Protein AF-A0ABC9W473-F1 (afdb_monomer_lite)

InterPro domains:
  IPR005135 Endonuclease/exonuclease/phosphatase [PF03372] (240-407)
  IPR036691 Endonuclease/exonuclease/phosphatase superfamily [G3DSA:3.60.10.10] (228-421)
  IPR036691 Endonuclease/exonuclease/phosphatase superfamily [SSF56219] (224-409)

Secondary structure (DSSP, 8-state):
----GGG-EEE--STT------EETTEEPEEESEEEETTEEEETT--SHHHHHHHHHHHHHHHHHHHHH-----HHHHHHHIIIIIHHHHHTTHHHH---SHHHHHHHHHHHHHHHHSSTT-TT--HHHHHHHHT---HHHHHHHHHHHHHHHHHHHTTSSTTTTTS-B---TTSSS-S-PBPPPP-SSHHHHTSHHHHHHHHHHHHTTSS---SS---GGGEEEEEE--SS-GGGGHHHHHHHHHHH--SEEEEE-----SS-----PPTTEEEEEEEPTT-TT-EEEEEEETTS-EEEE---TTEEEEEEEETTEEEEEEEEE--TT--HHHHHHHHHHHHHHHHHSEEEEEEE---TTEETTTTEESSHHHHHHHHHHHHTTPEE---S--BTTB--EEEEESSTTS-SEEE-------

Sequence (422 aa):
MRFNKGKCRILHLGRGNPGYTYRLGDETLETSHAERDLGVLVDSKLNMSQQCAQAARKASGILGCIKHGIASRSREVIVPLHTALVQPHLEYCVQFWAPQYKKDIKPLESVQRRTTKMVKGLEGKTYEERLKSLGLFSLEKRRLRGDLIAAYSFLMRGSEGAGADLLPLVTSDRTRGNGMKLRRGRFRLDIRKRSSSLLWVSTYLYMTGNEKPLRGSTDTSRKIRTENLGAGSVGNKQEELEAIGQQENYAIVAIMKTWWDDLHNWSAAMDGYKLFRRARHGRRGSGVALYVRECFDCLELDNSDERVRIRGKANKADIMVGVCYRPPNREEEADEIFYKQLGEVSQSLALVLVGDFNLPDVCWKYNTAERKQSRRFLECVEDNFLTQLVSELTREGALLDLLFVNREGLVGDVDGWRVSWA

Foldseek 3Di:
DDDDQQLDEDQAADPPGPPDWDDDVPRTHHHDQWHDDPNQIAGNDRARLVLLVVLLVQLVVQLVCCVVVPPDQALVPLVVSCVPPRVCSLPPPCLFNVDFDPSSLVSSQVSVQVSLCSHPPCPPPDSVVSCVVSVHDGVVVVSLVVLQVVLVCCQVVVVPDPSCVVWPADPDPPDDFDSGQTDDDDDPDVSVCPGSSNQSNQSVCVLRVNDDHDGPPQRLLQEEEEEEAPPDACVVCLVVVLVCCNPVVHQKYKYFFNQDDPPDPDPSDRPQWDKDKADAPDDGRAMIIMTGGPVWDWDWDDDDRFKTWIWTDDPNFIEIEMEGEADQPDDLVVVVVVLVVLQVDLVPGWYKYKYQNNQQQQDPVVRDGDDPSSVVVSVSCVVSCWDWDDDDAQPPRGDRITITTNDPPSHRDYDDRDPDDD

Structure (mmCIF, N/CA/C/O backbone):
data_AF-A0ABC9W473-F1
#
_entry.id   AF-A0ABC9W473-F1
#
loop_
_atom_site.group_PDB
_atom_site.id
_atom_site.type_symbol
_atom_site.label_atom_id
_atom_site.label_alt_id
_atom_site.label_comp_id
_atom_site.label_asym_id
_atom_site.label_entity_id
_atom_site.label_seq_id
_atom_site.pdbx_PDB_ins_code
_atom_site.Cartn_x
_atom_site.Cartn_y
_atom_site.Cartn_z
_atom_site.occupancy
_atom_site.B_iso_or_equiv
_atom_site.auth_seq_id
_atom_site.auth_comp_id
_atom_site.auth_asym_id
_atom_site.auth_atom_id
_atom_site.pdbx_PDB_model_num
ATOM 1 N N . MET A 1 1 ? 12.373 -24.314 -32.967 1.00 66.50 1 MET A N 1
ATOM 2 C CA . MET A 1 1 ? 11.674 -23.067 -33.369 1.00 66.50 1 MET A CA 1
ATOM 3 C C . MET A 1 1 ? 12.663 -22.159 -34.089 1.00 66.50 1 MET A C 1
ATOM 5 O O . MET A 1 1 ? 13.803 -22.099 -33.649 1.00 66.50 1 MET A O 1
ATOM 9 N N . ARG A 1 2 ? 12.269 -21.479 -35.177 1.00 83.44 2 ARG A N 1
ATOM 10 C CA . ARG A 1 2 ? 13.112 -20.445 -35.810 1.00 83.44 2 ARG A CA 1
ATOM 11 C C . ARG A 1 2 ? 13.041 -19.154 -34.992 1.00 83.44 2 ARG A C 1
ATOM 13 O O . ARG A 1 2 ? 11.962 -18.769 -34.548 1.00 83.44 2 ARG A O 1
ATOM 20 N N . PHE A 1 3 ? 14.184 -18.511 -34.789 1.00 83.69 3 PHE A N 1
ATOM 21 C CA . PHE A 1 3 ? 14.274 -17.243 -34.072 1.00 83.69 3 PHE A CA 1
ATOM 22 C C . PHE A 1 3 ? 13.617 -16.118 -34.887 1.00 83.69 3 PHE A C 1
ATOM 24 O O . PHE A 1 3 ? 13.898 -15.974 -36.076 1.00 83.69 3 PHE A O 1
ATOM 31 N N . ASN A 1 4 ? 12.736 -15.329 -34.265 1.00 85.94 4 ASN A N 1
ATOM 32 C CA . ASN A 1 4 ? 12.024 -14.245 -34.943 1.00 85.94 4 ASN A CA 1
ATOM 33 C C . ASN A 1 4 ? 12.773 -12.919 -34.764 1.00 85.94 4 ASN A C 1
ATOM 35 O O . ASN A 1 4 ? 12.544 -12.193 -33.797 1.00 85.94 4 ASN A O 1
ATOM 39 N N . LYS A 1 5 ? 13.652 -12.619 -35.721 1.00 86.75 5 LYS A N 1
ATOM 40 C CA . LYS A 1 5 ? 14.468 -11.400 -35.746 1.00 86.75 5 LYS A CA 1
ATOM 41 C C . LYS A 1 5 ? 13.624 -10.120 -35.811 1.00 86.75 5 LYS A C 1
ATOM 43 O O . LYS A 1 5 ? 13.917 -9.166 -35.099 1.00 86.75 5 LYS A O 1
ATOM 48 N N . GLY A 1 6 ? 12.499 -10.146 -36.529 1.00 83.75 6 GLY A N 1
ATOM 49 C CA . GLY A 1 6 ? 11.570 -9.018 -36.648 1.00 83.75 6 GLY A CA 1
ATOM 50 C C . GLY A 1 6 ? 10.870 -8.604 -35.347 1.00 83.75 6 GLY A C 1
ATOM 51 O O . GLY A 1 6 ? 10.260 -7.538 -35.310 1.00 83.75 6 GLY A O 1
ATOM 52 N N . LYS A 1 7 ? 10.960 -9.398 -34.269 1.00 86.44 7 LYS A N 1
ATOM 53 C CA . LYS A 1 7 ? 10.488 -9.026 -32.919 1.00 86.44 7 LYS A CA 1
ATOM 54 C C . LYS A 1 7 ? 11.578 -8.422 -32.032 1.00 86.44 7 LYS A C 1
ATOM 56 O O . LYS A 1 7 ? 11.277 -7.991 -30.924 1.00 86.44 7 LYS A O 1
ATOM 61 N N . CYS A 1 8 ? 12.828 -8.397 -32.485 1.00 89.38 8 CYS A N 1
ATOM 62 C CA . CYS A 1 8 ? 13.923 -7.787 -31.747 1.00 89.38 8 CYS A CA 1
ATOM 63 C C . CYS A 1 8 ? 13.929 -6.274 -31.971 1.00 89.38 8 CYS A C 1
ATOM 65 O O . CYS A 1 8 ? 13.709 -5.787 -33.082 1.00 89.38 8 CYS A O 1
ATOM 67 N N . ARG A 1 9 ? 14.168 -5.528 -30.896 1.00 91.62 9 ARG A N 1
ATOM 68 C CA . ARG A 1 9 ? 14.194 -4.065 -30.884 1.00 91.62 9 ARG A CA 1
ATOM 69 C C . ARG A 1 9 ? 15.371 -3.585 -30.048 1.00 91.62 9 ARG A C 1
ATOM 71 O O . ARG A 1 9 ? 15.792 -4.273 -29.118 1.00 91.62 9 ARG A O 1
ATOM 78 N N . ILE A 1 10 ? 15.906 -2.415 -30.381 1.00 92.56 10 ILE A N 1
ATOM 79 C CA . ILE A 1 10 ? 16.976 -1.765 -29.622 1.00 92.56 10 ILE A CA 1
ATOM 80 C C . ILE A 1 10 ? 16.339 -0.792 -28.632 1.00 92.56 10 ILE A C 1
ATOM 82 O O . ILE A 1 10 ? 15.680 0.165 -29.036 1.00 92.56 10 ILE A O 1
ATOM 86 N N . LEU A 1 11 ? 16.568 -1.005 -27.336 1.00 92.25 11 LEU A N 1
ATOM 87 C CA . LEU A 1 11 ? 16.183 -0.068 -26.282 1.00 92.25 11 LEU A CA 1
ATOM 88 C C . LEU A 1 11 ? 17.432 0.661 -25.772 1.00 92.25 11 LEU A C 1
ATOM 90 O O . LEU A 1 11 ? 18.230 0.100 -25.020 1.00 92.25 11 LEU A O 1
ATOM 94 N N . HIS A 1 12 ? 17.615 1.920 -26.171 1.00 91.25 12 HIS A N 1
ATOM 95 C CA . HIS A 1 12 ? 18.726 2.734 -25.670 1.00 91.25 12 HIS A CA 1
ATOM 96 C C . HIS A 1 12 ? 18.441 3.237 -24.255 1.00 91.25 12 HIS A C 1
ATOM 98 O O . HIS A 1 12 ? 17.420 3.876 -24.000 1.00 91.25 12 HIS A O 1
ATOM 104 N N . LEU A 1 13 ? 19.377 2.978 -23.341 1.00 87.75 13 LEU A N 1
ATOM 105 C CA . LEU A 1 13 ? 19.288 3.357 -21.933 1.00 87.75 13 LEU A CA 1
ATOM 106 C C . LEU A 1 13 ? 20.392 4.356 -21.569 1.00 87.75 13 LEU A C 1
ATOM 108 O O . LEU A 1 13 ? 21.550 4.170 -21.945 1.00 87.75 13 LEU A O 1
ATOM 112 N N . GLY A 1 14 ? 20.044 5.372 -20.773 1.00 82.25 14 GLY A N 1
ATOM 113 C CA . GLY A 1 14 ? 20.988 6.345 -20.208 1.00 82.25 14 GLY A CA 1
ATOM 114 C C . GLY A 1 14 ? 21.209 7.607 -21.054 1.00 82.25 14 GLY A C 1
ATOM 115 O O . GLY A 1 14 ? 21.048 7.606 -22.268 1.00 82.25 14 GLY A O 1
ATOM 116 N N . ARG A 1 15 ? 21.588 8.712 -20.393 1.00 79.75 15 ARG A N 1
ATOM 117 C CA . ARG A 1 15 ? 21.718 10.047 -21.020 1.00 79.75 15 ARG A CA 1
ATOM 118 C C . ARG A 1 15 ? 22.899 10.190 -21.988 1.00 79.75 15 ARG A C 1
ATOM 120 O O . ARG A 1 15 ? 22.863 11.074 -22.827 1.00 79.75 15 ARG A O 1
ATOM 127 N N . GLY A 1 16 ? 23.929 9.357 -21.848 1.00 84.06 16 GLY A N 1
ATOM 128 C CA . GLY A 1 16 ? 25.120 9.356 -22.708 1.00 84.06 16 GLY A CA 1
ATOM 129 C C . GLY A 1 16 ? 25.133 8.209 -23.715 1.00 84.06 16 GLY A C 1
ATOM 130 O O . GLY A 1 16 ? 26.206 7.799 -24.141 1.00 84.06 16 GLY A O 1
ATOM 131 N N . ASN A 1 17 ? 23.972 7.619 -24.016 1.00 87.75 17 ASN A N 1
ATOM 132 C CA . ASN A 1 17 ? 23.902 6.525 -24.973 1.00 87.75 17 ASN A CA 1
ATOM 133 C C . ASN A 1 17 ? 24.132 7.073 -26.394 1.00 87.75 17 ASN A C 1
ATOM 135 O O . ASN A 1 17 ? 23.352 7.923 -26.823 1.00 87.75 17 ASN A O 1
ATOM 139 N N . PRO A 1 18 ? 25.151 6.598 -27.129 1.00 90.81 18 PRO A N 1
ATOM 140 C CA . PRO A 1 18 ? 25.470 7.093 -28.469 1.00 90.81 18 PRO A CA 1
ATOM 141 C C . PRO A 1 18 ? 24.453 6.675 -29.544 1.00 90.81 18 PRO A C 1
ATOM 143 O O . PRO A 1 18 ? 24.571 7.118 -30.680 1.00 90.81 18 PRO A O 1
ATOM 146 N N . GLY A 1 19 ? 23.459 5.837 -29.217 1.00 92.12 19 GLY A N 1
ATOM 147 C CA . GLY A 1 19 ? 22.390 5.489 -30.156 1.00 92.12 19 GLY A CA 1
ATOM 148 C C . GLY A 1 19 ? 22.834 4.545 -31.276 1.00 92.12 19 GLY A C 1
ATOM 149 O O . GLY A 1 19 ? 22.344 4.656 -32.395 1.00 92.12 19 GLY A O 1
ATOM 150 N N . TYR A 1 20 ? 23.786 3.644 -31.004 1.00 92.69 20 TYR A N 1
ATOM 151 C CA . TYR A 1 20 ? 24.327 2.749 -32.031 1.00 92.69 20 TYR A CA 1
ATOM 152 C C . TYR A 1 20 ? 23.256 1.878 -32.689 1.00 92.69 20 TYR A C 1
ATOM 154 O O . TYR A 1 20 ? 22.373 1.327 -32.036 1.00 92.69 20 TYR A O 1
ATOM 162 N N . THR A 1 21 ? 23.391 1.697 -33.996 1.00 94.00 21 THR A N 1
ATOM 163 C CA . THR A 1 21 ? 22.577 0.753 -34.753 1.00 94.00 21 THR A CA 1
ATOM 164 C C . THR A 1 21 ? 23.150 -0.653 -34.616 1.00 94.00 21 THR A C 1
ATOM 166 O O . THR A 1 21 ? 24.354 -0.859 -34.767 1.00 94.00 21 THR A O 1
ATOM 169 N N . TYR A 1 22 ? 22.281 -1.628 -34.361 1.00 91.94 22 TYR A N 1
ATOM 170 C CA . TYR A 1 22 ? 22.654 -3.035 -34.234 1.00 91.94 22 TYR A CA 1
ATOM 171 C C . TYR A 1 22 ? 22.044 -3.855 -35.368 1.00 91.94 22 TYR A C 1
ATOM 173 O O . TYR A 1 22 ? 20.959 -3.551 -35.869 1.00 91.94 22 TYR A O 1
ATOM 181 N N . ARG A 1 23 ? 22.746 -4.919 -35.760 1.00 93.00 23 ARG A N 1
ATOM 182 C CA . ARG A 1 23 ? 22.297 -5.887 -36.763 1.00 93.00 23 ARG A CA 1
ATOM 183 C C . ARG A 1 23 ? 22.264 -7.287 -36.174 1.00 93.00 23 ARG A C 1
ATOM 185 O O . ARG A 1 23 ? 23.113 -7.631 -35.354 1.00 93.00 23 ARG A O 1
ATOM 192 N N . LEU A 1 24 ? 21.298 -8.090 -36.609 1.00 89.31 24 LEU A N 1
ATOM 193 C CA . LEU A 1 24 ? 21.162 -9.491 -36.233 1.00 89.31 24 LEU A CA 1
ATOM 194 C C . LEU A 1 24 ? 21.230 -10.388 -37.481 1.00 89.31 24 LEU A C 1
ATOM 196 O O . LEU A 1 24 ? 20.221 -10.761 -38.089 1.00 89.31 24 LEU A O 1
ATOM 200 N N . GLY A 1 25 ? 22.456 -10.734 -37.874 1.00 87.94 25 GLY A N 1
ATOM 201 C CA . GLY A 1 25 ? 22.742 -11.240 -39.218 1.00 87.94 25 GLY A CA 1
ATOM 202 C C . GLY A 1 25 ? 22.504 -10.127 -40.238 1.00 87.94 25 GLY A C 1
ATOM 203 O O . GLY A 1 25 ? 23.007 -9.021 -40.059 1.00 87.94 25 GLY A O 1
ATOM 204 N N . ASP A 1 26 ? 21.681 -10.400 -41.246 1.00 88.81 26 ASP A N 1
ATOM 205 C CA . ASP A 1 26 ? 21.446 -9.464 -42.356 1.00 88.81 26 ASP A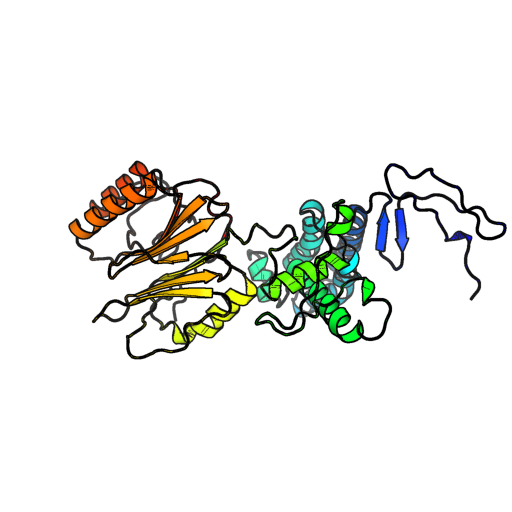 CA 1
ATOM 206 C C . ASP A 1 26 ? 20.372 -8.398 -42.054 1.00 88.81 26 ASP A C 1
ATOM 208 O O . ASP A 1 26 ? 20.186 -7.459 -42.825 1.00 88.81 26 ASP A O 1
ATOM 212 N N . GLU A 1 27 ? 19.669 -8.513 -40.921 1.00 89.56 27 GLU A N 1
ATOM 213 C CA . GLU A 1 27 ? 18.595 -7.594 -40.526 1.00 89.56 27 GLU A CA 1
ATOM 214 C C . GLU A 1 27 ? 19.103 -6.502 -39.579 1.00 89.56 27 GLU A C 1
ATOM 216 O O . GLU A 1 27 ? 19.698 -6.785 -38.536 1.00 89.56 27 GLU A O 1
ATOM 221 N N . THR A 1 28 ? 18.822 -5.242 -39.910 1.00 93.50 28 THR A N 1
ATOM 222 C CA . THR A 1 28 ? 19.029 -4.107 -39.002 1.00 93.50 28 THR A CA 1
ATOM 223 C C . THR A 1 28 ? 17.878 -4.023 -38.005 1.00 93.50 28 THR A C 1
ATOM 225 O O . THR A 1 28 ? 16.715 -4.038 -38.398 1.00 93.50 28 THR A O 1
ATOM 228 N N . LEU A 1 29 ? 18.197 -3.926 -36.714 1.00 93.62 29 LEU A N 1
ATOM 229 C CA . LEU A 1 29 ? 17.190 -3.837 -35.661 1.00 93.62 29 LEU A CA 1
ATOM 230 C C . LEU A 1 29 ? 16.632 -2.415 -35.555 1.00 93.62 29 LEU A C 1
ATOM 232 O O . LEU A 1 29 ? 17.380 -1.439 -35.582 1.00 93.62 29 LEU A O 1
ATOM 236 N N . GLU A 1 30 ? 15.316 -2.307 -35.381 1.00 93.19 30 GLU A N 1
ATOM 237 C CA . GLU A 1 30 ? 14.644 -1.030 -35.140 1.00 93.19 30 GLU A CA 1
ATOM 238 C C . GLU A 1 30 ? 14.817 -0.575 -33.688 1.00 93.19 30 GLU A C 1
ATOM 240 O O . GLU A 1 30 ? 14.743 -1.371 -32.745 1.00 93.19 30 GLU A O 1
ATOM 245 N N . THR A 1 31 ? 14.987 0.730 -33.503 1.00 93.25 31 THR A N 1
ATOM 246 C CA . THR A 1 31 ? 15.010 1.356 -32.183 1.00 93.25 31 THR A CA 1
ATOM 247 C C . THR A 1 31 ? 13.597 1.551 -31.645 1.00 93.25 31 THR A C 1
ATOM 249 O O . THR A 1 31 ? 12.686 1.939 -32.372 1.00 93.25 31 THR A O 1
ATOM 252 N N . SER A 1 32 ? 13.423 1.334 -30.343 1.00 92.81 32 SER A N 1
ATOM 253 C CA . SER A 1 32 ? 12.171 1.564 -29.629 1.00 92.81 32 SER A CA 1
ATOM 254 C C . SER A 1 32 ? 12.403 2.299 -28.312 1.00 92.81 32 SER A C 1
ATOM 256 O O . SER A 1 32 ? 13.495 2.286 -27.739 1.00 92.81 32 SER A O 1
ATOM 258 N N . HIS A 1 33 ? 11.358 2.963 -27.822 1.00 90.44 33 HIS A N 1
ATOM 259 C CA . HIS A 1 33 ? 11.366 3.663 -26.538 1.00 90.44 33 HIS A CA 1
ATOM 260 C C . HIS A 1 33 ? 10.708 2.874 -25.408 1.00 90.44 33 HIS A C 1
ATOM 262 O O . HIS A 1 33 ? 10.891 3.244 -24.248 1.00 90.44 33 HIS A O 1
ATOM 268 N N . ALA A 1 34 ? 9.949 1.825 -25.721 1.00 92.25 34 ALA A N 1
ATOM 269 C CA . ALA A 1 34 ? 9.376 0.933 -24.729 1.00 92.25 34 ALA A CA 1
ATOM 270 C C . ALA A 1 34 ? 9.115 -0.436 -25.347 1.00 92.25 34 ALA A C 1
ATOM 272 O O . ALA A 1 34 ? 8.478 -0.529 -26.391 1.00 92.25 34 ALA A O 1
ATOM 273 N N . GLU A 1 35 ? 9.563 -1.489 -24.675 1.00 92.06 35 GLU A N 1
ATOM 274 C CA . GLU A 1 35 ? 9.434 -2.857 -25.166 1.00 92.06 35 GLU A CA 1
ATOM 275 C C . GLU A 1 35 ? 8.786 -3.762 -24.136 1.00 92.06 35 GLU A C 1
ATOM 277 O O . GLU A 1 35 ? 8.964 -3.595 -22.928 1.00 92.06 35 GLU A O 1
ATOM 282 N N . ARG A 1 36 ? 7.990 -4.715 -24.624 1.00 90.69 36 ARG A N 1
ATOM 283 C CA . ARG A 1 36 ? 7.363 -5.713 -23.764 1.00 90.69 36 ARG A CA 1
ATOM 284 C C . ARG A 1 36 ? 8.221 -6.961 -23.741 1.00 90.69 36 ARG A C 1
ATOM 286 O O . ARG A 1 36 ? 8.303 -7.660 -24.745 1.00 90.69 36 ARG A O 1
ATOM 293 N N . ASP A 1 37 ? 8.720 -7.296 -22.564 1.00 87.19 37 ASP A N 1
ATOM 294 C CA . ASP A 1 37 ? 9.426 -8.544 -22.323 1.00 87.19 37 ASP A CA 1
ATOM 295 C C . ASP A 1 37 ? 8.688 -9.382 -21.280 1.00 87.19 37 ASP A C 1
ATOM 297 O O . ASP A 1 37 ? 8.264 -8.870 -20.244 1.00 87.19 37 ASP A O 1
ATOM 301 N N . LEU A 1 38 ? 8.445 -10.655 -21.604 1.00 87.62 38 LEU A N 1
ATOM 302 C CA . LEU A 1 38 ? 7.673 -11.603 -20.788 1.00 87.62 38 LEU A CA 1
ATOM 303 C C . LEU A 1 38 ? 6.394 -11.004 -20.168 1.00 87.62 38 LEU A C 1
ATOM 305 O O . LEU A 1 38 ? 6.044 -11.289 -19.033 1.00 87.62 38 LEU A O 1
ATOM 309 N N . GLY A 1 39 ? 5.680 -10.144 -20.902 1.00 87.69 39 GLY A N 1
ATOM 310 C CA . GLY A 1 39 ? 4.435 -9.528 -20.423 1.00 87.69 39 GLY A CA 1
ATOM 311 C C . GLY A 1 39 ? 4.592 -8.231 -19.616 1.00 87.69 39 GLY A C 1
ATOM 312 O O . GLY A 1 39 ? 3.576 -7.630 -19.261 1.00 87.69 39 GLY A O 1
ATOM 313 N N . VAL A 1 40 ? 5.817 -7.762 -19.379 1.00 90.44 40 VAL A N 1
ATOM 314 C CA . VAL A 1 40 ? 6.117 -6.508 -18.678 1.00 90.44 40 VAL A CA 1
ATOM 315 C C . VAL A 1 40 ? 6.657 -5.469 -19.655 1.00 90.44 40 VAL A C 1
ATOM 317 O O . VAL A 1 40 ? 7.571 -5.742 -20.423 1.00 90.44 40 VAL A O 1
ATOM 320 N N . LEU A 1 41 ? 6.083 -4.268 -19.636 1.00 91.81 41 LEU A N 1
ATOM 321 C CA . LEU A 1 41 ? 6.551 -3.138 -20.431 1.00 91.81 41 LEU A CA 1
ATOM 322 C C . LEU A 1 41 ? 7.714 -2.428 -19.726 1.00 91.81 41 LEU A C 1
ATOM 324 O O . LEU A 1 41 ? 7.577 -2.002 -18.578 1.00 91.81 41 LEU A O 1
ATOM 328 N N . VAL A 1 42 ? 8.830 -2.266 -20.432 1.00 89.25 42 VAL A N 1
ATOM 329 C CA . VAL A 1 42 ? 10.030 -1.567 -19.963 1.00 89.25 42 VAL A CA 1
ATOM 330 C C . VAL A 1 42 ? 10.296 -0.386 -20.884 1.00 89.25 42 VAL A C 1
ATOM 332 O O . VAL A 1 42 ? 10.521 -0.572 -22.078 1.00 89.25 42 VAL A O 1
ATOM 335 N N . ASP A 1 43 ? 10.261 0.831 -20.337 1.00 89.75 43 ASP A N 1
ATOM 336 C CA . ASP A 1 43 ? 10.568 2.049 -21.088 1.00 89.75 43 ASP A CA 1
ATOM 337 C C . ASP A 1 43 ? 12.058 2.427 -21.011 1.00 89.75 43 ASP A C 1
ATOM 339 O O . ASP A 1 43 ? 12.801 1.994 -20.126 1.00 89.75 43 ASP A O 1
ATOM 343 N N . SER A 1 44 ? 12.509 3.267 -21.941 1.00 88.06 44 SER A N 1
ATOM 344 C CA . SER A 1 44 ? 13.898 3.739 -22.036 1.00 88.06 44 SER A CA 1
ATOM 345 C C . SER A 1 44 ? 14.354 4.576 -20.833 1.00 88.06 44 SER A C 1
ATOM 347 O O . SER A 1 44 ? 15.551 4.790 -20.624 1.00 88.06 44 SER A O 1
ATOM 349 N N . LYS A 1 45 ? 13.406 5.051 -20.014 1.00 84.75 45 LYS A N 1
ATOM 350 C CA . LYS A 1 45 ? 13.654 5.779 -18.762 1.00 84.75 45 LYS A CA 1
ATOM 351 C C . LYS A 1 45 ? 13.722 4.841 -17.556 1.00 84.75 45 LYS A C 1
ATOM 353 O O . LYS A 1 45 ? 14.044 5.309 -16.462 1.00 84.75 45 LYS A O 1
ATOM 358 N N . LEU A 1 46 ? 13.441 3.551 -17.750 1.00 82.50 46 LEU A N 1
ATOM 359 C CA . LEU A 1 46 ? 13.290 2.535 -16.712 1.00 82.50 46 LEU A CA 1
ATOM 360 C C . LEU A 1 46 ? 12.256 2.941 -15.650 1.00 82.50 46 LEU A C 1
ATOM 362 O O . LEU A 1 46 ? 12.403 2.638 -14.465 1.00 82.50 46 LEU A O 1
ATOM 366 N N . ASN A 1 47 ? 11.210 3.652 -16.076 1.00 82.81 47 ASN A N 1
ATOM 367 C CA . ASN A 1 47 ? 10.070 3.989 -15.242 1.00 82.81 47 ASN A CA 1
ATOM 368 C C . ASN A 1 47 ? 8.950 2.959 -15.442 1.00 82.81 47 ASN A C 1
ATOM 370 O O . ASN A 1 47 ? 8.588 2.593 -16.554 1.00 82.81 47 ASN A O 1
ATOM 374 N N . MET A 1 48 ? 8.339 2.534 -14.341 1.00 87.31 48 MET A N 1
ATOM 375 C CA . MET A 1 48 ? 7.286 1.522 -14.352 1.00 87.31 48 MET A CA 1
ATOM 376 C C . MET A 1 48 ? 5.879 2.122 -14.478 1.00 87.31 48 MET A C 1
ATOM 378 O O . MET A 1 48 ? 4.907 1.374 -14.575 1.00 87.31 48 MET A O 1
ATOM 382 N N . SER A 1 49 ? 5.729 3.455 -14.527 1.00 89.88 49 SER A N 1
ATOM 383 C CA . SER A 1 49 ? 4.411 4.106 -14.627 1.00 89.88 49 SER A CA 1
ATOM 384 C C . SER A 1 49 ? 3.595 3.639 -15.842 1.00 89.88 49 SER A C 1
ATOM 386 O O . SER A 1 49 ? 2.387 3.434 -15.716 1.00 89.88 49 SER A O 1
ATOM 388 N N . GLN A 1 50 ? 4.224 3.430 -17.010 1.00 92.38 50 GLN A N 1
ATOM 389 C CA . GLN A 1 50 ? 3.506 2.947 -18.200 1.00 92.38 50 GLN A CA 1
ATOM 390 C C . GLN A 1 50 ? 2.953 1.529 -17.990 1.00 92.38 50 GLN A C 1
ATOM 392 O O . GLN A 1 50 ? 1.776 1.283 -18.268 1.00 92.38 50 GLN A O 1
ATOM 397 N N . GLN A 1 51 ? 3.762 0.629 -17.420 1.00 93.31 51 GLN A N 1
ATOM 398 C CA . GLN A 1 51 ? 3.338 -0.721 -17.045 1.00 93.31 51 GLN A CA 1
ATOM 399 C C . GLN A 1 51 ? 2.184 -0.687 -16.032 1.00 93.31 51 GLN A C 1
ATOM 401 O O . GLN A 1 51 ? 1.181 -1.374 -16.222 1.00 93.31 51 GLN A O 1
ATOM 406 N N . CYS A 1 52 ? 2.278 0.152 -14.994 1.00 93.19 52 CYS A N 1
ATOM 407 C CA . CYS A 1 52 ? 1.228 0.308 -13.980 1.00 93.19 52 CYS A CA 1
ATOM 408 C C . CYS A 1 52 ? -0.099 0.745 -14.611 1.00 93.19 52 CYS A C 1
ATOM 410 O O . CYS A 1 52 ? -1.151 0.160 -14.348 1.00 93.19 52 CYS A O 1
ATOM 412 N N . ALA A 1 53 ? -0.046 1.760 -15.478 1.00 93.81 53 ALA A N 1
ATOM 413 C CA . ALA A 1 53 ? -1.215 2.276 -16.174 1.00 93.81 53 ALA A CA 1
ATOM 414 C C . ALA A 1 53 ? -1.831 1.221 -17.104 1.00 93.81 53 ALA A C 1
ATOM 416 O O . ALA A 1 53 ? -3.055 1.107 -17.191 1.00 93.81 53 ALA A O 1
ATOM 417 N N . GLN A 1 54 ? -1.005 0.434 -17.795 1.00 94.44 54 GLN A N 1
ATOM 418 C CA . GLN A 1 54 ? -1.479 -0.640 -18.661 1.00 94.44 54 GLN A CA 1
ATOM 419 C C . GLN A 1 54 ? -2.142 -1.774 -17.862 1.00 94.44 54 GLN A C 1
ATOM 421 O O . GLN A 1 54 ? -3.242 -2.203 -18.221 1.00 94.44 54 GLN A O 1
ATOM 426 N N . ALA A 1 55 ? -1.518 -2.219 -16.769 1.00 95.19 55 ALA A N 1
ATOM 427 C CA . ALA A 1 55 ? -2.056 -3.234 -15.866 1.00 95.19 55 ALA A CA 1
ATOM 428 C C . ALA A 1 55 ? -3.408 -2.801 -15.276 1.00 95.19 55 ALA A C 1
ATOM 430 O O . ALA A 1 55 ? -4.405 -3.515 -15.410 1.00 95.19 55 ALA A O 1
ATOM 431 N N . ALA A 1 56 ? -3.475 -1.584 -14.720 1.00 95.56 56 ALA A N 1
ATOM 432 C CA . ALA A 1 56 ? -4.704 -1.020 -14.167 1.00 95.56 56 ALA A CA 1
ATOM 433 C C . ALA A 1 56 ? -5.817 -0.918 -15.219 1.00 95.56 56 ALA A C 1
ATOM 435 O O . ALA A 1 56 ? -6.970 -1.237 -14.930 1.00 95.56 56 ALA A O 1
ATOM 436 N N . ARG A 1 57 ? -5.489 -0.507 -16.451 1.00 96.44 57 ARG A N 1
ATOM 437 C CA . ARG A 1 57 ? -6.453 -0.388 -17.556 1.00 96.44 57 ARG A CA 1
ATOM 438 C C . ARG A 1 57 ? -7.017 -1.744 -17.966 1.00 96.44 57 ARG A C 1
ATOM 440 O O . ARG A 1 57 ? -8.232 -1.877 -18.078 1.00 96.44 57 ARG A O 1
ATOM 447 N N . LYS A 1 58 ? -6.158 -2.753 -18.137 1.00 95.88 58 LYS A N 1
ATOM 448 C CA . LYS A 1 58 ? -6.584 -4.111 -18.504 1.00 95.88 58 LYS A CA 1
ATOM 449 C C . LYS A 1 58 ? -7.469 -4.728 -17.419 1.00 95.88 58 LYS A C 1
ATOM 451 O O . LYS A 1 58 ? -8.562 -5.200 -17.718 1.00 95.88 58 LYS A O 1
ATOM 456 N N . ALA A 1 59 ? -7.042 -4.629 -16.161 1.00 97.25 59 ALA A N 1
ATOM 457 C CA . ALA A 1 59 ? -7.813 -5.090 -15.011 1.00 97.25 59 ALA A CA 1
ATOM 458 C C . ALA A 1 59 ? -9.158 -4.345 -14.877 1.00 97.25 59 ALA A C 1
ATOM 460 O O . ALA A 1 59 ? -10.186 -4.958 -14.602 1.00 97.25 59 ALA A O 1
ATOM 461 N N . SER A 1 60 ? -9.176 -3.033 -15.140 1.00 95.88 60 SER A N 1
ATOM 462 C CA . SER A 1 60 ? -10.405 -2.226 -15.143 1.00 95.88 60 SER A CA 1
ATOM 463 C C . SER A 1 60 ? -11.383 -2.640 -16.238 1.00 95.88 60 SER A C 1
ATOM 465 O O . SER A 1 60 ? -12.582 -2.658 -15.982 1.00 95.88 60 SER A O 1
ATOM 467 N N . GLY A 1 61 ? -10.893 -2.968 -17.437 1.00 96.38 61 GLY A N 1
ATOM 468 C CA . GLY A 1 61 ? -11.732 -3.456 -18.532 1.00 96.38 61 GLY A CA 1
ATOM 469 C C . GLY A 1 61 ? -12.433 -4.763 -18.164 1.00 96.38 61 GLY A C 1
ATOM 470 O O . GLY A 1 61 ? -13.648 -4.866 -18.289 1.00 96.38 61 GLY A O 1
ATOM 471 N N . ILE A 1 62 ? -11.687 -5.716 -17.597 1.00 96.56 62 ILE A N 1
ATOM 472 C CA . ILE A 1 62 ? -12.233 -6.997 -17.121 1.00 96.56 62 ILE A CA 1
ATOM 473 C C . ILE A 1 62 ? -13.236 -6.782 -15.987 1.00 96.56 62 ILE A C 1
ATOM 475 O O . ILE A 1 62 ? -14.314 -7.372 -15.997 1.00 96.56 62 ILE A O 1
ATOM 479 N N . LEU A 1 63 ? -12.925 -5.897 -15.035 1.00 96.12 63 LEU A N 1
ATOM 480 C CA . LEU A 1 63 ? -13.865 -5.524 -13.980 1.00 96.12 63 LEU A CA 1
ATOM 481 C C . LEU A 1 63 ? -15.145 -4.898 -14.557 1.00 96.12 63 LEU A C 1
ATOM 483 O O . LEU A 1 63 ? -16.232 -5.167 -14.053 1.00 96.12 63 LEU A O 1
ATOM 487 N N . GLY A 1 64 ? -15.032 -4.106 -15.627 1.00 95.69 64 GLY A N 1
ATOM 488 C CA . GLY A 1 64 ? -16.167 -3.601 -16.398 1.00 95.69 64 GLY A CA 1
ATOM 489 C C . GLY A 1 64 ? -17.019 -4.734 -16.972 1.00 95.69 64 GLY A C 1
ATOM 490 O O . GLY A 1 64 ? -18.230 -4.744 -16.765 1.00 95.69 64 GLY A O 1
ATOM 491 N N . CYS A 1 65 ? -16.397 -5.737 -17.595 1.00 96.00 65 CYS A N 1
ATOM 492 C CA . CYS A 1 65 ? -17.101 -6.922 -18.090 1.00 96.00 65 CYS A CA 1
ATOM 493 C C . CYS A 1 65 ? -17.808 -7.690 -16.962 1.00 96.00 65 CYS A C 1
ATOM 495 O O . CYS A 1 65 ? -18.969 -8.045 -17.116 1.00 96.00 65 CYS A O 1
ATOM 497 N N . ILE A 1 66 ? -17.171 -7.886 -15.802 1.00 94.56 66 ILE A N 1
ATOM 498 C CA . ILE A 1 66 ? -17.807 -8.517 -14.626 1.00 94.56 66 ILE A CA 1
ATOM 499 C C . ILE A 1 66 ? -18.988 -7.670 -14.133 1.00 94.56 66 ILE A C 1
ATOM 501 O O . ILE A 1 66 ? -20.054 -8.186 -13.785 1.00 94.56 66 ILE A O 1
ATOM 505 N N . LYS A 1 67 ? -18.818 -6.345 -14.112 1.00 92.81 67 LYS A N 1
ATOM 506 C CA . LYS A 1 67 ? -19.864 -5.410 -13.705 1.00 92.81 67 LYS A CA 1
ATOM 507 C C . LYS A 1 67 ? -21.065 -5.456 -14.644 1.00 92.81 67 LYS A C 1
ATOM 509 O O . LYS A 1 67 ? -22.181 -5.385 -14.156 1.00 92.81 67 LYS A O 1
ATOM 514 N N . HIS A 1 68 ? -20.886 -5.587 -15.949 1.00 94.31 68 HIS A N 1
ATOM 515 C CA . HIS A 1 68 ? -22.016 -5.567 -16.882 1.00 94.31 68 HIS A CA 1
ATOM 516 C C . HIS A 1 68 ? -22.564 -6.958 -17.222 1.00 94.31 68 HIS A C 1
ATOM 518 O O . HIS A 1 68 ? -23.754 -7.081 -17.480 1.00 94.31 68 HIS A O 1
ATOM 524 N N . GLY A 1 69 ? -21.732 -7.998 -17.181 1.00 95.00 69 GLY A N 1
ATOM 525 C CA . GLY A 1 69 ? -22.100 -9.354 -17.596 1.00 95.00 69 GLY A CA 1
ATOM 526 C C . GLY A 1 69 ? -22.606 -10.266 -16.478 1.00 95.00 69 GLY A C 1
ATOM 527 O O . GLY A 1 69 ? -23.284 -11.244 -16.765 1.00 95.00 69 GLY A O 1
ATOM 528 N N . ILE A 1 70 ? -22.301 -9.974 -15.208 1.00 94.88 70 ILE A N 1
ATOM 529 C CA . ILE A 1 70 ? -22.700 -10.826 -14.076 1.00 94.88 70 ILE A CA 1
ATOM 530 C C . ILE A 1 70 ? -23.769 -10.124 -13.246 1.00 94.88 70 ILE A C 1
ATOM 532 O O . ILE A 1 70 ? -23.507 -9.076 -12.655 1.00 94.88 70 ILE A O 1
ATOM 536 N N . ALA A 1 71 ? -24.963 -10.718 -13.174 1.00 95.06 71 ALA A N 1
ATOM 537 C CA . ALA A 1 71 ? -26.088 -10.166 -12.419 1.00 95.06 71 ALA A CA 1
ATOM 538 C C . ALA A 1 71 ? -25.892 -10.289 -10.897 1.00 95.06 71 ALA A C 1
ATOM 540 O O . ALA A 1 71 ? -26.175 -9.347 -10.154 1.00 95.06 71 ALA A O 1
ATOM 541 N N . SER A 1 72 ? -25.373 -11.429 -10.425 1.00 96.38 72 SER A N 1
ATOM 542 C CA . SER A 1 72 ? -25.152 -11.659 -8.994 1.00 96.38 72 SER A CA 1
ATOM 543 C C . SER A 1 72 ? -24.030 -10.780 -8.434 1.00 96.38 72 SER A C 1
ATOM 545 O O . SER A 1 72 ? -22.958 -10.639 -9.027 1.00 96.38 72 SER A O 1
ATOM 547 N N . ARG A 1 73 ? -24.279 -10.214 -7.249 1.00 95.69 73 ARG A N 1
ATOM 548 C CA . ARG A 1 73 ? -23.341 -9.384 -6.474 1.00 95.69 73 ARG A CA 1
ATOM 549 C C . ARG A 1 73 ? -22.959 -10.001 -5.133 1.00 95.69 73 ARG A C 1
ATOM 551 O O . ARG A 1 73 ? -22.479 -9.290 -4.254 1.00 95.69 73 ARG A O 1
ATOM 558 N N . SER A 1 74 ? -23.190 -11.297 -4.947 1.00 96.31 74 SER A N 1
ATOM 559 C CA . SER A 1 74 ? -22.790 -11.982 -3.717 1.00 96.31 74 SER A CA 1
ATOM 560 C C . SER A 1 74 ? -21.265 -12.090 -3.604 1.00 96.31 74 SER A C 1
ATOM 562 O O . SER A 1 74 ? -20.541 -12.053 -4.609 1.00 96.31 74 SER A O 1
ATOM 564 N N . ARG A 1 75 ? -20.757 -12.232 -2.373 1.00 95.44 75 ARG A N 1
ATOM 565 C CA . ARG A 1 75 ? -19.313 -12.388 -2.133 1.00 95.44 75 ARG A CA 1
ATOM 566 C C . ARG A 1 75 ? -18.775 -13.665 -2.788 1.00 95.44 75 ARG A C 1
ATOM 568 O O . ARG A 1 75 ? -17.675 -13.646 -3.328 1.00 95.44 75 ARG A O 1
ATOM 575 N N . GLU A 1 76 ? -19.584 -14.723 -2.812 1.00 95.31 76 GLU A N 1
ATOM 576 C CA . GLU A 1 76 ? -19.268 -16.043 -3.366 1.00 95.31 76 GLU A CA 1
ATOM 577 C C . GLU A 1 76 ? -19.063 -16.004 -4.883 1.00 95.31 76 GLU A C 1
ATOM 579 O O . GLU A 1 76 ? -18.405 -16.878 -5.431 1.00 95.31 76 GLU A O 1
ATOM 584 N N . VAL A 1 77 ? -19.593 -14.985 -5.566 1.00 96.62 77 VAL A N 1
ATOM 585 C CA . VAL A 1 77 ? -19.431 -14.809 -7.015 1.00 96.62 77 VAL A CA 1
ATOM 586 C C . VAL A 1 77 ? -18.345 -13.782 -7.324 1.00 96.62 77 VAL A C 1
ATOM 588 O O . VAL A 1 77 ? -17.437 -14.044 -8.113 1.00 96.62 77 VAL A O 1
ATOM 591 N N . ILE A 1 78 ? -18.401 -12.604 -6.697 1.00 96.50 78 ILE A N 1
ATOM 592 C CA . ILE A 1 78 ? -17.506 -11.494 -7.050 1.00 96.50 78 ILE A CA 1
ATOM 593 C C . ILE A 1 78 ? -16.058 -11.763 -6.623 1.00 96.50 78 ILE A C 1
ATOM 595 O O . ILE A 1 78 ? -15.141 -11.426 -7.374 1.00 96.50 78 ILE A O 1
ATOM 599 N N . VAL A 1 79 ? -15.831 -12.367 -5.449 1.00 94.62 79 VAL A N 1
ATOM 600 C CA . VAL A 1 79 ? -14.468 -12.609 -4.949 1.00 94.62 79 VAL A CA 1
ATOM 601 C C . VAL A 1 79 ? -13.716 -13.615 -5.831 1.00 94.62 79 VAL A C 1
ATOM 603 O O . VAL A 1 79 ? -12.625 -13.261 -6.289 1.00 94.62 79 VAL A O 1
ATOM 606 N N . PRO A 1 80 ? -14.269 -14.798 -6.176 1.00 96.81 80 PRO A N 1
ATOM 607 C CA . PRO A 1 80 ? -13.588 -15.718 -7.086 1.00 96.81 80 PRO A CA 1
ATOM 608 C C . PRO A 1 80 ? -13.319 -15.118 -8.468 1.00 96.81 80 PRO A C 1
ATOM 610 O O . PRO A 1 80 ? -12.213 -15.263 -8.987 1.00 96.81 80 PRO A O 1
ATOM 613 N N . LEU A 1 81 ? -14.275 -14.377 -9.045 1.00 96.62 81 LEU A N 1
ATOM 614 C CA . LEU A 1 81 ? -14.083 -13.712 -10.341 1.00 96.62 81 LEU A CA 1
ATOM 615 C C . LEU A 1 81 ? -12.964 -12.670 -10.298 1.00 96.62 81 LEU A C 1
ATOM 617 O O . LEU A 1 81 ? -12.147 -12.591 -11.216 1.00 96.62 81 LEU A O 1
ATOM 621 N N . HIS A 1 82 ? -12.897 -11.882 -9.225 1.00 95.00 82 HIS A N 1
ATOM 622 C CA . HIS A 1 82 ? -11.809 -10.934 -9.032 1.00 95.00 82 HIS A CA 1
ATOM 623 C C . HIS A 1 82 ? -10.458 -11.645 -8.967 1.00 95.00 82 HIS A C 1
ATOM 625 O O . HIS A 1 82 ? -9.540 -11.279 -9.701 1.00 95.00 82 HIS A O 1
ATOM 631 N N . THR A 1 83 ? -10.341 -12.667 -8.120 1.00 92.69 83 THR A N 1
ATOM 632 C CA . THR A 1 83 ? -9.081 -13.386 -7.915 1.00 92.69 83 THR A CA 1
ATOM 633 C C . THR A 1 83 ? -8.632 -14.151 -9.158 1.00 92.69 83 THR A C 1
ATOM 635 O O . THR A 1 83 ? -7.438 -14.173 -9.440 1.00 92.69 83 THR A O 1
ATOM 638 N N . ALA A 1 84 ? -9.555 -14.717 -9.938 1.00 96.38 84 ALA A N 1
ATOM 639 C CA . ALA A 1 84 ? -9.220 -15.481 -11.138 1.00 96.38 84 ALA A CA 1
ATOM 640 C C . ALA A 1 84 ? -8.946 -14.607 -12.374 1.00 96.38 84 ALA A C 1
ATOM 642 O O . ALA A 1 84 ? -8.078 -14.948 -13.173 1.00 96.38 84 ALA A O 1
ATOM 643 N N . LEU A 1 85 ? -9.669 -13.493 -12.555 1.00 96.62 85 LEU A N 1
ATOM 644 C CA . LEU A 1 85 ? -9.648 -12.735 -13.817 1.00 96.62 85 LEU A CA 1
ATOM 645 C C . LEU A 1 85 ? -9.000 -11.355 -13.701 1.00 96.62 85 LEU A C 1
ATOM 647 O O . LEU A 1 85 ? -8.322 -10.907 -14.621 1.00 96.62 85 LEU A O 1
ATOM 651 N N . VAL A 1 86 ? -9.209 -10.650 -12.589 1.00 96.81 86 VAL A N 1
ATOM 652 C CA . VAL A 1 86 ? -8.729 -9.268 -12.420 1.00 96.81 86 VAL A CA 1
ATOM 653 C C . VAL A 1 86 ? -7.336 -9.261 -11.803 1.00 96.81 86 VAL A C 1
ATOM 655 O O . VAL A 1 86 ? -6.423 -8.595 -12.293 1.00 96.81 86 VAL A O 1
ATOM 658 N N . GLN A 1 87 ? -7.168 -10.028 -10.732 1.00 94.12 87 GLN A N 1
ATOM 659 C CA . GLN A 1 87 ? -5.982 -10.016 -9.891 1.00 94.12 87 GLN A CA 1
ATOM 660 C C . GLN A 1 87 ? -4.693 -10.462 -10.608 1.00 94.12 87 GLN A C 1
ATOM 662 O O . GLN A 1 87 ? -3.667 -9.815 -10.379 1.00 94.12 87 GLN A O 1
ATOM 667 N N . PRO A 1 88 ? -4.693 -11.449 -11.534 1.00 94.38 88 PRO A N 1
ATOM 668 C CA . PRO A 1 88 ? -3.483 -11.802 -12.275 1.00 94.38 88 PRO A CA 1
ATOM 669 C C . PRO A 1 88 ? -2.900 -10.613 -13.040 1.00 94.38 88 PRO A C 1
ATOM 671 O O . PRO A 1 88 ? -1.689 -10.450 -13.095 1.00 94.38 88 PRO A O 1
ATOM 674 N N . HIS A 1 89 ? -3.735 -9.715 -13.568 1.00 94.06 89 HIS A N 1
ATOM 675 C CA . HIS A 1 89 ? -3.248 -8.525 -14.269 1.00 94.06 89 HIS A CA 1
ATOM 676 C C . HIS A 1 89 ? -2.643 -7.465 -13.349 1.00 94.06 89 HIS A C 1
ATOM 678 O O . HIS A 1 89 ? -1.847 -6.655 -13.815 1.00 94.06 89 HIS A O 1
ATOM 684 N N . LEU A 1 90 ? -3.014 -7.460 -12.069 1.00 92.75 90 LEU A N 1
ATOM 685 C CA . LEU A 1 90 ? -2.495 -6.524 -11.072 1.00 92.75 90 LEU A CA 1
ATOM 686 C C . LEU A 1 90 ? -1.226 -7.042 -10.384 1.00 92.75 90 LEU A C 1
ATOM 688 O O . LEU A 1 90 ? -0.428 -6.237 -9.909 1.00 92.75 90 LEU A O 1
ATOM 692 N N . GLU A 1 91 ? -1.046 -8.364 -10.318 1.00 89.38 91 GLU A N 1
ATOM 693 C CA . GLU A 1 91 ? 0.028 -9.009 -9.549 1.00 89.38 91 GLU A CA 1
ATOM 694 C C . GLU A 1 91 ? 1.094 -9.692 -10.412 1.00 89.38 91 GLU A C 1
ATOM 696 O O . GLU A 1 91 ? 2.186 -9.967 -9.912 1.00 89.38 91 GLU A O 1
ATOM 701 N N . TYR A 1 92 ? 0.829 -9.944 -11.697 1.00 89.69 92 TYR A N 1
ATOM 702 C CA . TYR A 1 92 ? 1.796 -10.605 -12.570 1.00 89.69 92 TYR A CA 1
ATOM 703 C C . TYR A 1 92 ? 3.123 -9.837 -12.626 1.00 89.69 92 TYR A C 1
ATOM 705 O O . TYR A 1 92 ? 3.165 -8.644 -12.950 1.00 89.69 92 TYR A O 1
ATOM 713 N N . CYS A 1 93 ? 4.202 -10.544 -12.276 1.00 86.62 93 CYS A N 1
ATOM 714 C CA . CYS A 1 93 ? 5.564 -10.021 -12.186 1.00 86.62 93 CYS A CA 1
ATOM 715 C C . CYS A 1 93 ? 5.675 -8.715 -11.380 1.00 86.62 93 CYS A C 1
ATOM 717 O O . CYS A 1 93 ? 6.562 -7.905 -11.643 1.00 86.62 93 CYS A O 1
ATOM 719 N N . VAL A 1 94 ? 4.794 -8.481 -10.397 1.00 81.94 94 VAL A N 1
ATOM 720 C CA . VAL A 1 94 ? 4.780 -7.228 -9.621 1.00 81.94 94 VAL A CA 1
ATOM 721 C C . VAL A 1 94 ? 6.065 -7.000 -8.839 1.00 81.94 94 VAL A C 1
ATOM 723 O O . VAL A 1 94 ? 6.438 -5.855 -8.600 1.00 81.94 94 VAL A O 1
ATOM 726 N N . GLN A 1 95 ? 6.793 -8.069 -8.522 1.00 79.81 95 GLN A N 1
ATOM 727 C CA . GLN A 1 95 ? 8.134 -7.991 -7.957 1.00 79.81 95 GLN A CA 1
ATOM 728 C C . GLN A 1 95 ? 9.115 -7.259 -8.878 1.00 79.81 95 GLN A C 1
ATOM 730 O O . GLN A 1 95 ? 10.028 -6.619 -8.374 1.00 79.81 95 GLN A O 1
ATOM 735 N N . PHE A 1 96 ? 8.939 -7.346 -10.203 1.00 81.44 96 PHE A N 1
ATOM 736 C CA . PHE A 1 96 ? 9.833 -6.760 -11.202 1.00 81.44 96 PHE A CA 1
ATOM 737 C C . PHE A 1 96 ? 9.551 -5.273 -11.449 1.00 81.44 96 PHE A C 1
ATOM 739 O O . PHE A 1 96 ? 10.475 -4.463 -11.441 1.00 81.44 96 PHE A O 1
ATOM 746 N N . TRP A 1 97 ? 8.284 -4.900 -11.651 1.00 85.25 97 TRP A N 1
ATOM 747 C CA . TRP A 1 97 ? 7.904 -3.508 -11.932 1.00 85.25 97 TRP A CA 1
ATOM 748 C C . TRP A 1 97 ? 7.536 -2.699 -10.676 1.00 85.25 97 TRP A C 1
ATOM 750 O O . TRP A 1 97 ? 7.401 -1.481 -10.753 1.00 85.25 97 TRP A O 1
ATOM 760 N N . ALA A 1 98 ? 7.390 -3.365 -9.528 1.00 79.75 98 ALA A N 1
ATOM 761 C CA . ALA A 1 98 ? 7.415 -2.840 -8.162 1.00 79.75 98 ALA A CA 1
ATOM 762 C C . ALA A 1 98 ? 7.082 -1.335 -8.019 1.00 79.75 98 ALA A C 1
ATOM 764 O O . ALA A 1 98 ? 7.976 -0.512 -7.798 1.00 79.75 98 ALA A O 1
ATOM 765 N N . PRO A 1 99 ? 5.798 -0.947 -8.143 1.00 82.06 99 PRO A N 1
ATOM 766 C CA . PRO A 1 99 ? 5.397 0.453 -8.217 1.00 82.06 99 PRO A CA 1
ATOM 767 C C . PRO A 1 99 ? 5.761 1.193 -6.929 1.00 82.06 99 PRO A C 1
ATOM 769 O O . PRO A 1 99 ? 5.395 0.766 -5.834 1.00 82.06 99 PRO A O 1
ATOM 772 N N . GLN A 1 100 ? 6.461 2.320 -7.062 1.00 73.50 100 GLN A N 1
ATOM 773 C CA . GLN A 1 100 ? 6.971 3.084 -5.914 1.00 73.50 100 GLN A CA 1
ATOM 774 C C . GLN A 1 100 ? 6.234 4.393 -5.685 1.00 73.50 100 GLN A C 1
ATOM 776 O O . GLN A 1 100 ? 6.119 4.867 -4.556 1.00 73.50 100 GLN A O 1
ATOM 781 N N . TYR A 1 101 ? 5.766 5.013 -6.765 1.00 79.31 101 TYR A N 1
ATOM 782 C CA . TYR A 1 101 ? 5.112 6.301 -6.672 1.00 79.31 101 TYR A CA 1
ATOM 783 C C . TYR A 1 101 ? 3.641 6.113 -6.317 1.00 79.31 101 TYR A C 1
ATOM 785 O O . TYR A 1 101 ? 2.934 5.319 -6.937 1.00 79.31 101 TYR A O 1
ATOM 793 N N . LYS A 1 102 ? 3.140 6.923 -5.376 1.00 81.81 102 LYS A N 1
ATOM 794 C CA . LYS A 1 102 ? 1.712 6.936 -5.012 1.00 81.81 102 LYS A CA 1
ATOM 795 C C . LYS A 1 102 ? 0.805 7.118 -6.240 1.00 81.81 102 LYS A C 1
ATOM 797 O O . LYS A 1 102 ? -0.268 6.524 -6.282 1.00 81.81 102 LYS A O 1
ATOM 802 N N . LYS A 1 103 ? 1.246 7.883 -7.250 1.00 85.44 103 LYS A N 1
ATOM 803 C CA . LYS A 1 103 ? 0.520 8.075 -8.522 1.00 85.44 103 LYS A CA 1
ATOM 804 C C . LYS A 1 103 ? 0.302 6.777 -9.312 1.00 85.44 103 LYS A C 1
ATOM 806 O O . LYS A 1 103 ? -0.689 6.683 -10.017 1.00 85.44 103 LYS A O 1
ATOM 811 N N . ASP A 1 104 ? 1.193 5.797 -9.164 1.00 88.62 104 ASP A N 1
ATOM 812 C CA . ASP A 1 104 ? 1.149 4.514 -9.871 1.00 88.62 104 ASP A CA 1
ATOM 813 C C . ASP A 1 104 ? 0.446 3.438 -9.029 1.00 88.62 104 ASP A C 1
ATOM 815 O O . ASP A 1 104 ? -0.292 2.606 -9.552 1.00 88.62 104 ASP A O 1
ATOM 819 N N . ILE A 1 105 ? 0.604 3.501 -7.701 1.00 86.19 105 ILE A N 1
ATOM 820 C CA . ILE A 1 105 ? -0.047 2.591 -6.746 1.00 86.19 105 ILE A CA 1
ATOM 821 C C . ILE A 1 105 ? -1.561 2.842 -6.670 1.00 86.19 105 ILE A C 1
ATOM 823 O O . ILE A 1 105 ? -2.347 1.893 -6.685 1.00 86.19 105 ILE A O 1
ATOM 827 N N . LYS A 1 106 ? -1.988 4.112 -6.598 1.00 89.19 106 LYS A N 1
ATOM 828 C CA . LYS A 1 106 ? -3.405 4.485 -6.435 1.00 89.19 106 LYS A CA 1
ATOM 829 C C . LYS A 1 106 ? -4.313 3.912 -7.541 1.00 89.19 106 LYS A C 1
ATOM 831 O O . LYS A 1 106 ? -5.350 3.347 -7.191 1.00 89.19 106 LYS A O 1
ATOM 836 N N . PRO A 1 107 ? -3.966 3.996 -8.843 1.00 91.00 107 PRO A N 1
ATOM 837 C CA . PRO A 1 107 ? -4.760 3.389 -9.913 1.00 91.00 107 PRO A CA 1
ATOM 838 C C . PRO A 1 107 ? -4.940 1.876 -9.778 1.00 91.00 107 PRO A C 1
ATOM 840 O O . PRO A 1 107 ? -6.021 1.372 -10.072 1.00 91.00 107 PRO A O 1
ATOM 843 N N . LEU A 1 108 ? -3.918 1.156 -9.308 1.00 92.81 108 LEU A N 1
ATOM 844 C CA . LEU A 1 108 ? -3.982 -0.294 -9.108 1.00 92.81 108 LEU A CA 1
ATOM 845 C C . LEU A 1 108 ? -4.920 -0.637 -7.947 1.00 92.81 108 LEU A C 1
ATOM 847 O O . LEU A 1 108 ? -5.859 -1.410 -8.120 1.00 92.81 108 LEU A O 1
ATOM 851 N N . GLU A 1 109 ? -4.725 0.006 -6.791 1.00 93.81 109 GLU A N 1
ATOM 852 C CA . GLU A 1 109 ? -5.570 -0.197 -5.603 1.00 93.81 109 GLU A CA 1
ATOM 853 C C . GLU A 1 109 ? -7.030 0.204 -5.870 1.00 93.81 109 GLU A C 1
ATOM 855 O O . GLU A 1 109 ? -7.962 -0.415 -5.361 1.00 93.81 109 GLU A O 1
ATOM 860 N N . SER A 1 110 ? -7.252 1.206 -6.727 1.00 93.88 110 SER A N 1
ATOM 861 C CA . SER A 1 110 ? -8.585 1.638 -7.159 1.00 93.88 110 SER A CA 1
ATOM 862 C C . SER A 1 110 ? -9.371 0.536 -7.882 1.00 93.88 110 SER A C 1
ATOM 864 O O . SER A 1 110 ? -10.600 0.491 -7.787 1.00 93.88 110 SER A O 1
ATOM 866 N N . VAL A 1 111 ? -8.703 -0.385 -8.589 1.00 95.75 111 VAL A N 1
ATOM 867 C CA . VAL A 1 111 ? -9.377 -1.550 -9.189 1.00 95.75 111 VAL A CA 1
ATOM 868 C C . VAL A 1 111 ? -9.965 -2.431 -8.089 1.00 95.75 111 VAL A C 1
ATOM 870 O O . VAL A 1 111 ? -11.168 -2.681 -8.101 1.00 95.75 111 VAL A O 1
ATOM 873 N N . GLN A 1 112 ? -9.168 -2.801 -7.084 1.00 95.00 112 GLN A N 1
ATOM 874 C CA . GLN A 1 112 ? -9.651 -3.613 -5.965 1.00 95.00 112 GLN A CA 1
ATOM 875 C C . GLN A 1 112 ? -10.717 -2.882 -5.134 1.00 95.00 112 GLN A C 1
ATOM 877 O O . GLN A 1 112 ? -11.749 -3.470 -4.811 1.00 95.00 112 GLN A O 1
ATOM 882 N N . ARG A 1 113 ? -10.544 -1.579 -4.862 1.00 95.38 113 ARG A N 1
ATOM 883 C CA . ARG A 1 113 ? -11.548 -0.739 -4.173 1.00 95.38 113 ARG A CA 1
ATOM 884 C C . ARG A 1 113 ? -12.904 -0.740 -4.878 1.00 95.38 113 ARG A C 1
ATOM 886 O O . ARG A 1 113 ? -13.934 -0.724 -4.199 1.00 95.38 113 ARG A O 1
ATOM 893 N N . ARG A 1 114 ? -12.912 -0.731 -6.217 1.00 95.81 114 ARG A N 1
ATOM 894 C CA . ARG A 1 114 ? -14.137 -0.809 -7.028 1.00 95.81 114 ARG A CA 1
ATOM 895 C C . ARG A 1 114 ? -14.756 -2.199 -6.976 1.00 95.81 114 ARG A C 1
ATOM 897 O O . ARG A 1 114 ? -15.960 -2.283 -6.768 1.00 95.81 114 ARG A O 1
ATOM 904 N N . THR A 1 115 ? -13.954 -3.258 -7.069 1.00 94.69 115 THR A N 1
ATOM 905 C CA . THR A 1 115 ? -14.427 -4.641 -6.909 1.00 94.69 115 THR A CA 1
ATOM 906 C C . THR A 1 115 ? -15.152 -4.830 -5.581 1.00 94.69 115 THR A C 1
ATOM 908 O O . THR A 1 115 ? -16.305 -5.251 -5.560 1.00 94.69 115 THR A O 1
ATOM 911 N N . THR A 1 116 ? -14.517 -4.467 -4.464 1.00 94.50 116 THR A N 1
ATOM 912 C CA . THR A 1 116 ? -15.111 -4.674 -3.136 1.00 94.50 116 THR A CA 1
ATOM 913 C C . THR A 1 116 ? -16.339 -3.798 -2.899 1.00 94.50 116 THR A C 1
ATOM 915 O O . THR A 1 116 ? -17.151 -4.113 -2.038 1.00 94.50 116 THR A O 1
ATOM 918 N N . LYS A 1 117 ? -16.508 -2.701 -3.655 1.00 94.44 117 LYS A N 1
ATOM 919 C CA . LYS A 1 117 ? -17.699 -1.831 -3.591 1.00 94.44 117 LYS A CA 1
ATOM 920 C C . LYS A 1 117 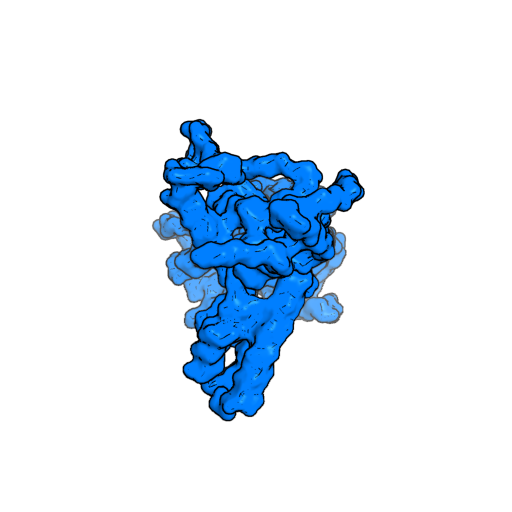? -18.913 -2.454 -4.279 1.00 94.44 117 LYS A C 1
ATOM 922 O O . LYS A 1 117 ? -20.033 -2.068 -3.985 1.00 94.44 117 LYS A O 1
ATOM 927 N N . MET A 1 118 ? -18.693 -3.370 -5.220 1.00 93.12 118 MET A N 1
ATOM 928 C CA . MET A 1 118 ? -19.767 -4.010 -5.979 1.00 93.12 118 MET A CA 1
ATOM 929 C C . MET A 1 118 ? -20.424 -5.172 -5.232 1.00 93.12 118 MET A C 1
ATOM 931 O O . MET A 1 118 ? -21.450 -5.661 -5.694 1.00 93.12 118 MET A O 1
ATOM 935 N N . VAL A 1 119 ? -19.828 -5.645 -4.135 1.00 95.62 119 VAL A N 1
ATOM 936 C CA . VAL A 1 119 ? -20.371 -6.761 -3.357 1.00 95.62 119 VAL A CA 1
ATOM 937 C C . VAL A 1 119 ? -21.540 -6.268 -2.506 1.00 95.62 119 VAL A C 1
ATOM 939 O O . VAL A 1 119 ? -21.397 -5.298 -1.763 1.00 95.62 119 VAL A O 1
ATOM 942 N N . LYS A 1 120 ? -22.681 -6.950 -2.610 1.00 95.00 120 LYS A N 1
ATOM 943 C CA . LYS A 1 120 ? -23.908 -6.642 -1.863 1.00 95.00 120 LYS A CA 1
ATOM 944 C C . LYS A 1 120 ? -23.694 -6.830 -0.356 1.00 95.00 120 LYS A C 1
ATOM 946 O O . LYS A 1 120 ? -23.048 -7.795 0.052 1.00 95.00 120 LYS A O 1
ATOM 951 N N . GLY A 1 121 ? -24.275 -5.954 0.465 1.00 92.50 121 GLY A N 1
ATOM 952 C CA . GLY A 1 121 ? -24.196 -6.025 1.934 1.00 92.50 121 GLY A CA 1
ATOM 953 C C . GLY A 1 121 ? -22.938 -5.378 2.523 1.00 92.50 121 GLY A C 1
ATOM 954 O O . GLY A 1 121 ? -22.638 -5.542 3.708 1.00 92.50 121 GLY A O 1
ATOM 955 N N . LEU A 1 122 ? -22.173 -4.673 1.688 1.00 92.88 122 LEU A N 1
ATOM 956 C CA . LEU A 1 122 ? -20.988 -3.909 2.070 1.00 92.88 122 LEU A CA 1
ATOM 957 C C . LEU A 1 122 ? -21.156 -2.403 1.812 1.00 92.88 122 LEU A C 1
ATOM 959 O O . LEU A 1 122 ? -20.170 -1.662 1.781 1.00 92.88 122 LEU A O 1
ATOM 963 N N . GLU A 1 123 ? -22.390 -1.949 1.602 1.00 91.00 123 GLU A N 1
ATOM 964 C CA . GLU A 1 123 ? -22.730 -0.541 1.443 1.00 91.00 123 GLU A CA 1
ATOM 965 C C . GLU A 1 123 ? -22.376 0.242 2.724 1.00 91.00 123 GLU A C 1
ATOM 967 O O . GLU A 1 123 ? -22.489 -0.270 3.834 1.00 91.00 123 GLU A O 1
ATOM 972 N N . GLY A 1 124 ? -21.876 1.473 2.583 1.00 87.50 124 GLY A N 1
ATOM 973 C CA . GLY A 1 124 ? -21.490 2.331 3.717 1.00 87.50 124 GLY A CA 1
ATOM 974 C C . GLY A 1 124 ? -20.175 1.969 4.424 1.00 87.50 124 GLY A C 1
ATOM 975 O O . GLY A 1 124 ? -19.590 2.836 5.064 1.00 87.50 124 GLY A O 1
ATOM 976 N N . LYS A 1 125 ? -19.655 0.746 4.258 1.00 90.25 125 LYS A N 1
ATOM 977 C CA . LYS A 1 125 ? -18.387 0.319 4.874 1.00 90.25 125 LYS A CA 1
ATOM 978 C C . LYS A 1 125 ? -17.164 0.992 4.243 1.00 90.25 125 LYS A C 1
ATOM 980 O O . LYS A 1 125 ? -17.058 1.141 3.015 1.00 90.25 125 LYS A O 1
ATOM 985 N N . THR A 1 126 ? -16.181 1.304 5.081 1.00 91.12 126 THR A N 1
ATOM 986 C CA . THR A 1 126 ? -14.843 1.758 4.669 1.00 91.12 126 THR A CA 1
ATOM 987 C C . THR A 1 126 ? -14.139 0.699 3.810 1.00 91.12 126 THR A C 1
ATOM 989 O O . THR A 1 126 ? -14.596 -0.437 3.663 1.00 91.12 126 THR A O 1
ATOM 992 N N . TYR A 1 127 ? -13.037 1.049 3.142 1.00 88.12 127 TYR A N 1
ATOM 993 C CA . TYR A 1 127 ? -12.341 0.061 2.307 1.00 88.12 127 TYR A CA 1
ATOM 994 C C . TYR A 1 127 ? -11.750 -1.076 3.144 1.00 88.12 127 TYR A C 1
ATOM 996 O O . TYR A 1 127 ? -11.826 -2.240 2.759 1.00 88.12 127 TYR A O 1
ATOM 1004 N N . GLU A 1 128 ? -11.226 -0.727 4.304 1.00 85.44 128 GLU A N 1
ATOM 1005 C CA . GLU A 1 128 ? -10.539 -1.585 5.250 1.00 85.44 128 GLU A CA 1
ATOM 1006 C C . GLU A 1 128 ? -11.521 -2.603 5.861 1.00 85.44 128 GLU A C 1
ATOM 1008 O O . GLU A 1 128 ? -11.254 -3.807 5.865 1.00 85.44 128 GLU A O 1
ATOM 1013 N N . GLU A 1 129 ? -12.723 -2.162 6.244 1.00 84.69 129 GLU A N 1
ATOM 1014 C CA . GLU A 1 129 ? -13.808 -3.046 6.699 1.00 84.69 129 GLU A CA 1
ATOM 1015 C C . GLU A 1 129 ? -14.308 -3.988 5.601 1.00 84.69 129 GLU A C 1
ATOM 1017 O O . GLU A 1 129 ? -14.635 -5.150 5.871 1.00 84.69 129 GLU A O 1
ATOM 1022 N N . ARG A 1 130 ? -14.365 -3.512 4.349 1.00 93.12 130 ARG A N 1
ATOM 1023 C CA . ARG A 1 130 ? -14.733 -4.349 3.199 1.00 93.12 130 ARG A CA 1
ATOM 1024 C C . ARG A 1 130 ? -13.700 -5.438 2.954 1.00 93.12 130 ARG A C 1
ATOM 1026 O O . ARG A 1 130 ? -14.080 -6.584 2.745 1.00 93.12 130 ARG A O 1
ATOM 1033 N N . LEU A 1 131 ? -12.411 -5.108 3.024 1.00 85.88 131 LEU A N 1
ATOM 1034 C CA . LEU A 1 131 ? -11.333 -6.092 2.929 1.00 85.88 131 LEU A CA 1
ATOM 1035 C C . LEU A 1 131 ? -11.443 -7.156 4.026 1.00 85.88 131 LEU A C 1
ATOM 1037 O O . LEU A 1 131 ? -11.419 -8.345 3.711 1.00 85.88 131 LEU A O 1
ATOM 1041 N N . LYS A 1 132 ? -11.658 -6.737 5.281 1.00 88.62 132 LYS A N 1
ATOM 1042 C CA . LYS A 1 132 ? -11.853 -7.652 6.416 1.00 88.62 132 LYS A CA 1
ATOM 1043 C C . LYS A 1 132 ? -13.068 -8.562 6.213 1.00 88.62 132 LYS A C 1
ATOM 1045 O O . LYS A 1 132 ? -12.953 -9.771 6.370 1.00 88.62 132 LYS A O 1
ATOM 1050 N N . SER A 1 133 ? -14.205 -7.998 5.797 1.00 86.44 133 SER A N 1
ATOM 1051 C CA . SER A 1 133 ? -15.450 -8.749 5.556 1.00 86.44 133 SER A CA 1
ATOM 1052 C C . SER A 1 133 ? -15.320 -9.777 4.421 1.00 86.44 133 SER A C 1
ATOM 1054 O O . SER A 1 133 ? -16.008 -10.795 4.426 1.00 86.44 133 SER A O 1
ATOM 1056 N N . LEU A 1 134 ? -14.456 -9.506 3.437 1.00 88.56 134 LEU A N 1
ATOM 1057 C CA . LEU A 1 134 ? -14.225 -10.366 2.272 1.00 88.56 134 LEU A CA 1
ATOM 1058 C C . LEU A 1 134 ? -13.038 -11.325 2.438 1.00 88.56 134 LEU A C 1
ATOM 1060 O O . LEU A 1 134 ? -12.790 -12.120 1.536 1.00 88.56 134 LEU A O 1
ATOM 1064 N N . GLY A 1 135 ? -12.282 -11.241 3.538 1.00 88.31 135 GLY A N 1
ATOM 1065 C CA . GLY A 1 135 ? -11.052 -12.021 3.717 1.00 88.31 135 GLY A CA 1
ATOM 1066 C C . GLY A 1 135 ? -9.959 -11.675 2.696 1.00 88.31 135 GLY A C 1
ATOM 1067 O O . GLY A 1 135 ? -9.170 -12.536 2.311 1.00 88.31 135 GLY A O 1
ATOM 1068 N N . LEU A 1 136 ? -9.921 -10.428 2.216 1.00 86.62 136 LEU A N 1
ATOM 1069 C CA . LEU A 1 136 ? -8.963 -9.965 1.211 1.00 86.62 136 LEU A CA 1
ATOM 1070 C C . LEU A 1 136 ? -7.866 -9.102 1.838 1.00 86.62 136 LEU A C 1
ATOM 1072 O O . LEU A 1 136 ? -8.122 -8.255 2.687 1.00 86.62 136 LEU A O 1
ATOM 1076 N N . PHE A 1 137 ? -6.638 -9.248 1.344 1.00 84.12 137 PHE A N 1
ATOM 1077 C CA . PHE A 1 137 ? -5.547 -8.312 1.625 1.00 84.12 137 PHE A CA 1
ATOM 1078 C C . PHE A 1 137 ? -5.543 -7.164 0.613 1.00 84.12 137 PHE A C 1
ATOM 1080 O O . PHE A 1 137 ? -5.875 -7.380 -0.553 1.00 84.12 137 PHE A O 1
ATOM 1087 N N . SER A 1 138 ? -5.109 -5.966 1.023 1.00 86.06 138 SER A N 1
ATOM 1088 C CA . SER A 1 138 ? -4.809 -4.874 0.083 1.00 86.06 138 SER A CA 1
ATOM 1089 C C . SER A 1 138 ? -3.730 -5.304 -0.915 1.00 86.06 138 SER A C 1
ATOM 1091 O O . SER A 1 138 ? -2.875 -6.138 -0.587 1.00 86.06 138 SER A O 1
ATOM 1093 N N . LEU A 1 139 ? -3.709 -4.720 -2.119 1.00 86.00 139 LEU A N 1
ATOM 1094 C CA . LEU A 1 139 ? -2.664 -5.074 -3.091 1.00 86.00 139 LEU A CA 1
ATOM 1095 C C . LEU A 1 139 ? -1.278 -4.696 -2.562 1.00 86.00 139 LEU A C 1
ATOM 1097 O O . LEU A 1 139 ? -0.285 -5.308 -2.937 1.00 86.00 139 LEU A O 1
ATOM 1101 N N . GLU A 1 140 ? -1.189 -3.706 -1.674 1.00 80.88 140 GLU A N 1
ATOM 1102 C CA . GLU A 1 140 ? 0.052 -3.377 -0.975 1.00 80.88 140 GLU A CA 1
ATOM 1103 C C . GLU A 1 140 ? 0.569 -4.522 -0.107 1.00 80.88 140 GLU A C 1
ATOM 1105 O O . GLU A 1 140 ? 1.711 -4.948 -0.302 1.00 80.88 140 GLU A O 1
ATOM 1110 N N . 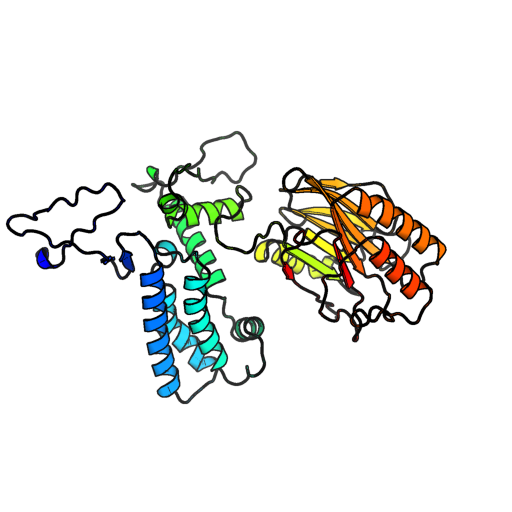LYS A 1 141 ? -0.275 -5.080 0.770 1.00 78.81 141 LYS A N 1
ATOM 1111 C CA . LYS A 1 141 ? 0.087 -6.246 1.591 1.00 78.81 141 LYS A CA 1
ATOM 1112 C C . LYS A 1 141 ? 0.446 -7.451 0.712 1.00 78.81 141 LYS A C 1
ATOM 1114 O O . LYS A 1 141 ? 1.392 -8.179 1.006 1.00 78.81 141 LYS A O 1
ATOM 1119 N N . ARG A 1 142 ? -0.247 -7.636 -0.416 1.00 84.25 142 ARG A N 1
ATOM 1120 C CA . ARG A 1 142 ? 0.054 -8.719 -1.369 1.00 84.25 142 ARG A CA 1
ATOM 1121 C C . ARG A 1 142 ? 1.386 -8.531 -2.094 1.00 84.25 142 ARG A C 1
ATOM 1123 O O . ARG A 1 142 ? 2.134 -9.496 -2.227 1.00 84.25 142 ARG A O 1
ATOM 1130 N N . ARG A 1 143 ? 1.727 -7.302 -2.499 1.00 84.06 143 ARG A N 1
ATOM 1131 C CA . ARG A 1 143 ? 3.048 -6.970 -3.062 1.00 84.06 143 ARG A CA 1
ATOM 1132 C C . ARG A 1 143 ? 4.161 -7.250 -2.060 1.00 84.06 143 ARG A C 1
ATOM 1134 O O . ARG A 1 143 ? 5.147 -7.867 -2.433 1.00 84.06 143 ARG A O 1
ATOM 1141 N N . LEU A 1 144 ? 3.972 -6.849 -0.801 1.00 75.56 144 LEU A N 1
ATOM 1142 C CA . LEU A 1 144 ? 4.925 -7.130 0.272 1.00 75.56 144 LEU A CA 1
ATOM 1143 C C . LEU A 1 144 ? 5.161 -8.639 0.415 1.00 75.56 144 LEU A C 1
ATOM 1145 O O . LEU A 1 144 ? 6.301 -9.090 0.383 1.00 75.56 144 LEU A O 1
ATOM 1149 N N . ARG A 1 145 ? 4.086 -9.434 0.474 1.00 78.38 145 ARG A N 1
ATOM 1150 C CA . ARG A 1 145 ? 4.181 -10.901 0.487 1.00 78.38 145 ARG A CA 1
ATOM 1151 C C . ARG A 1 145 ? 4.929 -11.443 -0.737 1.00 78.38 145 ARG A C 1
ATOM 1153 O O . ARG A 1 145 ? 5.753 -12.340 -0.594 1.00 78.38 145 ARG A O 1
ATOM 1160 N N . GLY A 1 146 ? 4.659 -10.909 -1.927 1.00 77.75 146 GLY A N 1
ATOM 1161 C CA . GLY A 1 146 ? 5.339 -11.301 -3.164 1.00 77.75 146 GLY A CA 1
ATOM 1162 C C . GLY A 1 146 ? 6.840 -10.999 -3.155 1.00 77.75 146 GLY A C 1
ATOM 1163 O O . GLY A 1 146 ? 7.621 -11.841 -3.598 1.00 77.75 146 GLY A O 1
ATOM 1164 N N . ASP A 1 147 ? 7.235 -9.841 -2.619 1.00 77.06 147 ASP A N 1
ATOM 1165 C CA . ASP A 1 147 ? 8.638 -9.443 -2.451 1.00 77.06 147 ASP A CA 1
ATOM 1166 C C . ASP A 1 147 ? 9.363 -10.396 -1.482 1.00 77.06 147 ASP A C 1
ATOM 1168 O O . ASP A 1 147 ? 10.493 -10.806 -1.739 1.00 77.06 147 ASP A O 1
ATOM 1172 N N . LEU A 1 148 ? 8.693 -10.817 -0.405 1.00 73.81 148 LEU A N 1
ATOM 1173 C CA . LEU A 1 148 ? 9.240 -11.759 0.577 1.00 73.81 148 LEU A CA 1
ATOM 1174 C C . LEU A 1 148 ? 9.403 -13.173 0.033 1.00 73.81 148 LEU A C 1
ATOM 1176 O O . LEU A 1 148 ? 10.425 -13.807 0.277 1.00 73.81 148 LEU A O 1
ATOM 1180 N N . ILE A 1 149 ? 8.425 -13.660 -0.731 1.00 75.88 149 ILE A N 1
ATOM 1181 C CA . ILE A 1 149 ? 8.524 -14.962 -1.399 1.00 75.88 149 ILE A CA 1
ATOM 1182 C C . ILE A 1 149 ? 9.692 -14.954 -2.390 1.00 75.88 149 ILE A C 1
ATOM 1184 O O . ILE A 1 149 ? 10.431 -15.935 -2.467 1.00 75.88 149 ILE A O 1
ATOM 1188 N N . ALA A 1 150 ? 9.887 -13.853 -3.124 1.00 75.56 150 ALA A N 1
ATOM 1189 C CA . ALA A 1 150 ? 11.017 -13.704 -4.036 1.00 75.56 150 ALA A CA 1
ATOM 1190 C C . ALA A 1 150 ? 12.355 -13.675 -3.281 1.00 75.56 150 ALA A C 1
ATOM 1192 O O . ALA A 1 150 ? 13.270 -14.404 -3.657 1.00 75.56 150 ALA A O 1
ATOM 1193 N N . ALA A 1 151 ? 12.447 -12.912 -2.186 1.00 74.38 151 ALA A N 1
ATOM 1194 C CA . ALA A 1 151 ? 13.634 -12.874 -1.333 1.00 74.38 151 ALA A CA 1
ATOM 1195 C C . ALA A 1 151 ? 13.966 -14.256 -0.747 1.00 74.38 151 ALA A C 1
ATOM 1197 O O . ALA A 1 151 ? 15.104 -14.703 -0.844 1.00 74.38 151 ALA A O 1
ATOM 1198 N N . TYR A 1 152 ? 12.972 -14.963 -0.202 1.00 73.38 152 TYR A N 1
ATOM 1199 C CA . TYR A 1 152 ? 13.143 -16.315 0.331 1.00 73.38 152 TYR A CA 1
ATOM 1200 C C . TYR A 1 152 ? 13.569 -17.306 -0.754 1.00 73.38 152 TYR A C 1
ATOM 1202 O O . TYR A 1 152 ? 14.530 -18.045 -0.570 1.00 73.38 152 TYR A O 1
ATOM 1210 N N . SER A 1 153 ? 12.903 -17.292 -1.913 1.00 75.06 153 SER A N 1
ATOM 1211 C CA . SER A 1 153 ? 13.261 -18.165 -3.038 1.00 75.06 153 SER A CA 1
ATOM 1212 C C . SER A 1 153 ? 14.698 -17.925 -3.482 1.00 75.06 153 SER A C 1
ATOM 1214 O O . SER A 1 153 ? 15.411 -18.876 -3.776 1.00 75.06 153 SER A O 1
ATOM 1216 N N . PHE A 1 154 ? 15.135 -16.667 -3.499 1.00 70.62 154 PHE A N 1
ATOM 1217 C CA . PHE A 1 154 ? 16.506 -16.309 -3.826 1.00 70.62 154 PHE A CA 1
ATOM 1218 C C . PHE A 1 154 ? 17.499 -16.775 -2.758 1.00 70.62 154 PHE A C 1
ATOM 1220 O O . PHE A 1 154 ? 18.538 -17.319 -3.099 1.00 70.62 154 PHE A O 1
ATOM 1227 N N . LEU A 1 155 ? 17.180 -16.608 -1.475 1.00 68.94 155 LEU A N 1
ATOM 1228 C CA . LEU A 1 155 ? 18.027 -17.067 -0.371 1.00 68.94 155 LEU A CA 1
ATOM 1229 C C . LEU A 1 155 ? 18.174 -18.592 -0.340 1.00 68.94 155 LEU A C 1
ATOM 1231 O O . LEU A 1 155 ? 19.262 -19.090 -0.085 1.00 68.94 155 LEU A O 1
ATOM 1235 N N . MET A 1 156 ? 17.095 -19.321 -0.626 1.00 70.25 156 MET A N 1
ATOM 1236 C CA . MET A 1 156 ? 17.080 -20.784 -0.570 1.00 70.25 156 MET A CA 1
ATOM 1237 C C . MET A 1 156 ? 17.562 -21.458 -1.859 1.00 70.25 156 MET A C 1
ATOM 1239 O O . MET A 1 156 ? 18.080 -22.564 -1.793 1.00 70.25 156 MET A O 1
ATOM 1243 N N . ARG A 1 157 ? 17.366 -20.837 -3.034 1.00 63.47 157 ARG A N 1
ATOM 1244 C CA . ARG A 1 157 ? 17.776 -21.395 -4.344 1.00 63.47 157 ARG A CA 1
ATOM 1245 C C . ARG A 1 157 ? 19.041 -20.753 -4.919 1.00 63.47 157 ARG A C 1
ATOM 1247 O O . ARG A 1 157 ? 19.614 -21.278 -5.866 1.00 63.47 157 ARG A O 1
ATOM 1254 N N . GLY A 1 158 ? 19.462 -19.603 -4.397 1.00 55.44 158 GLY A N 1
ATOM 1255 C CA . GLY A 1 158 ? 20.608 -18.829 -4.885 1.00 55.44 158 GLY A CA 1
ATOM 1256 C C . GLY A 1 158 ? 21.973 -19.376 -4.471 1.00 55.44 158 GLY A C 1
ATOM 1257 O O . GLY A 1 158 ? 22.980 -18.816 -4.893 1.00 55.44 158 GLY A O 1
ATOM 1258 N N . SER A 1 159 ? 22.025 -20.462 -3.695 1.00 49.22 159 SER A N 1
ATOM 1259 C CA . SER A 1 159 ? 23.265 -21.176 -3.370 1.00 49.22 159 SER A CA 1
ATOM 1260 C C . SER A 1 159 ? 23.804 -22.039 -4.522 1.00 49.22 159 SER A C 1
ATOM 1262 O O . SER A 1 159 ? 24.938 -22.492 -4.431 1.00 49.22 159 SER A O 1
ATOM 1264 N N . GLU A 1 160 ? 23.045 -22.245 -5.610 1.00 49.47 160 GLU A N 1
ATOM 1265 C CA . GLU A 1 160 ? 23.432 -23.150 -6.713 1.00 49.47 160 GLU A CA 1
ATOM 1266 C C . GLU A 1 160 ? 23.525 -22.480 -8.108 1.00 49.47 160 GLU A C 1
ATOM 1268 O O . GLU A 1 160 ? 23.660 -23.174 -9.114 1.00 49.47 160 GLU A O 1
ATOM 1273 N N . GLY A 1 161 ? 23.493 -21.140 -8.234 1.00 54.00 161 GLY A N 1
ATOM 1274 C CA . GLY A 1 161 ? 23.594 -20.493 -9.559 1.00 54.00 161 GLY A CA 1
ATOM 1275 C C . GLY A 1 161 ? 23.884 -18.984 -9.589 1.00 54.00 161 GLY A C 1
ATOM 1276 O O . GLY A 1 161 ? 24.125 -18.359 -8.560 1.00 54.00 161 GLY A O 1
ATOM 1277 N N . ALA A 1 162 ? 23.805 -18.390 -10.795 1.00 47.09 162 ALA A N 1
ATOM 1278 C CA . ALA A 1 162 ? 24.166 -17.004 -11.175 1.00 47.09 162 ALA A CA 1
ATOM 1279 C C . ALA A 1 162 ? 23.484 -15.852 -10.386 1.00 47.09 162 ALA A C 1
ATOM 1281 O O . ALA A 1 162 ? 23.667 -14.676 -10.700 1.00 47.09 162 ALA A O 1
ATOM 1282 N N . GLY A 1 163 ? 22.682 -16.172 -9.367 1.00 50.34 163 GLY A N 1
ATOM 1283 C CA . GLY A 1 163 ? 22.129 -15.218 -8.410 1.00 50.34 163 GLY A CA 1
ATOM 1284 C C . GLY A 1 163 ? 23.102 -14.836 -7.290 1.00 50.34 163 GLY A C 1
ATOM 1285 O O . GLY A 1 163 ? 22.991 -13.730 -6.775 1.00 50.34 163 GLY A O 1
ATOM 1286 N N . ALA A 1 164 ? 24.085 -15.670 -6.937 1.00 53.75 164 ALA A N 1
ATOM 1287 C CA . ALA A 1 164 ? 24.980 -15.403 -5.801 1.00 53.75 164 ALA A CA 1
ATOM 1288 C C . ALA A 1 164 ? 25.688 -14.027 -5.875 1.00 53.75 164 ALA A C 1
ATOM 1290 O O . ALA A 1 164 ? 25.829 -13.343 -4.859 1.00 53.75 164 ALA A O 1
ATOM 1291 N N . ASP A 1 165 ? 26.027 -13.570 -7.086 1.00 56.84 165 ASP A N 1
ATOM 1292 C CA . ASP A 1 165 ? 26.677 -12.274 -7.329 1.00 56.84 165 ASP A CA 1
ATOM 1293 C C . ASP A 1 165 ? 25.731 -11.070 -7.200 1.00 56.84 165 ASP A C 1
ATOM 1295 O O . ASP A 1 165 ? 26.168 -9.938 -6.970 1.00 56.84 165 ASP A O 1
ATOM 1299 N N . LEU A 1 166 ? 24.420 -11.282 -7.367 1.00 57.78 166 LEU A N 1
ATOM 1300 C CA . LEU A 1 166 ? 23.439 -10.199 -7.358 1.00 57.78 166 LEU A CA 1
ATOM 1301 C C . LEU A 1 166 ? 23.105 -9.747 -5.936 1.00 57.78 166 LEU A C 1
ATOM 1303 O O . LEU A 1 166 ? 22.954 -8.542 -5.732 1.00 57.78 166 LEU A O 1
ATOM 1307 N N . LEU A 1 167 ? 23.012 -10.673 -4.971 1.00 62.06 167 LEU A N 1
ATOM 1308 C CA . LEU A 1 167 ? 22.717 -10.378 -3.562 1.00 62.06 167 LEU A CA 1
ATOM 1309 C C . LEU A 1 167 ? 23.603 -11.236 -2.630 1.00 62.06 167 LEU A C 1
ATOM 1311 O O . LEU A 1 167 ? 23.153 -12.272 -2.138 1.00 62.06 167 LEU A O 1
ATOM 1315 N N . PRO A 1 168 ? 24.855 -10.823 -2.369 1.00 63.19 168 PRO A N 1
ATOM 1316 C CA . PRO A 1 168 ? 25.777 -11.621 -1.569 1.00 63.19 168 PRO A CA 1
ATOM 1317 C C . PRO A 1 168 ? 25.328 -11.710 -0.105 1.00 63.19 168 PRO A C 1
ATOM 1319 O O . PRO A 1 168 ? 24.914 -10.710 0.492 1.00 63.19 168 PRO A O 1
ATOM 1322 N N . LEU A 1 169 ? 25.439 -12.901 0.487 1.00 66.06 169 LEU A N 1
ATOM 1323 C CA . LEU A 1 169 ? 25.201 -13.114 1.914 1.00 66.06 169 LEU A CA 1
ATOM 1324 C C . LEU A 1 169 ? 26.371 -12.540 2.731 1.00 66.06 169 LEU A C 1
ATOM 1326 O O . LEU A 1 169 ? 27.527 -12.559 2.310 1.00 66.06 169 LEU A O 1
ATOM 1330 N N . VAL A 1 170 ? 26.079 -12.004 3.909 1.00 64.12 170 VAL A N 1
ATOM 1331 C CA . VAL A 1 170 ? 27.088 -11.538 4.858 1.00 64.12 170 VAL A CA 1
ATOM 1332 C C . VAL A 1 170 ? 27.638 -12.757 5.597 1.00 64.12 170 VAL A C 1
ATOM 1334 O O . VAL A 1 170 ? 26.984 -13.285 6.488 1.00 64.12 170 VAL A O 1
ATOM 1337 N N . THR A 1 171 ? 28.858 -13.170 5.265 1.00 56.94 171 THR A N 1
ATOM 1338 C CA . THR A 1 171 ? 29.574 -14.309 5.874 1.00 56.94 171 THR A CA 1
ATOM 1339 C C . THR A 1 171 ? 30.282 -13.941 7.189 1.00 56.94 171 THR A C 1
ATOM 1341 O O . THR A 1 171 ? 31.375 -14.418 7.466 1.00 56.94 171 THR A O 1
ATOM 1344 N N . SER A 1 172 ? 29.733 -13.000 7.963 1.00 57.41 172 SER A N 1
ATOM 1345 C CA . SER A 1 172 ? 30.366 -12.514 9.198 1.00 57.41 172 SER A CA 1
ATOM 1346 C C . SER A 1 172 ? 29.848 -13.278 10.411 1.00 57.41 172 SER A C 1
ATOM 1348 O O . SER A 1 172 ? 28.691 -13.106 10.795 1.00 57.41 172 SER A O 1
ATOM 1350 N N . ASP A 1 173 ? 30.737 -14.012 11.079 1.00 52.50 173 ASP A N 1
ATOM 1351 C CA . ASP A 1 173 ? 30.443 -14.781 12.300 1.00 52.50 173 ASP A CA 1
ATOM 1352 C C . ASP A 1 173 ? 30.261 -13.899 13.553 1.00 52.50 173 ASP A C 1
ATOM 1354 O O . ASP A 1 173 ? 30.053 -14.389 14.661 1.00 52.50 173 ASP A O 1
ATOM 1358 N N . ARG A 1 174 ? 30.373 -12.570 13.414 1.00 52.03 174 ARG A N 1
ATOM 1359 C CA . ARG A 1 174 ? 30.576 -11.652 14.547 1.00 52.03 174 ARG A CA 1
ATOM 1360 C C . ARG A 1 174 ? 29.352 -10.885 15.044 1.00 52.03 174 ARG A C 1
ATOM 1362 O O . ARG A 1 174 ? 29.518 -9.968 15.841 1.00 52.03 174 ARG A O 1
ATOM 1369 N N . THR A 1 175 ? 28.122 -11.232 14.663 1.00 46.50 175 THR A N 1
ATOM 1370 C CA . THR A 1 175 ? 26.942 -10.596 15.291 1.00 46.50 175 THR A CA 1
ATOM 1371 C C . THR A 1 175 ? 25.803 -11.573 15.540 1.00 46.50 175 THR A C 1
ATOM 1373 O O . THR A 1 175 ? 25.460 -12.348 14.654 1.00 46.50 175 THR A O 1
ATOM 1376 N N . ARG A 1 176 ? 25.178 -11.465 16.725 1.00 49.84 176 ARG A N 1
ATOM 1377 C CA . ARG A 1 176 ? 23.877 -12.070 17.057 1.00 49.84 176 ARG A CA 1
ATOM 1378 C C . ARG A 1 176 ? 22.889 -11.780 15.920 1.00 49.84 176 ARG A C 1
ATOM 1380 O O . ARG A 1 176 ? 22.492 -10.637 15.711 1.00 49.84 176 ARG A O 1
ATOM 1387 N N . GLY A 1 177 ? 22.568 -12.790 15.124 1.00 53.59 177 GLY A N 1
ATOM 1388 C CA . GLY A 1 177 ? 21.703 -12.672 13.957 1.00 53.59 177 GLY A CA 1
ATOM 1389 C C . GLY A 1 177 ? 21.424 -14.047 13.363 1.00 53.59 177 GLY A C 1
ATOM 1390 O O . GLY A 1 177 ? 22.193 -14.976 13.577 1.00 53.59 177 GLY A O 1
ATOM 1391 N N . ASN A 1 178 ? 20.330 -14.178 12.618 1.00 57.50 178 ASN A N 1
ATOM 1392 C CA . ASN A 1 178 ? 19.784 -15.459 12.146 1.00 57.50 178 ASN A CA 1
ATOM 1393 C C . ASN A 1 178 ? 20.615 -16.202 11.065 1.00 57.50 178 ASN A C 1
ATOM 1395 O O . ASN A 1 178 ? 20.065 -17.038 10.356 1.00 57.50 178 ASN A O 1
ATOM 1399 N N . GLY A 1 179 ? 21.898 -15.867 10.871 1.00 57.59 179 GLY A N 1
ATOM 1400 C CA . GLY A 1 179 ? 22.787 -16.481 9.869 1.00 57.59 179 GLY A CA 1
ATOM 1401 C C . GLY A 1 179 ? 22.503 -16.124 8.399 1.00 57.59 179 GLY A C 1
ATOM 1402 O O . GLY A 1 179 ? 23.332 -16.401 7.541 1.00 57.59 179 GLY A O 1
ATOM 1403 N N . MET A 1 180 ? 21.383 -15.459 8.092 1.00 60.12 180 MET A N 1
ATOM 1404 C CA . MET A 1 180 ? 20.904 -15.210 6.723 1.00 60.12 180 MET A CA 1
ATOM 1405 C C . MET A 1 180 ? 20.782 -13.706 6.436 1.00 60.12 180 MET A C 1
ATOM 1407 O O . MET A 1 180 ? 19.701 -13.196 6.131 1.00 60.12 180 MET A O 1
ATOM 1411 N N . LYS A 1 181 ? 21.887 -12.959 6.566 1.00 64.75 181 LYS A N 1
ATOM 1412 C CA . LYS A 1 181 ? 21.928 -11.506 6.306 1.00 64.75 181 LYS A CA 1
ATOM 1413 C C . LYS A 1 181 ? 22.344 -11.220 4.863 1.00 64.75 181 LYS A C 1
ATOM 1415 O O . LYS A 1 181 ? 23.392 -11.674 4.427 1.00 64.75 181 LYS A O 1
ATOM 1420 N N . LEU A 1 182 ? 21.568 -10.419 4.133 1.00 67.94 182 LEU A N 1
ATOM 1421 C CA . LEU A 1 182 ? 21.910 -9.978 2.772 1.00 67.94 182 LEU A CA 1
ATOM 1422 C C . LEU A 1 182 ? 22.745 -8.693 2.797 1.00 67.94 182 LEU A C 1
ATOM 1424 O O . LEU A 1 182 ? 22.437 -7.751 3.526 1.00 67.94 182 LEU A O 1
ATOM 1428 N N . ARG A 1 183 ? 23.787 -8.609 1.968 1.00 64.75 183 ARG A N 1
ATOM 1429 C CA . ARG A 1 183 ? 24.580 -7.388 1.807 1.00 64.75 183 ARG A CA 1
ATOM 1430 C C . ARG A 1 183 ? 23.938 -6.489 0.758 1.00 64.75 183 ARG A C 1
ATOM 1432 O O . ARG A 1 183 ? 23.868 -6.818 -0.424 1.00 64.75 183 ARG A O 1
ATOM 1439 N N . ARG A 1 184 ? 23.542 -5.289 1.174 1.00 64.50 184 ARG A N 1
ATOM 1440 C CA . ARG A 1 184 ? 23.037 -4.267 0.259 1.00 64.50 184 ARG A CA 1
ATOM 1441 C C . ARG A 1 184 ? 24.181 -3.504 -0.418 1.00 64.50 184 ARG A C 1
ATOM 1443 O O . ARG A 1 184 ? 25.037 -2.914 0.242 1.00 64.50 184 ARG A O 1
ATOM 1450 N N . GLY A 1 185 ? 24.184 -3.475 -1.751 1.00 62.22 185 GLY A N 1
ATOM 1451 C CA . GLY A 1 185 ? 25.115 -2.650 -2.529 1.00 62.22 185 GLY A CA 1
ATOM 1452 C C . GLY A 1 185 ? 24.818 -1.148 -2.399 1.00 62.22 185 GLY A C 1
ATOM 1453 O O . GLY A 1 185 ? 23.657 -0.735 -2.332 1.00 62.22 185 GLY A O 1
ATOM 1454 N N . ARG A 1 186 ? 25.860 -0.305 -2.390 1.00 62.84 186 ARG A N 1
ATOM 1455 C CA . ARG A 1 186 ? 25.709 1.158 -2.499 1.00 62.84 186 ARG A CA 1
ATOM 1456 C C . ARG A 1 186 ? 25.673 1.544 -3.974 1.00 62.84 186 ARG A C 1
ATOM 1458 O O . ARG A 1 186 ? 26.572 1.182 -4.726 1.00 62.84 186 ARG A O 1
ATOM 1465 N N . PHE A 1 187 ? 24.664 2.309 -4.385 1.00 64.56 187 PHE A N 1
ATOM 1466 C CA . PHE A 1 187 ? 24.495 2.718 -5.782 1.00 64.56 187 PHE A CA 1
ATOM 1467 C C . PHE A 1 187 ? 24.397 4.235 -5.914 1.00 64.56 187 PHE A C 1
ATOM 1469 O O . PHE A 1 187 ? 23.676 4.888 -5.158 1.00 64.56 187 PHE A O 1
ATOM 1476 N N . ARG A 1 188 ? 25.091 4.783 -6.918 1.00 60.75 188 ARG A N 1
ATOM 1477 C CA . ARG A 1 188 ? 25.094 6.219 -7.239 1.00 60.75 188 ARG A CA 1
ATOM 1478 C C . ARG A 1 188 ? 23.762 6.692 -7.827 1.00 60.75 188 ARG A C 1
ATOM 1480 O O . ARG A 1 188 ? 23.338 7.806 -7.547 1.00 60.75 188 ARG A O 1
ATOM 1487 N N . LEU A 1 189 ? 23.106 5.852 -8.629 1.00 62.09 189 LEU A N 1
ATOM 1488 C CA . LEU A 1 189 ? 21.879 6.202 -9.347 1.00 62.09 189 LEU A CA 1
ATOM 1489 C C . LEU A 1 189 ? 20.638 5.610 -8.681 1.00 62.09 189 LEU A C 1
ATOM 1491 O O . LEU A 1 189 ? 20.607 4.432 -8.314 1.00 62.09 189 LEU A O 1
ATOM 1495 N N . ASP A 1 190 ? 19.587 6.422 -8.613 1.00 60.25 190 ASP A N 1
ATOM 1496 C CA . ASP A 1 190 ? 18.294 6.039 -8.050 1.00 60.25 190 ASP A CA 1
ATOM 1497 C C . ASP A 1 190 ? 17.632 4.883 -8.805 1.00 60.25 190 ASP A C 1
ATOM 1499 O O . ASP A 1 190 ? 16.993 4.051 -8.176 1.00 60.25 190 ASP A O 1
ATOM 1503 N N . ILE A 1 191 ? 17.853 4.760 -10.116 1.00 60.88 191 ILE A N 1
ATOM 1504 C CA . ILE A 1 191 ? 17.333 3.654 -10.937 1.00 60.88 191 ILE A CA 1
ATOM 1505 C C . ILE A 1 191 ? 17.743 2.298 -10.351 1.00 60.88 191 ILE A C 1
ATOM 1507 O O . ILE A 1 191 ? 16.913 1.406 -10.204 1.00 60.88 191 ILE A O 1
ATOM 1511 N N . ARG A 1 192 ? 19.013 2.152 -9.947 1.00 62.84 192 ARG A N 1
ATOM 1512 C CA . ARG A 1 192 ? 19.487 0.894 -9.366 1.00 62.84 192 ARG A CA 1
ATOM 1513 C C . ARG A 1 192 ? 19.005 0.728 -7.934 1.00 62.84 192 ARG A C 1
ATOM 1515 O O . ARG A 1 192 ? 18.537 -0.358 -7.622 1.00 62.84 192 ARG A O 1
ATOM 1522 N N . LYS A 1 193 ? 18.994 1.794 -7.114 1.00 59.34 193 LYS A N 1
ATOM 1523 C CA . LYS A 1 193 ? 18.391 1.781 -5.758 1.00 59.34 193 LYS A CA 1
ATOM 1524 C C . LYS A 1 193 ? 16.931 1.314 -5.761 1.00 59.34 193 LYS A C 1
ATOM 1526 O O . LYS A 1 193 ? 16.476 0.746 -4.778 1.00 59.34 193 LYS A O 1
ATOM 1531 N N . ARG A 1 194 ? 16.221 1.595 -6.853 1.00 60.22 194 ARG A N 1
ATOM 1532 C CA . ARG A 1 194 ? 14.792 1.347 -7.050 1.00 60.22 194 ARG A CA 1
ATOM 1533 C C . ARG A 1 194 ? 14.506 0.085 -7.869 1.00 60.22 194 ARG A C 1
ATOM 1535 O O . ARG A 1 194 ? 13.347 -0.162 -8.185 1.00 60.22 194 ARG A O 1
ATOM 1542 N N . SER A 1 195 ? 15.534 -0.693 -8.203 1.00 63.03 195 SER A N 1
ATOM 1543 C CA . SER A 1 195 ? 15.372 -1.974 -8.890 1.00 63.03 195 SER A CA 1
ATOM 1544 C C . SER A 1 195 ? 14.651 -2.994 -8.008 1.00 63.03 195 SER A C 1
ATOM 1546 O O . SER A 1 195 ? 14.751 -2.963 -6.779 1.00 63.03 195 SER A O 1
ATOM 1548 N N . SER A 1 196 ? 13.940 -3.908 -8.658 1.00 61.59 196 SER A N 1
ATOM 1549 C CA . SER A 1 196 ? 13.205 -5.010 -8.038 1.00 61.59 196 SER A CA 1
ATOM 1550 C C . SER A 1 196 ? 14.050 -5.816 -7.055 1.00 61.59 196 SER A C 1
ATOM 1552 O O . SER A 1 196 ? 13.662 -5.973 -5.900 1.00 61.59 196 SER A O 1
ATOM 1554 N N . SER A 1 197 ? 15.250 -6.226 -7.466 1.00 57.22 197 SER A N 1
ATOM 1555 C CA . SER A 1 197 ? 16.169 -7.009 -6.635 1.00 57.22 197 SER A CA 1
ATOM 1556 C C . SER A 1 197 ? 16.552 -6.310 -5.328 1.00 57.22 197 SER A C 1
ATOM 1558 O O . SER A 1 197 ? 16.581 -6.944 -4.276 1.00 57.22 197 SER A O 1
ATOM 1560 N N . LEU A 1 198 ? 16.781 -4.994 -5.344 1.00 60.12 198 LEU A N 1
ATOM 1561 C CA . LEU A 1 198 ? 17.074 -4.243 -4.119 1.00 60.12 198 LEU A CA 1
ATOM 1562 C C . LEU A 1 198 ? 15.843 -3.957 -3.272 1.00 60.12 198 LEU A C 1
ATOM 1564 O O . LEU A 1 198 ? 15.980 -3.782 -2.062 1.00 60.12 198 LEU A O 1
ATOM 1568 N N . LEU A 1 199 ? 14.658 -3.903 -3.877 1.00 60.12 199 LEU A N 1
ATOM 1569 C CA . LEU A 1 199 ? 13.421 -3.762 -3.123 1.00 60.12 199 LEU A CA 1
ATOM 1570 C C . LEU A 1 199 ? 13.147 -5.028 -2.308 1.00 60.12 199 LEU A C 1
ATOM 1572 O O . LEU A 1 199 ? 12.821 -4.913 -1.132 1.00 60.12 199 LEU A O 1
ATOM 1576 N N . TRP A 1 200 ? 13.383 -6.215 -2.879 1.00 66.25 200 TRP A N 1
ATOM 1577 C CA . TRP A 1 200 ? 13.266 -7.491 -2.160 1.00 66.25 200 TRP A CA 1
ATOM 1578 C C . TRP A 1 200 ? 14.216 -7.544 -0.965 1.00 66.25 200 TRP A C 1
ATOM 1580 O O . TRP A 1 200 ? 13.800 -7.867 0.146 1.00 66.25 200 TRP A O 1
ATOM 1590 N N . VAL A 1 201 ? 15.477 -7.154 -1.174 1.00 57.38 201 VAL A N 1
ATOM 1591 C CA . VAL A 1 201 ? 16.490 -7.123 -0.110 1.00 57.38 201 VAL A CA 1
ATOM 1592 C C . VAL A 1 201 ? 16.191 -6.073 0.934 1.00 57.38 201 VAL A C 1
ATOM 1594 O O . VAL A 1 201 ? 16.314 -6.359 2.116 1.00 57.38 201 VAL A O 1
ATOM 1597 N N . SER A 1 202 ? 15.752 -4.881 0.537 1.00 58.31 202 SER A N 1
ATOM 1598 C CA . SER A 1 202 ? 15.363 -3.851 1.496 1.00 58.31 202 SER A CA 1
ATOM 1599 C C . SER A 1 202 ? 14.169 -4.291 2.336 1.00 58.31 202 SER A C 1
ATOM 1601 O O . SER A 1 202 ? 14.188 -4.089 3.544 1.00 58.31 202 SER A O 1
ATOM 1603 N N . THR A 1 203 ? 13.168 -4.928 1.726 1.00 55.62 203 THR A N 1
ATOM 1604 C CA . THR A 1 203 ? 12.013 -5.487 2.432 1.00 55.62 203 THR A CA 1
ATOM 1605 C C . THR A 1 203 ? 12.429 -6.602 3.393 1.00 55.62 203 THR A C 1
ATOM 1607 O O . THR A 1 203 ? 12.018 -6.590 4.549 1.00 55.62 203 THR A O 1
ATOM 1610 N N . TYR A 1 204 ? 13.286 -7.529 2.960 1.00 57.72 204 TYR A N 1
ATOM 1611 C CA . TYR A 1 204 ? 13.791 -8.616 3.801 1.00 57.72 204 TYR A CA 1
ATOM 1612 C C . TYR A 1 204 ? 14.673 -8.114 4.957 1.00 57.72 204 TYR A C 1
ATOM 1614 O O . TYR A 1 204 ? 14.474 -8.504 6.108 1.00 57.72 204 TYR A O 1
ATOM 1622 N N . LEU A 1 205 ? 15.620 -7.210 4.684 1.00 56.84 205 LEU A N 1
ATOM 1623 C CA . LEU A 1 205 ? 16.478 -6.602 5.706 1.00 56.84 205 LEU A CA 1
ATOM 1624 C C . LEU A 1 205 ? 15.665 -5.787 6.707 1.00 56.84 205 LEU A C 1
ATOM 1626 O O . LEU A 1 205 ? 15.947 -5.833 7.898 1.00 56.84 205 LEU A O 1
ATOM 1630 N N . TYR A 1 206 ? 14.634 -5.087 6.246 1.00 54.16 206 TYR A N 1
ATOM 1631 C CA . TYR A 1 206 ? 13.725 -4.365 7.122 1.00 54.16 206 TYR A CA 1
ATOM 1632 C C . TYR A 1 206 ? 12.961 -5.296 8.068 1.00 54.16 206 TYR A C 1
ATOM 1634 O O . TYR A 1 206 ? 12.945 -5.052 9.272 1.00 54.16 206 TYR A O 1
ATOM 1642 N N . MET A 1 207 ? 12.381 -6.386 7.558 1.00 49.53 207 MET A N 1
ATOM 1643 C CA . MET A 1 207 ? 11.646 -7.325 8.413 1.00 49.53 207 MET A CA 1
ATOM 1644 C C . MET A 1 207 ? 12.544 -8.108 9.369 1.00 49.53 207 MET A C 1
ATOM 1646 O O . MET A 1 207 ? 12.097 -8.515 10.431 1.00 49.53 207 MET A O 1
ATOM 1650 N N . THR A 1 208 ? 13.809 -8.315 9.008 1.00 52.78 208 THR A N 1
ATOM 1651 C CA . THR A 1 208 ? 14.798 -8.964 9.882 1.00 52.78 208 THR A CA 1
ATOM 1652 C C . THR A 1 208 ? 15.484 -7.978 10.838 1.00 52.78 208 THR A C 1
ATOM 1654 O O . THR A 1 208 ? 16.472 -8.336 11.472 1.00 52.78 208 THR A O 1
ATOM 1657 N N . GLY A 1 209 ? 14.996 -6.732 10.928 1.00 49.00 209 GLY A N 1
ATOM 1658 C CA . GLY A 1 209 ? 15.506 -5.707 11.845 1.00 49.00 209 GLY A CA 1
ATOM 1659 C C . GLY A 1 209 ? 16.857 -5.095 11.452 1.00 49.00 209 GLY A C 1
ATOM 1660 O O . GLY A 1 209 ? 17.455 -4.371 12.242 1.00 49.00 209 GLY A O 1
ATOM 1661 N N . ASN A 1 210 ? 17.350 -5.362 10.240 1.00 43.38 210 ASN A N 1
ATOM 1662 C CA . ASN A 1 210 ? 18.698 -5.005 9.793 1.00 43.38 210 ASN A CA 1
ATOM 1663 C C . ASN A 1 210 ? 18.791 -3.654 9.044 1.00 43.38 210 ASN A C 1
ATOM 1665 O O . ASN A 1 210 ? 19.880 -3.087 8.980 1.00 43.38 210 ASN A O 1
ATOM 1669 N N . GLU A 1 211 ? 17.702 -3.110 8.477 1.00 42.34 211 GLU A N 1
ATOM 1670 C CA . GLU A 1 211 ? 17.702 -1.798 7.790 1.00 42.34 211 GLU A CA 1
ATOM 1671 C C . GLU A 1 211 ? 16.378 -1.013 7.934 1.00 42.34 211 GLU A C 1
ATOM 1673 O O . GLU A 1 211 ? 15.321 -1.571 8.213 1.00 42.34 211 GLU A O 1
ATOM 1678 N N . LYS A 1 212 ? 16.423 0.307 7.682 1.00 38.59 212 LYS A N 1
ATOM 1679 C CA . LYS A 1 212 ? 15.236 1.177 7.545 1.00 38.59 212 LYS A CA 1
ATOM 1680 C C . LYS A 1 212 ? 14.595 1.031 6.143 1.00 38.59 212 LYS A C 1
ATOM 1682 O O . LYS A 1 212 ? 15.319 0.786 5.175 1.00 38.59 212 LYS A O 1
ATOM 1687 N N . PRO A 1 213 ? 13.264 1.197 5.998 1.00 37.19 213 PRO A N 1
ATOM 1688 C CA . PRO A 1 213 ? 12.547 0.873 4.761 1.00 37.19 213 PRO A CA 1
ATOM 1689 C C . PRO A 1 213 ? 12.865 1.836 3.599 1.00 37.19 213 PRO A C 1
ATOM 1691 O O . PRO A 1 213 ? 13.052 3.033 3.806 1.00 37.19 213 PRO A O 1
ATOM 1694 N N . LEU A 1 214 ? 12.889 1.320 2.358 1.00 39.19 214 LEU A N 1
ATOM 1695 C CA . LEU A 1 214 ? 13.062 2.110 1.118 1.00 39.19 214 LEU A CA 1
ATOM 1696 C C . LEU A 1 214 ? 11.787 2.349 0.305 1.00 39.19 214 LEU A C 1
ATOM 1698 O O . LEU A 1 214 ? 11.812 3.127 -0.652 1.00 39.19 214 LEU A O 1
ATOM 1702 N N . ARG A 1 215 ? 10.681 1.667 0.607 1.00 36.34 215 ARG A N 1
ATOM 1703 C CA . ARG A 1 215 ? 9.417 1.955 -0.079 1.00 36.34 215 ARG A CA 1
ATOM 1704 C C . ARG A 1 215 ? 8.869 3.278 0.432 1.00 36.34 215 ARG A C 1
ATOM 1706 O O . ARG A 1 215 ? 9.009 3.582 1.609 1.00 36.34 215 ARG A O 1
ATOM 1713 N N . GLY A 1 216 ? 8.131 3.983 -0.427 1.00 37.75 216 GLY A N 1
ATOM 1714 C CA . GLY A 1 216 ? 7.202 5.056 -0.051 1.00 37.75 216 GLY A CA 1
ATOM 1715 C C . GLY A 1 216 ? 6.039 4.595 0.843 1.00 37.75 216 GLY A C 1
ATOM 1716 O O . GLY A 1 216 ? 4.929 5.106 0.707 1.00 37.75 216 GLY A O 1
ATOM 1717 N N . SER A 1 217 ? 6.301 3.636 1.733 1.00 34.66 217 SER A N 1
ATOM 1718 C CA . SER A 1 217 ? 5.690 3.542 3.043 1.00 34.66 217 SER A CA 1
ATOM 1719 C C . SER A 1 217 ? 5.745 4.935 3.652 1.00 34.66 217 SER A C 1
ATOM 1721 O O . SER A 1 217 ? 6.796 5.577 3.659 1.00 34.66 217 SER A O 1
ATOM 1723 N N . THR A 1 218 ? 4.607 5.409 4.139 1.00 38.03 218 THR A N 1
ATOM 1724 C CA . THR A 1 218 ? 4.557 6.415 5.205 1.00 38.03 218 THR A CA 1
ATOM 1725 C C . THR A 1 218 ? 5.743 6.208 6.139 1.00 38.03 218 THR A C 1
ATOM 1727 O O . THR A 1 218 ? 6.035 5.059 6.476 1.00 38.03 218 THR A O 1
ATOM 1730 N N . ASP A 1 219 ? 6.458 7.282 6.470 1.00 40.94 219 ASP A N 1
ATOM 1731 C CA . ASP A 1 219 ? 7.590 7.265 7.391 1.00 40.94 219 ASP A CA 1
ATOM 1732 C C . ASP A 1 219 ? 7.161 6.574 8.697 1.00 40.94 219 ASP A C 1
ATOM 1734 O O . ASP A 1 219 ? 6.590 7.197 9.588 1.00 40.94 219 ASP A O 1
ATOM 1738 N N . THR A 1 220 ? 7.368 5.254 8.798 1.00 41.78 220 THR A N 1
ATOM 1739 C CA . THR A 1 220 ? 6.916 4.459 9.949 1.00 41.78 220 THR A CA 1
ATOM 1740 C C . THR A 1 220 ? 7.703 4.825 11.197 1.00 41.78 220 THR A C 1
ATOM 1742 O O . THR A 1 220 ? 7.297 4.464 12.294 1.00 41.78 220 THR A O 1
ATOM 1745 N N . SER A 1 221 ? 8.803 5.579 11.050 1.00 46.28 221 SER A N 1
ATOM 1746 C CA . SER A 1 221 ? 9.526 6.157 12.181 1.00 46.28 221 SER A CA 1
ATOM 1747 C C . SER A 1 221 ? 8.723 7.228 12.928 1.00 46.28 221 SER A C 1
ATOM 1749 O O . SER A 1 221 ? 9.126 7.608 14.021 1.00 46.28 221 SER A O 1
ATOM 1751 N N . ARG A 1 222 ? 7.573 7.665 12.385 1.00 53.34 222 ARG A N 1
ATOM 1752 C CA . ARG A 1 222 ? 6.664 8.648 12.999 1.00 53.34 222 ARG A CA 1
ATOM 1753 C C . ARG A 1 222 ? 5.256 8.114 13.275 1.00 53.34 222 ARG A C 1
ATOM 1755 O O . ARG A 1 222 ? 4.357 8.911 13.533 1.00 53.34 222 ARG A O 1
ATOM 1762 N N . LYS A 1 223 ? 5.035 6.798 13.176 1.00 59.28 223 LYS A N 1
ATOM 1763 C CA . LYS A 1 223 ? 3.738 6.187 13.497 1.00 59.28 223 LYS A CA 1
ATOM 1764 C C . LYS A 1 223 ? 3.660 5.840 14.976 1.00 59.28 223 LYS A C 1
ATOM 1766 O O . LYS A 1 223 ? 4.491 5.072 15.465 1.00 59.28 223 LYS A O 1
ATOM 1771 N N . ILE A 1 224 ? 2.650 6.369 15.657 1.00 58.81 224 ILE A N 1
ATOM 1772 C CA . ILE A 1 224 ? 2.371 6.080 17.067 1.00 58.81 224 ILE A CA 1
ATOM 1773 C C . ILE A 1 224 ? 1.010 5.401 17.155 1.00 58.81 224 ILE A C 1
ATOM 1775 O O . ILE A 1 224 ? 0.056 5.842 16.513 1.00 58.81 224 ILE A O 1
ATOM 1779 N N . ARG A 1 225 ? 0.938 4.333 17.953 1.00 65.25 225 ARG A N 1
ATOM 1780 C CA . ARG A 1 225 ? -0.314 3.673 18.320 1.00 65.25 225 ARG A CA 1
ATOM 1781 C C . ARG A 1 225 ? -0.569 3.801 19.807 1.00 65.25 225 ARG A C 1
ATOM 1783 O O . ARG A 1 225 ? 0.353 3.748 20.622 1.00 65.25 225 ARG A O 1
ATOM 1790 N N . THR A 1 226 ? -1.838 3.945 20.142 1.00 59.66 226 THR A N 1
ATOM 1791 C CA . THR A 1 226 ? -2.314 4.186 21.496 1.00 59.66 226 THR A CA 1
ATOM 1792 C C . THR A 1 226 ? -3.438 3.209 21.796 1.00 59.66 226 THR A C 1
ATOM 1794 O O . THR A 1 226 ? -4.425 3.151 21.073 1.00 59.66 226 THR A O 1
ATOM 1797 N N . GLU A 1 227 ? -3.302 2.412 22.848 1.00 61.28 227 GLU A N 1
ATOM 1798 C CA . GLU A 1 227 ? -4.309 1.423 23.225 1.00 61.28 227 GLU A CA 1
ATOM 1799 C C . GLU A 1 227 ? -4.717 1.578 24.686 1.00 61.28 227 GLU A C 1
ATOM 1801 O O . GLU A 1 227 ? -3.891 1.611 25.597 1.00 61.28 227 GLU A O 1
ATOM 1806 N N . ASN A 1 228 ? -6.027 1.641 24.917 1.00 58.34 228 ASN A N 1
ATOM 1807 C CA . ASN A 1 228 ? -6.609 1.609 26.251 1.00 58.34 228 ASN A CA 1
ATOM 1808 C C . ASN A 1 228 ? -7.262 0.238 26.436 1.00 58.34 228 ASN A C 1
ATOM 1810 O O . ASN A 1 228 ? -8.288 -0.055 25.820 1.00 58.34 228 ASN A O 1
ATOM 1814 N N . LEU A 1 229 ? -6.655 -0.633 27.245 1.00 53.31 229 LEU A N 1
ATOM 1815 C CA . LEU A 1 229 ? -7.035 -2.050 27.250 1.00 53.31 229 LEU A CA 1
ATOM 1816 C C . LEU A 1 229 ? -8.325 -2.368 28.019 1.00 53.31 229 LEU A C 1
ATOM 1818 O O . LEU A 1 229 ? -8.790 -3.507 27.944 1.00 53.31 229 LEU A O 1
ATOM 1822 N N . GLY A 1 230 ? -8.965 -1.380 28.655 1.00 50.34 230 GLY A N 1
ATOM 1823 C CA . GLY A 1 230 ? -10.227 -1.583 29.373 1.00 50.34 230 GLY A CA 1
ATOM 1824 C C . GLY A 1 230 ? -10.100 -2.599 30.515 1.00 50.34 230 GLY A C 1
ATOM 1825 O O . GLY A 1 230 ? -9.002 -2.992 30.897 1.00 50.34 230 GLY A O 1
ATOM 1826 N N . ALA A 1 231 ? -11.214 -2.995 31.130 1.00 41.19 231 ALA A N 1
ATOM 1827 C CA . ALA A 1 231 ? -11.224 -3.984 32.209 1.00 41.19 231 ALA A CA 1
ATOM 1828 C C . ALA A 1 231 ? -10.920 -5.394 31.661 1.00 41.19 231 ALA A C 1
ATOM 1830 O O . ALA A 1 231 ? -11.817 -6.182 31.391 1.00 41.19 231 ALA A O 1
ATOM 1831 N N . GLY A 1 232 ? -9.642 -5.699 31.458 1.00 49.50 232 GLY A N 1
ATOM 1832 C CA . GLY A 1 232 ? -9.164 -6.996 30.996 1.00 49.50 232 GLY A CA 1
ATOM 1833 C C . GLY A 1 232 ? -7.642 -7.005 31.024 1.00 49.50 232 GLY A C 1
ATOM 1834 O O . GLY A 1 232 ? -7.010 -6.128 30.444 1.00 49.50 232 GLY A O 1
ATOM 1835 N N . SER A 1 233 ? -7.053 -7.958 31.746 1.00 53.66 233 SER A N 1
ATOM 1836 C CA . SER A 1 233 ? -5.597 -8.084 31.880 1.00 53.66 233 SER A CA 1
ATOM 1837 C C . SER A 1 233 ? -4.907 -8.134 30.510 1.00 53.66 233 SER A C 1
ATOM 1839 O O . SER A 1 233 ? -5.390 -8.821 29.606 1.00 53.66 233 SER A O 1
ATOM 1841 N N . VAL A 1 234 ? -3.751 -7.464 30.382 1.00 54.31 234 VAL A N 1
ATOM 1842 C CA . VAL A 1 234 ? -2.860 -7.541 29.202 1.00 54.31 234 VAL A CA 1
ATOM 1843 C C . VAL A 1 234 ? -2.584 -8.994 28.796 1.00 54.31 234 VAL A C 1
ATOM 1845 O O . VAL A 1 234 ? -2.458 -9.275 27.608 1.00 54.31 234 VAL A O 1
ATOM 1848 N N . GLY A 1 235 ? -2.576 -9.931 29.754 1.00 56.22 235 GLY A N 1
ATOM 1849 C CA . GLY A 1 235 ? -2.349 -11.356 29.494 1.00 56.22 235 GLY A CA 1
ATOM 1850 C C . GLY A 1 235 ? -3.289 -11.963 28.445 1.00 56.22 235 GLY A C 1
ATOM 1851 O O . GLY A 1 235 ? -2.846 -12.763 27.631 1.00 56.22 235 GLY A O 1
ATOM 1852 N N . ASN A 1 236 ? -4.550 -11.521 28.376 1.00 58.06 236 ASN A N 1
ATOM 1853 C CA . ASN A 1 236 ? -5.522 -12.045 27.405 1.00 58.06 236 ASN A CA 1
ATOM 1854 C C . ASN A 1 236 ? -5.375 -11.436 26.001 1.00 58.06 236 ASN A C 1
ATOM 1856 O O . ASN A 1 236 ? -6.021 -11.896 25.063 1.00 58.06 236 ASN A O 1
ATOM 1860 N N . LYS A 1 237 ? -4.578 -10.371 25.862 1.00 60.94 237 LYS A N 1
ATOM 1861 C CA . LYS A 1 237 ? -4.396 -9.607 24.618 1.00 60.94 237 LYS A CA 1
ATOM 1862 C C . LYS A 1 237 ? -2.942 -9.610 24.137 1.00 60.94 237 LYS A C 1
ATOM 1864 O O . LYS A 1 237 ? -2.630 -8.940 23.160 1.00 60.94 237 LYS A O 1
ATOM 1869 N N . GLN A 1 238 ? -2.068 -10.384 24.783 1.00 63.38 238 GLN A N 1
ATOM 1870 C CA . GLN A 1 238 ? -0.647 -10.483 24.446 1.00 63.38 238 GLN A CA 1
ATOM 1871 C C . GLN A 1 238 ? -0.434 -10.922 22.988 1.00 63.38 238 GLN A C 1
ATOM 1873 O O . GLN A 1 238 ? 0.320 -10.280 22.263 1.00 63.38 238 GLN A O 1
ATOM 1878 N N . GLU A 1 239 ? -1.166 -11.937 22.520 1.00 62.56 239 GLU A N 1
ATOM 1879 C CA . GLU A 1 239 ? -1.096 -12.390 21.121 1.00 62.56 239 GLU A CA 1
ATOM 1880 C C . GLU A 1 239 ? -1.569 -11.311 20.129 1.00 62.56 239 GLU A C 1
ATOM 1882 O O . GLU A 1 239 ? -1.010 -11.172 19.040 1.00 62.56 239 GLU A O 1
ATOM 1887 N N . GLU A 1 240 ? -2.578 -10.509 20.499 1.00 65.44 240 GLU A N 1
ATOM 1888 C CA . GLU A 1 240 ? -3.047 -9.391 19.670 1.00 65.44 240 GLU A CA 1
ATOM 1889 C C . GLU A 1 240 ? -1.986 -8.283 19.615 1.00 65.44 240 GLU A C 1
ATOM 1891 O O . GLU A 1 240 ? -1.672 -7.796 18.528 1.00 65.44 240 GLU A O 1
ATOM 1896 N N . LEU A 1 241 ? -1.379 -7.937 20.756 1.00 66.19 241 LEU A N 1
ATOM 1897 C CA . LEU A 1 241 ? -0.290 -6.961 20.850 1.00 66.19 241 LEU A CA 1
ATOM 1898 C C . LEU A 1 241 ? 0.932 -7.390 20.026 1.00 66.19 241 LEU A C 1
ATOM 1900 O O . LEU A 1 241 ? 1.465 -6.589 19.257 1.00 66.19 241 LEU A O 1
ATOM 1904 N N . GLU A 1 242 ? 1.338 -8.656 20.106 1.00 67.62 242 GLU A N 1
ATOM 1905 C CA . GLU A 1 242 ? 2.429 -9.212 19.299 1.00 67.62 242 GLU A CA 1
ATOM 1906 C C . GLU A 1 242 ? 2.105 -9.187 17.802 1.00 67.62 242 GLU A C 1
ATOM 1908 O O . GLU A 1 242 ? 2.927 -8.743 16.993 1.00 67.62 242 GLU A O 1
ATOM 1913 N N . ALA A 1 243 ? 0.882 -9.570 17.420 1.00 62.44 243 ALA A N 1
ATOM 1914 C CA . ALA A 1 243 ? 0.431 -9.498 16.035 1.00 62.44 243 ALA A CA 1
ATOM 1915 C C . ALA A 1 243 ? 0.438 -8.054 15.503 1.00 62.44 243 ALA A C 1
ATOM 1917 O O . ALA A 1 243 ? 0.826 -7.818 14.357 1.00 62.44 243 ALA A O 1
ATOM 1918 N N . ILE A 1 244 ? 0.059 -7.078 16.333 1.00 62.34 244 ILE A N 1
ATOM 1919 C CA . ILE A 1 244 ? 0.106 -5.648 16.008 1.00 62.34 244 ILE A CA 1
ATOM 1920 C C . ILE A 1 244 ? 1.554 -5.183 15.817 1.00 62.34 244 ILE A C 1
ATOM 1922 O O . ILE A 1 244 ? 1.865 -4.536 14.810 1.00 62.34 244 ILE A O 1
ATOM 1926 N N . GLY A 1 245 ? 2.443 -5.541 16.749 1.00 60.25 245 GLY A N 1
ATOM 1927 C CA . GLY A 1 245 ? 3.868 -5.219 16.687 1.00 60.25 245 GLY A CA 1
ATOM 1928 C C . GLY A 1 245 ? 4.526 -5.728 15.403 1.00 60.25 245 GLY A C 1
ATOM 1929 O O . GLY A 1 245 ? 5.299 -4.992 14.783 1.00 60.25 245 GLY A O 1
ATOM 1930 N N . GLN A 1 246 ? 4.155 -6.938 14.968 1.00 62.09 246 GLN A N 1
ATOM 1931 C CA . GLN A 1 246 ? 4.665 -7.586 13.756 1.00 62.09 246 GLN A CA 1
ATOM 1932 C C . GLN A 1 246 ? 4.015 -7.083 12.454 1.00 62.09 246 GLN A C 1
ATOM 1934 O O . GLN A 1 246 ? 4.690 -7.014 11.425 1.00 62.09 246 GLN A O 1
ATOM 1939 N N . GLN A 1 247 ? 2.721 -6.736 12.452 1.00 56.06 247 GLN A N 1
ATOM 1940 C CA . GLN A 1 247 ? 1.998 -6.365 11.224 1.00 56.06 247 GLN A CA 1
ATOM 1941 C C . GLN A 1 247 ? 2.073 -4.881 10.862 1.00 56.06 247 GLN A C 1
ATOM 1943 O O . GLN A 1 247 ? 2.118 -4.550 9.675 1.00 56.06 247 GLN A O 1
ATOM 1948 N N . GLU A 1 248 ? 2.020 -3.991 11.853 1.00 57.62 248 GLU A N 1
ATOM 1949 C CA . GLU A 1 248 ? 1.750 -2.562 11.626 1.00 57.62 248 GLU A CA 1
ATOM 1950 C C . GLU A 1 248 ? 2.998 -1.679 11.837 1.00 57.62 248 GLU A C 1
ATOM 1952 O O . GLU A 1 248 ? 3.041 -0.544 11.362 1.00 57.62 248 GLU A O 1
ATOM 1957 N N . ASN A 1 249 ? 4.057 -2.221 12.460 1.00 63.78 249 ASN A N 1
ATOM 1958 C CA . ASN A 1 249 ? 5.378 -1.595 12.615 1.00 63.78 249 ASN A CA 1
ATOM 1959 C C . ASN A 1 249 ? 5.309 -0.145 13.148 1.00 63.78 249 ASN A C 1
ATOM 1961 O O . ASN A 1 249 ? 5.818 0.801 12.532 1.00 63.78 249 ASN A O 1
ATOM 1965 N N . TYR A 1 250 ? 4.679 0.029 14.306 1.00 70.19 250 TYR A N 1
ATOM 1966 C CA . TYR A 1 250 ? 4.655 1.306 15.015 1.00 70.19 250 TYR A CA 1
ATOM 1967 C C . TYR A 1 250 ? 6.030 1.640 15.597 1.00 70.19 250 TYR A C 1
ATOM 1969 O O . TYR A 1 250 ? 6.788 0.760 15.995 1.00 70.19 250 TYR A O 1
ATOM 1977 N N . ALA A 1 251 ? 6.384 2.924 15.648 1.00 71.19 251 ALA A N 1
ATOM 1978 C CA . ALA A 1 251 ? 7.586 3.350 16.360 1.00 71.19 251 ALA A CA 1
ATOM 1979 C C . ALA A 1 251 ? 7.396 3.197 17.876 1.00 71.19 251 ALA A C 1
ATOM 1981 O O . ALA A 1 251 ? 8.327 2.811 18.588 1.00 71.19 251 ALA A O 1
ATOM 1982 N N . ILE A 1 252 ? 6.178 3.495 18.336 1.00 75.38 252 ILE A N 1
ATOM 1983 C CA . ILE A 1 252 ? 5.791 3.563 19.740 1.00 75.38 252 ILE A CA 1
ATOM 1984 C C . ILE A 1 252 ? 4.382 2.986 19.893 1.00 75.38 252 ILE A C 1
ATOM 1986 O O . ILE A 1 252 ? 3.483 3.366 19.137 1.00 75.38 252 ILE A O 1
ATOM 1990 N N . VAL A 1 253 ? 4.195 2.106 20.878 1.00 77.94 253 VAL A N 1
ATOM 1991 C CA . VAL A 1 253 ? 2.879 1.634 21.326 1.00 77.94 253 VAL A CA 1
ATOM 1992 C C . VAL A 1 253 ? 2.705 2.022 22.790 1.00 77.94 253 VAL A C 1
ATOM 1994 O O . VAL A 1 253 ? 3.433 1.548 23.661 1.00 77.94 253 VAL A O 1
ATOM 1997 N N . ALA A 1 254 ? 1.762 2.920 23.057 1.00 76.19 254 ALA A N 1
ATOM 1998 C CA . ALA A 1 254 ? 1.405 3.344 24.405 1.00 76.19 254 ALA A CA 1
ATOM 1999 C C . ALA A 1 254 ? 0.187 2.556 24.889 1.00 76.19 254 ALA A C 1
ATOM 2001 O O . ALA A 1 254 ? -0.826 2.513 24.194 1.00 76.19 254 ALA A O 1
ATOM 2002 N N . ILE A 1 255 ? 0.282 1.958 26.075 1.00 75.50 255 ILE A N 1
ATOM 2003 C CA . ILE A 1 255 ? -0.791 1.184 26.695 1.00 75.50 255 ILE A CA 1
ATOM 2004 C C . ILE A 1 255 ? -1.194 1.829 28.018 1.00 75.50 255 ILE A C 1
ATOM 2006 O O . ILE A 1 255 ? -0.367 2.007 28.916 1.00 75.50 255 ILE A O 1
ATOM 2010 N N . MET A 1 256 ? -2.483 2.123 28.166 1.00 73.12 256 MET A N 1
ATOM 2011 C CA . MET A 1 256 ? -3.076 2.580 29.423 1.00 73.12 256 MET A CA 1
ATOM 2012 C C . MET A 1 256 ? -3.916 1.468 30.061 1.00 73.12 256 MET A C 1
ATOM 2014 O O . MET A 1 256 ? -4.566 0.691 29.362 1.00 73.12 256 MET A O 1
ATOM 2018 N N . LYS A 1 257 ? -3.925 1.424 31.403 1.00 69.50 257 LYS A N 1
ATOM 2019 C CA . LYS A 1 257 ? -4.646 0.437 32.231 1.00 69.50 257 LYS A CA 1
ATOM 2020 C C . LYS A 1 257 ? -4.178 -0.992 31.956 1.00 69.50 257 LYS A C 1
ATOM 2022 O O . LYS A 1 257 ? -4.935 -1.825 31.482 1.00 69.50 257 LYS A O 1
ATOM 2027 N N . THR A 1 258 ? -2.921 -1.284 32.277 1.00 65.19 258 THR A N 1
ATOM 2028 C CA . THR A 1 258 ? -2.316 -2.609 32.038 1.00 65.19 258 THR A CA 1
ATOM 2029 C C . THR A 1 258 ? -2.800 -3.712 32.987 1.00 65.19 258 THR A C 1
ATOM 2031 O O . THR A 1 258 ? -2.709 -4.888 32.647 1.00 65.19 258 THR A O 1
ATOM 2034 N N . TRP A 1 259 ? -3.312 -3.359 34.175 1.00 63.41 259 TRP A N 1
ATOM 2035 C CA . TRP A 1 259 ? -3.731 -4.312 35.223 1.00 63.41 259 TRP A CA 1
ATOM 2036 C C . TRP A 1 259 ? -2.641 -5.309 35.674 1.00 63.41 259 TRP A C 1
ATOM 2038 O O . TRP A 1 259 ? -2.970 -6.344 36.248 1.00 63.41 259 TRP A O 1
ATOM 2048 N N . TRP A 1 260 ? -1.356 -5.009 35.459 1.00 62.91 260 TRP A N 1
ATOM 2049 C CA . TRP A 1 260 ? -0.261 -5.840 35.969 1.00 62.91 260 TRP A CA 1
ATOM 2050 C C . TRP A 1 260 ? -0.149 -5.744 37.496 1.00 62.91 260 TRP A C 1
ATOM 2052 O O . TRP A 1 260 ? -0.165 -4.640 38.041 1.00 62.91 260 TRP A O 1
ATOM 2062 N N . ASP A 1 261 ? -0.005 -6.890 38.164 1.00 56.00 261 ASP A N 1
ATOM 2063 C CA . ASP A 1 261 ? 0.443 -6.983 39.555 1.00 56.00 261 ASP A CA 1
ATOM 2064 C C . ASP A 1 261 ? 1.922 -7.419 39.612 1.00 56.00 261 ASP A C 1
ATOM 2066 O O . ASP A 1 261 ? 2.494 -7.872 38.617 1.00 56.00 261 ASP A O 1
ATOM 2070 N N . ASP A 1 262 ? 2.567 -7.248 40.768 1.00 53.53 262 ASP A N 1
ATOM 2071 C CA . ASP A 1 262 ? 3.979 -7.615 40.962 1.00 53.53 262 ASP A CA 1
ATOM 2072 C C . ASP A 1 262 ? 4.208 -9.144 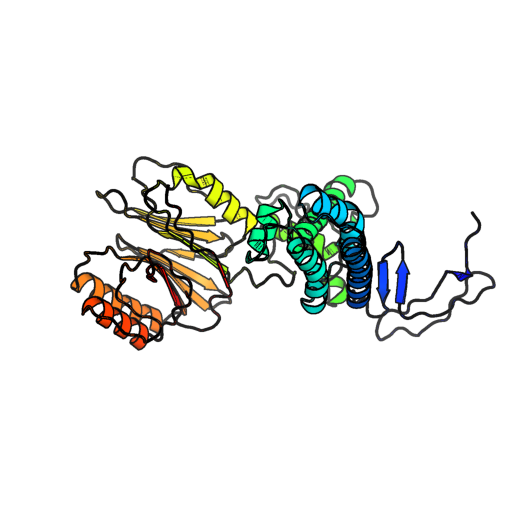40.998 1.00 53.53 262 ASP A C 1
ATOM 2074 O O . ASP A 1 262 ? 5.350 -9.599 41.040 1.00 53.53 262 ASP A O 1
ATOM 2078 N N . LEU A 1 263 ? 3.135 -9.946 40.960 1.00 48.00 263 LEU A N 1
ATOM 2079 C CA . LEU A 1 263 ? 3.163 -11.407 41.096 1.00 48.00 263 LEU A CA 1
ATOM 2080 C C . LEU A 1 263 ? 3.057 -12.144 39.746 1.00 48.00 263 LEU A C 1
ATOM 2082 O O . LEU A 1 263 ? 3.563 -13.260 39.629 1.00 48.00 263 LEU A O 1
ATOM 2086 N N . HIS A 1 264 ? 2.464 -11.537 38.712 1.00 48.03 264 HIS A N 1
ATOM 2087 C CA . HIS A 1 264 ? 2.267 -12.151 37.394 1.00 48.03 264 HIS A CA 1
ATOM 2088 C C . HIS A 1 264 ? 3.222 -11.565 36.349 1.00 48.03 264 HIS A C 1
ATOM 2090 O O . HIS A 1 264 ? 2.885 -10.683 35.559 1.00 48.03 264 HIS A O 1
ATOM 2096 N N . ASN A 1 265 ? 4.434 -12.118 36.308 1.00 44.41 265 ASN A N 1
ATOM 2097 C CA . ASN A 1 265 ? 5.467 -11.804 35.321 1.00 44.41 265 ASN A CA 1
ATOM 2098 C C . ASN A 1 265 ? 5.261 -12.603 34.012 1.00 44.41 265 ASN A C 1
ATOM 2100 O O . ASN A 1 265 ? 6.184 -13.256 33.524 1.00 44.41 265 ASN A O 1
ATOM 2104 N N . TRP A 1 266 ? 4.039 -12.630 33.463 1.00 50.06 266 TRP A N 1
ATOM 2105 C CA . TRP A 1 266 ? 3.829 -13.172 32.113 1.00 50.06 266 TRP A CA 1
ATOM 2106 C C . TRP A 1 266 ? 4.663 -12.362 31.121 1.00 50.06 266 TRP A C 1
ATOM 2108 O O . TRP A 1 266 ? 4.863 -11.165 31.328 1.00 50.06 266 TRP A O 1
ATOM 2118 N N . SER A 1 267 ? 5.195 -13.009 30.081 1.00 52.19 267 SER A N 1
ATOM 2119 C CA . SER A 1 267 ? 6.154 -12.411 29.151 1.00 52.19 267 SER A CA 1
ATOM 2120 C C . SER A 1 267 ? 5.530 -11.246 28.378 1.00 52.19 267 SER A C 1
ATOM 2122 O O . SER A 1 267 ? 5.099 -11.391 27.244 1.00 52.19 267 SER A O 1
ATOM 2124 N N . ALA A 1 268 ? 5.526 -10.060 28.980 1.00 58.94 268 ALA A N 1
ATOM 2125 C CA . ALA A 1 268 ? 5.094 -8.811 28.369 1.00 58.94 268 ALA A CA 1
ATOM 2126 C C . ALA A 1 268 ? 6.066 -8.333 27.277 1.00 58.94 268 ALA A C 1
ATOM 2128 O O . ALA A 1 268 ? 5.911 -7.229 26.764 1.00 58.94 268 ALA A O 1
ATOM 2129 N N . ALA A 1 269 ? 7.094 -9.122 26.955 1.00 63.53 269 ALA A N 1
ATOM 2130 C CA . ALA A 1 269 ? 8.078 -8.822 25.935 1.00 63.53 269 ALA A CA 1
ATOM 2131 C C . ALA A 1 269 ? 7.440 -8.969 24.551 1.00 63.53 269 ALA A C 1
ATOM 2133 O O . ALA A 1 269 ? 6.991 -10.045 24.176 1.00 63.53 269 ALA A O 1
ATOM 2134 N N . MET A 1 270 ? 7.423 -7.876 23.795 1.00 70.44 270 MET A N 1
ATOM 2135 C CA . MET A 1 270 ? 7.105 -7.900 22.373 1.00 70.44 270 MET A CA 1
ATOM 2136 C C . MET A 1 270 ? 8.416 -7.919 21.596 1.00 70.44 270 MET A C 1
ATOM 2138 O O . MET A 1 270 ? 9.270 -7.057 21.811 1.00 70.44 270 MET A O 1
ATOM 2142 N N . ASP A 1 271 ? 8.574 -8.885 20.696 1.00 71.19 271 ASP A N 1
ATOM 2143 C CA . ASP A 1 271 ? 9.821 -9.058 19.953 1.00 71.19 271 ASP A CA 1
ATOM 2144 C C . ASP A 1 271 ? 10.163 -7.796 19.132 1.00 71.19 271 ASP A C 1
ATOM 2146 O O . ASP A 1 271 ? 9.323 -7.246 18.412 1.00 71.19 271 ASP A O 1
ATOM 2150 N N . GLY A 1 272 ? 11.390 -7.290 19.288 1.00 74.06 272 GLY A N 1
ATOM 2151 C CA . GLY A 1 272 ? 11.852 -6.040 18.673 1.00 74.06 272 GLY A CA 1
ATOM 2152 C C . GLY A 1 272 ? 11.405 -4.736 19.358 1.00 74.06 272 GLY A C 1
ATOM 2153 O O . GLY A 1 272 ? 11.639 -3.656 18.795 1.00 74.06 272 GLY A O 1
ATOM 2154 N N . TYR A 1 273 ? 10.803 -4.794 20.555 1.00 79.00 273 TYR A N 1
ATOM 2155 C CA . TYR A 1 273 ? 10.440 -3.623 21.365 1.00 79.00 273 TYR A CA 1
ATOM 2156 C C . TYR A 1 273 ? 11.041 -3.668 22.780 1.00 79.00 273 TYR A C 1
ATOM 2158 O O . TYR A 1 273 ? 10.992 -4.672 23.482 1.00 79.00 273 TYR A O 1
ATOM 2166 N N . LYS A 1 274 ? 11.521 -2.510 23.240 1.00 81.00 274 LYS A N 1
ATOM 2167 C CA . LYS A 1 274 ? 11.845 -2.211 24.637 1.00 81.00 274 LYS A CA 1
ATOM 2168 C C . LYS A 1 274 ? 10.562 -1.831 25.372 1.00 81.00 274 LYS A C 1
ATOM 2170 O O . LYS A 1 274 ? 9.860 -0.915 24.942 1.00 81.00 274 LYS A O 1
ATOM 2175 N N . LEU A 1 275 ? 10.278 -2.517 26.474 1.00 79.88 275 LEU A N 1
ATOM 2176 C CA . LEU A 1 275 ? 9.134 -2.245 27.340 1.00 79.88 275 LEU A CA 1
ATOM 2177 C C . LEU A 1 275 ? 9.550 -1.364 28.521 1.00 79.88 275 LEU A C 1
ATOM 2179 O O . LEU A 1 275 ? 10.412 -1.746 29.307 1.00 79.88 275 LEU A O 1
ATOM 2183 N N . PHE A 1 276 ? 8.863 -0.239 28.681 1.00 78.50 276 PHE A N 1
ATOM 2184 C CA . PHE A 1 276 ? 8.902 0.611 29.867 1.00 78.50 276 PHE A CA 1
ATOM 2185 C C . PHE A 1 276 ? 7.531 0.549 30.541 1.00 78.50 276 PHE A C 1
ATOM 2187 O O . PHE A 1 276 ? 6.518 0.813 29.894 1.00 78.50 276 PHE A O 1
ATOM 2194 N N . ARG A 1 277 ? 7.456 0.165 31.818 1.00 76.00 277 ARG A N 1
ATOM 2195 C CA . ARG A 1 277 ? 6.168 -0.031 32.501 1.00 76.00 277 ARG A CA 1
ATOM 2196 C C . ARG A 1 277 ? 6.165 0.502 33.920 1.00 76.00 277 ARG A C 1
ATOM 2198 O O . ARG A 1 277 ? 7.164 0.423 34.623 1.00 76.00 277 ARG A O 1
ATOM 2205 N N . ARG A 1 278 ? 4.987 0.937 34.365 1.00 73.06 278 ARG A N 1
ATOM 2206 C CA . ARG A 1 278 ? 4.713 1.324 35.751 1.00 73.06 278 ARG A CA 1
ATOM 2207 C C . ARG A 1 278 ? 3.402 0.707 36.215 1.00 73.06 278 ARG A C 1
ATOM 2209 O O . ARG A 1 278 ? 2.362 0.935 35.598 1.00 73.06 278 ARG A O 1
ATOM 2216 N N . ALA A 1 279 ? 3.458 -0.045 37.309 1.00 63.41 279 ALA A N 1
ATOM 2217 C CA . ALA A 1 279 ? 2.289 -0.471 38.074 1.00 63.41 279 ALA A CA 1
ATOM 2218 C C . ALA A 1 279 ? 2.145 0.431 39.314 1.00 63.41 279 ALA A C 1
ATOM 2220 O O . ALA A 1 279 ? 3.154 0.889 39.860 1.00 63.41 279 ALA A O 1
ATOM 2221 N N . ARG A 1 280 ? 0.913 0.707 39.766 1.00 60.53 280 ARG A N 1
ATOM 2222 C CA . ARG A 1 280 ? 0.714 1.298 41.103 1.00 60.53 280 ARG A CA 1
ATOM 2223 C C . ARG A 1 280 ? 0.650 0.195 42.147 1.00 60.53 280 ARG A C 1
ATOM 2225 O O . ARG A 1 280 ? -0.086 -0.773 41.975 1.00 60.53 280 ARG A O 1
ATOM 2232 N N . HIS A 1 281 ? 1.336 0.398 43.265 1.00 53.78 281 HIS A N 1
ATOM 2233 C CA . HIS A 1 281 ? 1.193 -0.456 44.438 1.00 53.78 281 HIS A CA 1
ATOM 2234 C C . HIS A 1 281 ? -0.225 -0.352 45.033 1.00 53.78 281 HIS A C 1
ATOM 2236 O O . HIS A 1 281 ? -0.748 0.740 45.252 1.00 53.78 281 HIS A O 1
ATOM 2242 N N . GLY A 1 282 ? -0.851 -1.501 45.309 1.00 51.28 282 GLY A N 1
ATOM 2243 C CA . GLY A 1 282 ? -2.029 -1.605 46.180 1.00 51.28 282 GLY A CA 1
ATOM 2244 C C . GLY A 1 282 ? -3.411 -1.304 45.577 1.00 51.28 282 GLY A C 1
ATOM 2245 O O . GLY A 1 282 ? -4.394 -1.357 46.315 1.00 51.28 282 GLY A O 1
ATOM 2246 N N . ARG A 1 283 ? -3.550 -1.017 44.271 1.00 54.47 283 ARG A N 1
ATOM 2247 C CA . ARG A 1 283 ? -4.870 -0.849 43.616 1.00 54.47 283 ARG A CA 1
ATOM 2248 C C . ARG A 1 283 ? -4.957 -1.596 42.280 1.00 54.47 283 ARG A C 1
ATOM 2250 O O . ARG A 1 283 ? -4.150 -1.376 41.381 1.00 54.47 283 ARG A O 1
ATOM 2257 N N . ARG A 1 284 ? -5.980 -2.449 42.128 1.00 50.56 284 ARG A N 1
ATOM 2258 C CA . ARG A 1 284 ? -6.334 -3.096 40.848 1.00 50.56 284 ARG A CA 1
ATOM 2259 C C . ARG A 1 284 ? -6.744 -2.033 39.818 1.00 50.56 284 ARG A C 1
ATOM 2261 O O . ARG A 1 284 ? -7.519 -1.136 40.138 1.00 50.56 284 ARG A O 1
ATOM 2268 N N . GLY A 1 285 ? -6.248 -2.155 38.584 1.00 53.16 285 GLY A N 1
ATOM 2269 C CA . GLY A 1 285 ? -6.685 -1.335 37.444 1.00 53.16 285 GLY A CA 1
ATOM 2270 C C . GLY A 1 285 ? -5.856 -0.094 37.113 1.00 53.16 285 GLY A C 1
ATOM 2271 O O . GLY A 1 285 ? -6.282 0.712 36.288 1.00 53.16 285 GLY A O 1
ATOM 2272 N N . SER A 1 286 ? -4.666 0.063 37.696 1.00 59.50 286 SER A N 1
ATOM 2273 C CA . SER A 1 286 ? -3.787 1.204 37.417 1.00 59.50 286 SER A CA 1
ATOM 2274 C C . SER A 1 286 ? -2.383 0.781 36.995 1.00 59.50 286 SER A C 1
ATOM 2276 O O . SER A 1 286 ? -1.628 0.223 37.788 1.00 59.50 286 SER A O 1
ATOM 2278 N N . GLY A 1 287 ? -2.029 1.107 35.751 1.00 67.94 287 GLY A N 1
ATOM 2279 C CA . GLY A 1 287 ? -0.686 0.936 35.211 1.00 67.94 287 GLY A CA 1
ATOM 2280 C C . GLY A 1 287 ? -0.582 1.445 33.776 1.00 67.94 287 GLY A C 1
ATOM 2281 O O . GLY A 1 287 ? -1.583 1.485 33.055 1.00 67.94 287 GLY A O 1
ATOM 2282 N N . VAL A 1 288 ? 0.619 1.859 33.387 1.00 73.44 288 VAL A N 1
ATOM 2283 C CA . VAL A 1 288 ? 0.946 2.314 32.031 1.00 73.44 288 VAL A CA 1
ATOM 2284 C C . VAL A 1 288 ? 2.107 1.491 31.484 1.00 73.44 288 VAL A C 1
ATOM 2286 O O . VAL A 1 288 ? 3.018 1.118 32.226 1.00 73.44 288 VAL A O 1
ATOM 2289 N N . ALA A 1 289 ? 2.064 1.206 30.188 1.00 77.62 289 ALA A N 1
ATOM 2290 C CA . ALA A 1 289 ? 3.159 0.605 29.444 1.00 77.62 289 ALA A CA 1
ATOM 2291 C C . ALA A 1 289 ? 3.495 1.464 28.234 1.00 77.62 289 ALA A C 1
ATOM 2293 O O . ALA A 1 289 ? 2.626 2.073 27.612 1.00 77.62 289 ALA A O 1
ATOM 2294 N N . LEU A 1 290 ? 4.764 1.458 27.873 1.00 79.81 290 LEU A N 1
ATOM 2295 C CA . LEU A 1 290 ? 5.272 2.072 26.672 1.00 79.81 290 LEU A CA 1
ATOM 2296 C C . LEU A 1 290 ? 6.225 1.088 26.007 1.00 79.81 290 LEU A C 1
ATOM 2298 O O . LEU A 1 290 ? 7.277 0.759 26.549 1.00 79.81 290 LEU A O 1
ATOM 2302 N N . TYR A 1 291 ? 5.841 0.625 24.827 1.00 79.38 291 TYR A N 1
ATOM 2303 C CA . TYR A 1 291 ? 6.679 -0.191 23.967 1.00 79.38 291 TYR A CA 1
ATOM 2304 C C . TYR A 1 291 ? 7.335 0.704 22.930 1.00 79.38 291 TYR A C 1
ATOM 2306 O O . TYR A 1 291 ? 6.658 1.422 22.193 1.00 79.38 291 TYR A O 1
ATOM 2314 N N . VAL A 1 292 ? 8.657 0.637 22.842 1.00 77.31 292 VAL A N 1
ATOM 2315 C CA . VAL A 1 292 ? 9.444 1.414 21.884 1.00 77.31 292 VAL A CA 1
ATOM 2316 C C . VAL A 1 292 ? 10.303 0.472 21.080 1.00 77.31 292 VAL A C 1
ATOM 2318 O O . VAL A 1 292 ? 10.982 -0.367 21.661 1.00 77.31 292 VAL A O 1
ATOM 2321 N N . ARG A 1 293 ? 10.332 0.605 19.755 1.00 75.00 293 ARG A N 1
ATOM 2322 C CA . ARG A 1 293 ? 11.192 -0.270 18.949 1.00 75.00 293 ARG A CA 1
ATOM 2323 C C . ARG A 1 293 ? 12.651 -0.187 19.386 1.00 75.00 293 ARG A C 1
ATOM 2325 O O . ARG A 1 293 ? 13.191 0.902 19.577 1.00 75.00 293 ARG A O 1
ATOM 2332 N N . GLU A 1 294 ? 13.314 -1.337 19.454 1.00 77.31 294 GLU A N 1
ATOM 2333 C CA . GLU A 1 294 ? 14.703 -1.446 19.918 1.00 77.31 294 GLU A CA 1
ATOM 2334 C C . GLU A 1 294 ? 15.697 -0.610 19.107 1.00 77.31 294 GLU A C 1
ATOM 2336 O O . GLU A 1 294 ? 16.732 -0.205 19.636 1.00 77.31 294 GLU A O 1
ATOM 2341 N N . CYS A 1 295 ? 15.362 -0.304 17.849 1.00 65.25 295 CYS A N 1
ATOM 2342 C CA . CYS A 1 295 ? 16.157 0.551 16.973 1.00 65.25 295 CYS A CA 1
ATOM 2343 C C . CYS A 1 295 ? 16.256 2.015 17.437 1.00 65.25 295 CYS A C 1
ATOM 2345 O O . CYS A 1 295 ? 16.985 2.788 16.812 1.00 65.25 295 CYS A O 1
ATOM 2347 N N . PHE A 1 296 ? 15.507 2.411 18.471 1.00 69.50 296 PHE A N 1
ATOM 2348 C CA . PHE A 1 296 ? 15.614 3.718 19.105 1.00 69.50 296 PHE A CA 1
ATOM 2349 C C . PHE A 1 296 ? 16.419 3.636 20.408 1.00 69.50 296 PHE A C 1
ATOM 2351 O O . PHE A 1 296 ? 16.220 2.758 21.258 1.00 69.50 296 PHE A O 1
ATOM 2358 N N . ASP A 1 297 ? 17.328 4.596 20.564 1.00 68.31 297 ASP A N 1
ATOM 2359 C CA . ASP A 1 297 ? 18.023 4.840 21.821 1.00 68.31 297 ASP A CA 1
ATOM 2360 C C . ASP A 1 297 ? 17.095 5.637 22.731 1.00 68.31 297 ASP A C 1
ATOM 2362 O O . ASP A 1 297 ? 16.717 6.765 22.401 1.00 68.31 297 ASP A O 1
ATOM 2366 N N . CYS A 1 298 ? 16.714 5.029 23.853 1.00 72.00 298 CYS A N 1
ATOM 2367 C CA . CYS A 1 298 ? 15.785 5.592 24.823 1.00 72.00 298 CYS A CA 1
ATOM 2368 C C . CYS A 1 298 ? 16.388 5.505 26.220 1.00 72.00 298 CYS A C 1
ATOM 2370 O O . CYS A 1 298 ? 16.934 4.466 26.592 1.00 72.00 298 CYS A O 1
ATOM 2372 N N . LEU A 1 299 ? 16.263 6.589 26.978 1.00 70.38 299 LEU A N 1
ATOM 2373 C CA . LEU A 1 299 ? 16.636 6.670 28.382 1.00 70.38 299 LEU A CA 1
ATOM 2374 C C . LEU A 1 299 ? 15.380 6.961 29.201 1.00 70.38 299 LEU A C 1
ATOM 2376 O O . LEU A 1 299 ? 14.676 7.933 28.930 1.00 70.38 299 LEU A O 1
ATOM 2380 N N . GLU A 1 300 ? 15.085 6.100 30.166 1.00 71.31 300 GLU A N 1
ATOM 2381 C CA . GLU A 1 300 ? 13.981 6.303 31.101 1.00 71.31 300 GLU A CA 1
ATOM 2382 C C . GLU A 1 300 ? 14.318 7.450 32.060 1.00 71.31 300 GLU A C 1
ATOM 2384 O O . GLU A 1 300 ? 15.445 7.552 32.546 1.00 71.31 300 GLU A O 1
ATOM 2389 N N . LEU A 1 301 ? 13.356 8.344 32.286 1.00 65.56 301 LEU A N 1
ATOM 2390 C CA . LEU A 1 301 ? 13.502 9.469 33.205 1.00 65.56 301 LEU A CA 1
ATOM 2391 C C . LEU A 1 301 ? 12.663 9.238 34.468 1.00 65.56 301 LEU A C 1
ATOM 2393 O O . LEU A 1 301 ? 11.494 8.869 34.389 1.00 65.56 301 LEU A O 1
ATOM 2397 N N . ASP A 1 302 ? 13.301 9.496 35.608 1.00 60.94 302 ASP A N 1
ATOM 2398 C CA . ASP A 1 302 ? 12.849 9.309 36.994 1.00 60.94 302 ASP A CA 1
ATOM 2399 C C . ASP A 1 302 ? 11.487 9.967 37.331 1.00 60.94 302 ASP A C 1
ATOM 2401 O O . ASP A 1 302 ? 11.067 10.942 36.701 1.00 60.94 302 ASP A O 1
ATOM 2405 N N . ASN A 1 303 ? 10.845 9.614 38.449 1.00 57.84 303 ASN A N 1
ATOM 2406 C CA . ASN A 1 303 ? 9.955 8.465 38.653 1.00 57.84 303 ASN A CA 1
ATOM 2407 C C . ASN A 1 303 ? 8.717 8.976 39.417 1.00 57.84 303 ASN A C 1
ATOM 2409 O O . ASN A 1 303 ? 8.830 9.435 40.549 1.00 57.84 303 ASN A O 1
ATOM 2413 N N . SER A 1 304 ? 7.522 8.895 38.827 1.00 55.91 304 SER A N 1
ATOM 2414 C CA . SER A 1 304 ? 6.256 9.112 39.552 1.00 55.91 304 SER A CA 1
ATOM 2415 C C . SER A 1 304 ? 5.312 7.953 39.256 1.00 55.91 304 SER A C 1
ATOM 2417 O O . SER A 1 304 ? 5.311 7.440 38.138 1.00 55.91 304 SER A O 1
ATOM 2419 N N . ASP A 1 305 ? 4.516 7.534 40.242 1.00 52.84 305 ASP A N 1
ATOM 2420 C CA . ASP A 1 305 ? 3.756 6.270 40.228 1.00 52.84 305 ASP A CA 1
ATOM 2421 C C . ASP A 1 305 ? 2.726 6.118 39.093 1.00 52.84 305 ASP A C 1
ATOM 2423 O O . ASP A 1 305 ? 2.143 5.050 38.906 1.00 52.84 305 ASP A O 1
ATOM 2427 N N . GLU A 1 306 ? 2.495 7.172 38.314 1.00 58.41 306 GLU A N 1
ATOM 2428 C CA . GLU A 1 306 ? 1.403 7.253 37.348 1.00 58.41 306 GLU A CA 1
ATOM 2429 C C . GLU A 1 306 ? 1.866 7.514 35.906 1.00 58.41 306 GLU A C 1
ATOM 2431 O O . GLU A 1 306 ? 1.026 7.730 35.026 1.00 58.41 306 GLU A O 1
ATOM 2436 N N . ARG A 1 307 ? 3.184 7.552 35.654 1.00 68.06 307 ARG A N 1
ATOM 2437 C CA . ARG A 1 307 ? 3.746 7.984 34.366 1.00 68.06 307 ARG A CA 1
ATOM 2438 C C . ARG A 1 307 ? 4.982 7.198 33.977 1.00 68.06 307 ARG A C 1
ATOM 2440 O O . ARG A 1 307 ? 5.798 6.854 34.822 1.00 68.06 307 ARG A O 1
ATOM 2447 N N . VAL A 1 308 ? 5.146 7.019 32.672 1.00 57.12 308 VAL A N 1
ATOM 2448 C CA . VAL A 1 308 ? 6.398 6.570 32.058 1.00 57.12 308 VAL A CA 1
ATOM 2449 C C . VAL A 1 308 ? 6.867 7.682 31.134 1.00 57.12 308 VAL A C 1
ATOM 2451 O O . VAL A 1 308 ? 6.113 8.123 30.264 1.00 57.12 308 VAL A O 1
ATOM 2454 N N . ARG A 1 309 ? 8.096 8.161 31.340 1.00 70.06 309 ARG A N 1
ATOM 2455 C CA . ARG A 1 309 ? 8.749 9.149 30.477 1.00 70.06 309 ARG A CA 1
ATOM 2456 C C . ARG A 1 309 ? 10.032 8.555 29.934 1.00 70.06 309 ARG A C 1
ATOM 2458 O O . ARG A 1 309 ? 10.874 8.078 30.688 1.00 70.06 309 ARG A O 1
ATOM 2465 N N . ILE A 1 310 ? 10.190 8.644 28.626 1.00 67.19 310 ILE A N 1
ATOM 2466 C CA . ILE A 1 310 ? 11.417 8.266 27.945 1.00 67.19 310 ILE A CA 1
ATOM 2467 C C . ILE A 1 310 ? 11.951 9.466 27.178 1.00 67.19 310 ILE A C 1
ATOM 2469 O O . ILE A 1 310 ? 11.209 10.208 26.532 1.00 67.19 310 ILE A O 1
ATOM 2473 N N . ARG A 1 311 ? 13.265 9.640 27.213 1.00 66.31 311 ARG A N 1
ATOM 2474 C CA . ARG A 1 311 ? 13.9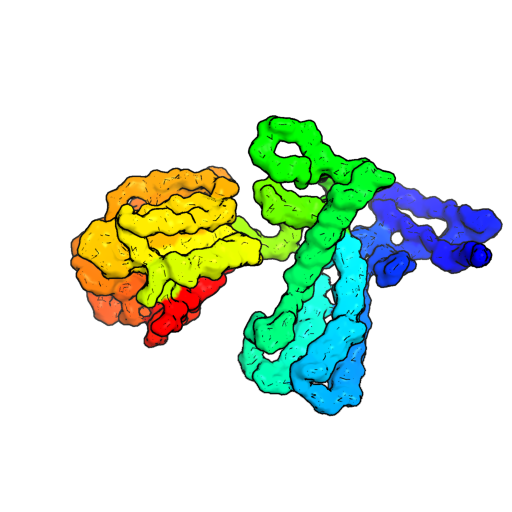80 10.526 26.303 1.00 66.31 311 ARG A CA 1
ATOM 2475 C C . ARG A 1 311 ? 14.554 9.682 25.175 1.00 66.31 311 ARG A C 1
ATOM 2477 O O . ARG A 1 311 ? 15.389 8.818 25.423 1.00 66.31 311 ARG A O 1
ATOM 2484 N N . GLY A 1 312 ? 14.090 9.913 23.953 1.00 64.31 312 GLY A N 1
ATOM 2485 C CA . GLY A 1 312 ? 14.579 9.268 22.739 1.00 64.31 312 GLY A CA 1
ATOM 2486 C C . GLY A 1 312 ? 15.359 10.230 21.845 1.00 64.31 312 GLY A C 1
ATOM 2487 O O . GLY A 1 312 ? 15.164 11.441 21.909 1.00 64.31 312 GLY A O 1
ATOM 2488 N N . LYS A 1 313 ? 16.219 9.703 20.968 1.00 59.66 313 LYS A N 1
ATOM 2489 C CA . LYS A 1 313 ? 16.876 10.500 19.915 1.00 59.66 313 LYS A CA 1
ATOM 2490 C C . LYS A 1 313 ? 16.218 10.282 18.559 1.00 59.66 313 LYS A C 1
ATOM 2492 O O . LYS A 1 313 ? 16.220 9.168 18.038 1.00 59.66 313 LYS A O 1
ATOM 2497 N N . ALA A 1 314 ? 15.755 11.359 17.926 1.00 56.34 314 ALA A N 1
ATOM 2498 C CA . ALA A 1 314 ? 15.307 11.339 16.535 1.00 56.34 314 ALA A CA 1
ATOM 2499 C C . ALA A 1 314 ? 16.044 12.410 15.724 1.00 56.34 314 ALA A C 1
ATOM 2501 O O . ALA A 1 314 ? 16.072 13.580 16.090 1.00 56.34 314 ALA A O 1
ATOM 2502 N N . ASN A 1 315 ? 16.667 12.016 14.608 1.00 54.16 315 ASN A N 1
ATOM 2503 C CA . ASN A 1 315 ? 17.401 12.923 13.710 1.00 54.16 315 ASN A CA 1
ATOM 2504 C C . ASN A 1 315 ? 18.412 13.853 14.420 1.00 54.16 315 ASN A C 1
ATOM 2506 O O . ASN A 1 315 ? 18.596 14.992 14.002 1.00 54.16 315 ASN A O 1
ATOM 2510 N N . LYS A 1 316 ? 19.096 13.349 15.463 1.00 54.47 316 LYS A N 1
ATOM 2511 C CA . LYS A 1 316 ? 20.053 14.077 16.328 1.00 54.47 316 LYS A CA 1
ATOM 2512 C C . LYS A 1 316 ? 19.445 15.122 17.281 1.00 54.47 316 LYS A C 1
ATOM 2514 O O . LYS A 1 316 ? 20.212 15.786 17.969 1.00 54.47 316 LYS A O 1
ATOM 2519 N N . ALA A 1 317 ? 18.121 15.243 17.356 1.00 60.22 317 ALA A N 1
ATOM 2520 C CA . ALA A 1 317 ? 17.432 16.028 18.376 1.00 60.22 317 ALA A CA 1
ATOM 2521 C C . ALA A 1 317 ? 16.847 15.105 19.456 1.00 60.22 317 ALA A C 1
ATOM 2523 O O . ALA A 1 317 ? 16.377 14.002 19.153 1.00 60.22 317 ALA A O 1
ATOM 2524 N N . ASP A 1 318 ? 16.877 15.563 20.705 1.00 72.25 318 ASP A N 1
ATOM 2525 C CA . ASP A 1 318 ? 16.241 14.862 21.816 1.00 72.25 318 ASP A CA 1
ATOM 2526 C C . ASP A 1 318 ? 14.722 15.089 21.761 1.00 72.25 318 ASP A C 1
ATOM 2528 O O . ASP A 1 318 ? 14.241 16.222 21.668 1.00 72.25 318 ASP A O 1
ATOM 2532 N N . ILE A 1 319 ? 13.972 13.990 21.805 1.00 78.00 319 ILE A N 1
ATOM 2533 C CA . ILE A 1 319 ? 12.514 13.964 21.905 1.00 78.00 319 ILE A CA 1
ATOM 2534 C C . ILE A 1 319 ? 12.143 13.336 23.245 1.00 78.00 319 ILE A C 1
ATOM 2536 O O . ILE A 1 319 ? 12.663 12.289 23.624 1.00 78.00 319 ILE A O 1
ATOM 2540 N N . MET A 1 320 ? 11.213 13.959 23.952 1.00 80.56 320 MET A N 1
ATOM 2541 C CA . MET A 1 320 ? 10.533 13.381 25.096 1.00 80.56 320 MET A CA 1
ATOM 2542 C C . MET A 1 320 ? 9.266 12.670 24.633 1.00 80.56 320 MET A C 1
ATOM 2544 O O . MET A 1 320 ? 8.432 13.274 23.960 1.00 80.56 320 MET A O 1
ATOM 2548 N N . VAL A 1 321 ? 9.089 11.420 25.050 1.00 80.50 321 VAL A N 1
ATOM 2549 C CA . VAL A 1 321 ? 7.821 10.706 24.906 1.00 80.50 321 VAL A CA 1
ATOM 2550 C C . VAL A 1 321 ? 7.313 10.326 26.287 1.00 80.50 321 VAL A C 1
ATOM 2552 O O . VAL A 1 321 ? 8.033 9.716 27.077 1.00 80.50 321 VAL A O 1
ATOM 2555 N N . GLY A 1 322 ? 6.078 10.707 26.594 1.00 79.62 322 GLY A N 1
ATOM 2556 C CA . GLY A 1 322 ? 5.429 10.401 27.863 1.00 79.62 322 GLY A CA 1
ATOM 2557 C C . GLY A 1 322 ? 4.122 9.647 27.669 1.00 79.62 322 GLY A C 1
ATOM 2558 O O . GLY A 1 322 ? 3.334 10.006 26.796 1.00 79.62 322 GLY A O 1
ATOM 2559 N N . VAL A 1 323 ? 3.871 8.654 28.523 1.00 76.56 323 VAL A N 1
ATOM 2560 C CA . VAL A 1 323 ? 2.539 8.064 28.718 1.00 76.56 323 VAL A CA 1
ATOM 2561 C C . VAL A 1 323 ? 2.027 8.439 30.099 1.00 76.56 323 VAL A C 1
ATOM 2563 O O . VAL A 1 323 ? 2.723 8.256 31.103 1.00 76.56 323 VAL A O 1
ATOM 2566 N N . CYS A 1 324 ? 0.809 8.969 30.148 1.00 77.25 324 CYS A N 1
ATOM 2567 C CA . CYS A 1 324 ? 0.154 9.420 31.365 1.00 77.25 324 CYS A CA 1
ATOM 2568 C C . CYS A 1 324 ? -1.197 8.723 31.546 1.00 77.25 324 CYS A C 1
ATOM 2570 O O . CYS A 1 324 ? -1.971 8.574 30.603 1.00 77.25 324 CYS A O 1
ATOM 2572 N N . TYR A 1 325 ? -1.505 8.339 32.781 1.00 75.69 325 TYR A N 1
ATOM 2573 C CA . TYR A 1 325 ? -2.861 7.981 33.175 1.00 75.69 325 TYR A CA 1
ATOM 2574 C C . TYR A 1 325 ? -3.312 8.891 34.319 1.00 75.69 325 TYR A C 1
ATOM 2576 O O . TYR A 1 325 ? -2.815 8.763 35.441 1.00 75.69 325 TYR A O 1
ATOM 2584 N N . ARG A 1 326 ? -4.255 9.802 34.047 1.00 77.12 326 ARG A N 1
ATOM 2585 C CA . ARG A 1 326 ? -4.872 10.652 35.075 1.00 77.12 326 ARG A CA 1
ATOM 2586 C C . ARG A 1 326 ? -6.142 9.965 35.596 1.00 77.12 326 ARG A C 1
ATOM 2588 O O . ARG A 1 326 ? -7.083 9.784 34.825 1.00 77.12 326 ARG A O 1
ATOM 2595 N N . PRO A 1 327 ? -6.209 9.572 36.879 1.00 72.94 327 PRO A N 1
ATOM 2596 C CA . PRO A 1 327 ? -7.430 9.015 37.449 1.00 72.94 327 PRO A CA 1
ATOM 2597 C C . PRO A 1 327 ? -8.530 10.092 37.537 1.00 72.94 327 PRO A C 1
ATOM 2599 O O . PRO A 1 327 ? -8.211 11.263 37.736 1.00 72.94 327 PRO A O 1
ATOM 2602 N N . PRO A 1 328 ? -9.818 9.717 37.434 1.00 74.38 328 PRO A N 1
ATOM 2603 C CA . PRO A 1 328 ? -10.927 10.678 37.400 1.00 74.38 328 PRO A CA 1
ATOM 2604 C C . PRO A 1 328 ? -11.066 11.509 38.687 1.00 74.38 328 PRO A C 1
ATOM 2606 O O . PRO A 1 328 ? -11.489 12.657 38.621 1.00 74.38 328 PRO A O 1
ATOM 2609 N N . ASN A 1 329 ? -10.666 10.958 39.840 1.00 75.56 329 ASN A N 1
ATOM 2610 C CA . ASN A 1 329 ? -10.789 11.593 41.160 1.00 75.56 329 ASN A CA 1
ATOM 2611 C C . ASN A 1 329 ? -9.435 12.112 41.681 1.00 75.56 329 ASN A C 1
ATOM 2613 O O . ASN A 1 329 ? -9.105 11.912 42.848 1.00 75.56 329 ASN A O 1
ATOM 2617 N N . ARG A 1 330 ? -8.600 12.677 40.802 1.00 76.69 330 ARG A N 1
ATOM 2618 C CA . ARG A 1 330 ? -7.294 13.235 41.184 1.00 76.69 330 ARG A CA 1
ATOM 2619 C C . ARG A 1 330 ? -7.458 14.590 41.886 1.00 76.69 330 ARG A C 1
ATOM 2621 O O . ARG A 1 330 ? -8.289 15.400 41.478 1.00 76.69 330 ARG A O 1
ATOM 2628 N N . GLU A 1 331 ? -6.649 14.816 42.917 1.00 79.62 331 GLU A N 1
ATOM 2629 C CA . GLU A 1 331 ? -6.555 16.090 43.645 1.00 79.62 331 GLU A CA 1
ATOM 2630 C C . GLU A 1 331 ? -5.967 17.202 42.754 1.00 79.62 331 GLU A C 1
ATOM 2632 O O . GLU A 1 331 ? -5.101 16.931 41.916 1.00 79.62 331 GLU A O 1
ATOM 2637 N N . GLU A 1 332 ? -6.431 18.449 42.925 1.00 80.44 332 GLU A N 1
ATOM 2638 C CA . GLU A 1 332 ? -6.025 19.594 42.085 1.00 80.44 332 GLU A CA 1
ATOM 2639 C C . GLU A 1 332 ? -4.520 19.883 42.209 1.00 80.44 332 GLU A C 1
ATOM 2641 O O . GLU A 1 332 ? -3.847 20.167 41.220 1.00 80.44 332 GLU A O 1
ATOM 2646 N N . GLU A 1 333 ? -3.960 19.729 43.406 1.00 80.31 333 GLU A N 1
ATOM 2647 C CA . GLU A 1 333 ? -2.546 19.961 43.704 1.00 80.31 333 GLU A CA 1
ATOM 2648 C C . GLU A 1 333 ? -1.639 19.033 42.883 1.00 80.31 333 GLU A C 1
ATOM 2650 O O . GLU A 1 333 ? -0.586 19.436 42.379 1.00 80.31 333 GLU A O 1
ATOM 2655 N N . ALA A 1 334 ? -2.070 17.785 42.689 1.00 77.88 334 ALA A N 1
ATOM 2656 C CA . ALA A 1 334 ? -1.338 16.805 41.899 1.00 77.88 334 ALA A CA 1
ATOM 2657 C C . ALA A 1 334 ? -1.387 17.105 40.390 1.00 77.88 334 ALA A C 1
ATOM 2659 O O . ALA A 1 334 ? -0.504 16.640 39.657 1.00 77.88 334 ALA A O 1
ATOM 2660 N N . ASP A 1 335 ? -2.408 17.828 39.920 1.00 81.00 335 ASP A N 1
ATOM 2661 C CA . ASP A 1 335 ? -2.502 18.334 38.547 1.00 81.00 335 ASP A CA 1
ATOM 2662 C C . ASP A 1 335 ? -1.615 19.575 38.349 1.00 81.00 335 ASP A C 1
ATOM 2664 O O . ASP A 1 335 ? -0.899 19.650 37.355 1.00 81.00 335 ASP A O 1
ATOM 2668 N N . GLU A 1 336 ? -1.534 20.489 39.317 1.00 81.94 336 GLU A N 1
ATOM 2669 C CA . GLU A 1 336 ? -0.661 21.672 39.205 1.00 81.94 336 GLU A CA 1
ATOM 2670 C C . GLU A 1 336 ? 0.832 21.302 39.166 1.00 81.94 336 GLU A C 1
ATOM 2672 O O . GLU A 1 336 ? 1.595 21.824 38.347 1.00 81.94 336 GLU A O 1
ATOM 2677 N N . ILE A 1 337 ? 1.261 20.319 39.971 1.00 81.50 337 ILE A N 1
ATOM 2678 C CA . ILE A 1 337 ? 2.628 19.770 39.884 1.00 81.50 337 ILE A CA 1
ATOM 2679 C C . ILE A 1 337 ? 2.894 19.218 38.479 1.00 81.50 337 ILE A C 1
ATOM 2681 O O . ILE A 1 337 ? 3.990 19.362 37.931 1.00 81.50 337 ILE A O 1
ATOM 2685 N N . PHE A 1 338 ? 1.891 18.579 37.878 1.00 80.94 338 PHE A N 1
ATOM 2686 C CA . PHE A 1 338 ? 2.012 18.063 36.527 1.00 80.94 338 PHE A CA 1
ATOM 2687 C C . PHE A 1 338 ? 2.126 19.169 35.486 1.00 80.94 338 PHE A C 1
ATOM 2689 O O . PHE A 1 338 ? 3.002 19.067 34.631 1.00 80.94 338 PHE A O 1
ATOM 2696 N N . TYR A 1 339 ? 1.295 20.204 35.565 1.00 83.81 339 TYR A N 1
ATOM 2697 C CA . TYR A 1 339 ? 1.311 21.322 34.624 1.00 83.81 339 TYR A CA 1
ATOM 2698 C C . TYR A 1 339 ? 2.643 22.060 34.651 1.00 83.81 339 TYR A C 1
ATOM 2700 O O . TYR A 1 339 ? 3.218 22.328 33.596 1.00 83.81 339 TYR A O 1
ATOM 2708 N N . LYS A 1 340 ? 3.207 22.274 35.844 1.00 81.44 340 LYS A N 1
ATOM 2709 C CA . LYS A 1 340 ? 4.542 22.860 35.990 1.00 81.44 340 LYS A CA 1
ATOM 2710 C C . LYS A 1 340 ? 5.618 22.021 35.292 1.00 81.44 340 LYS A C 1
ATOM 2712 O O . LYS A 1 340 ? 6.377 22.540 34.479 1.00 81.44 340 LYS A O 1
ATOM 2717 N N . GLN A 1 341 ? 5.646 20.713 35.552 1.00 79.25 341 GLN A N 1
ATOM 2718 C CA . GLN A 1 341 ? 6.599 19.807 34.899 1.00 79.25 341 GLN A CA 1
ATOM 2719 C C . GLN A 1 341 ? 6.393 19.731 33.383 1.00 79.25 341 GLN A C 1
ATOM 2721 O O . GLN A 1 341 ? 7.354 19.599 32.628 1.00 79.25 341 GLN A O 1
ATOM 2726 N N . LEU A 1 342 ? 5.137 19.759 32.934 1.00 80.69 342 LEU A N 1
ATOM 2727 C CA . LEU A 1 342 ? 4.798 19.734 31.519 1.00 80.69 342 LEU A CA 1
ATOM 2728 C C . LEU A 1 342 ? 5.349 20.975 30.818 1.00 80.69 342 LEU A C 1
ATOM 2730 O O . LEU A 1 342 ? 5.918 20.832 29.739 1.00 80.69 342 LEU A O 1
ATOM 2734 N N . GLY A 1 343 ? 5.263 22.141 31.464 1.00 80.19 343 GLY A N 1
ATOM 2735 C CA . GLY A 1 343 ? 5.814 23.382 30.933 1.00 80.19 343 GLY A CA 1
ATOM 2736 C C . GLY A 1 343 ? 7.336 23.425 30.869 1.00 80.19 343 GLY A C 1
ATOM 2737 O O . GLY A 1 343 ? 7.906 23.818 29.855 1.00 80.19 343 GLY A O 1
ATOM 2738 N N . GLU A 1 344 ? 8.022 22.924 31.896 1.00 81.00 344 GLU A N 1
ATOM 2739 C CA . GLU A 1 344 ? 9.490 22.822 31.878 1.00 81.00 344 GLU A CA 1
ATOM 2740 C C . GLU A 1 344 ? 9.988 21.938 30.714 1.00 81.00 344 GLU A C 1
ATOM 2742 O O . GLU A 1 344 ? 10.997 22.226 30.057 1.00 81.00 344 GLU A O 1
ATOM 2747 N N . VAL A 1 345 ? 9.260 20.858 30.417 1.00 79.44 345 VAL A N 1
ATOM 2748 C CA . VAL A 1 345 ? 9.605 19.919 29.342 1.00 79.44 345 VAL A CA 1
ATOM 2749 C C . VAL A 1 345 ? 9.215 20.451 27.962 1.00 79.44 345 VAL A C 1
ATOM 2751 O O . VAL A 1 345 ? 10.006 20.326 27.026 1.00 79.44 345 VAL A O 1
ATOM 2754 N N . SER A 1 346 ? 8.023 21.034 27.813 1.00 81.25 346 SER A N 1
ATOM 2755 C CA . SER A 1 346 ? 7.511 21.532 26.528 1.00 81.25 346 SER A CA 1
ATOM 2756 C C . SER A 1 346 ? 8.356 22.683 25.971 1.00 81.25 346 SER A C 1
ATOM 2758 O O . SER A 1 346 ? 8.496 22.800 24.754 1.00 81.25 346 SER A O 1
ATOM 2760 N N . GLN A 1 347 ? 8.961 23.499 26.838 1.00 78.75 347 GLN A N 1
ATOM 2761 C CA . GLN A 1 347 ? 9.818 24.617 26.434 1.00 78.75 347 GLN A CA 1
ATOM 2762 C C . GLN A 1 347 ? 11.227 24.169 26.022 1.00 78.75 347 GLN A C 1
ATOM 2764 O O . GLN A 1 347 ? 11.868 24.812 25.191 1.00 78.75 347 GLN A O 1
ATOM 2769 N N . SER A 1 348 ? 11.723 23.064 26.586 1.00 76.62 348 SER A N 1
ATOM 2770 C CA . SER A 1 348 ? 13.114 22.624 26.417 1.00 76.62 348 SER A CA 1
ATOM 2771 C C . SER A 1 348 ? 13.301 21.544 25.349 1.00 76.62 348 SER A C 1
ATOM 2773 O O . SER A 1 348 ? 14.344 21.503 24.691 1.00 76.62 348 SER A O 1
ATOM 2775 N N . LEU A 1 349 ? 12.311 20.671 25.143 1.00 79.94 349 LEU A N 1
ATOM 2776 C CA . LEU A 1 349 ? 12.428 19.487 24.289 1.00 79.94 349 LEU A CA 1
ATOM 2777 C C . LEU A 1 349 ? 11.251 19.360 23.325 1.00 79.94 349 LEU A C 1
ATOM 2779 O O . LEU A 1 349 ? 10.150 19.826 23.591 1.00 79.94 349 LEU A O 1
ATOM 2783 N N . ALA A 1 350 ? 11.463 18.674 22.202 1.00 81.69 350 ALA A N 1
ATOM 2784 C CA . ALA A 1 350 ? 10.342 18.185 21.404 1.00 81.69 350 ALA A CA 1
ATOM 2785 C C . ALA A 1 350 ? 9.572 17.145 22.232 1.00 81.69 350 ALA A C 1
ATOM 2787 O O . ALA A 1 350 ? 10.179 16.205 22.737 1.00 81.69 350 ALA A O 1
ATOM 2788 N N . LEU A 1 351 ? 8.263 17.311 22.387 1.00 81.94 351 LEU A N 1
ATOM 2789 C CA . LEU A 1 351 ? 7.429 16.524 23.286 1.00 81.94 351 LEU A CA 1
ATOM 2790 C C . LEU A 1 351 ? 6.325 15.811 22.509 1.00 81.94 351 LEU A C 1
ATOM 2792 O O . LEU A 1 351 ? 5.624 16.424 21.706 1.00 81.94 351 LEU A O 1
ATOM 2796 N N . VAL A 1 352 ? 6.152 14.529 22.820 1.00 83.38 352 VAL A N 1
ATOM 2797 C CA . VAL A 1 352 ? 4.968 13.737 22.500 1.00 83.38 352 VAL A CA 1
ATOM 2798 C C . VAL A 1 352 ? 4.392 13.203 23.807 1.00 83.38 352 VAL A C 1
ATOM 2800 O O . VAL A 1 352 ? 5.060 12.466 24.531 1.00 83.38 352 VAL A O 1
ATOM 2803 N N . LEU A 1 353 ? 3.156 13.567 24.124 1.00 82.81 353 LEU A N 1
ATOM 2804 C CA . LEU A 1 353 ? 2.477 13.129 25.338 1.00 82.81 353 LEU A CA 1
ATOM 2805 C C . LEU A 1 353 ? 1.194 12.391 24.974 1.00 82.81 353 LEU A C 1
ATOM 2807 O O . LEU A 1 353 ? 0.322 12.947 24.317 1.00 82.81 353 LEU A O 1
ATOM 2811 N N . VAL A 1 354 ? 1.079 11.151 25.434 1.00 83.56 354 VAL A N 1
ATOM 2812 C CA . VAL A 1 354 ? -0.081 10.286 25.214 1.00 83.56 354 VAL A CA 1
ATOM 2813 C C . VAL A 1 354 ? -0.722 9.972 26.558 1.00 83.56 354 VAL A C 1
ATOM 2815 O O . VAL A 1 354 ? -0.010 9.728 27.533 1.0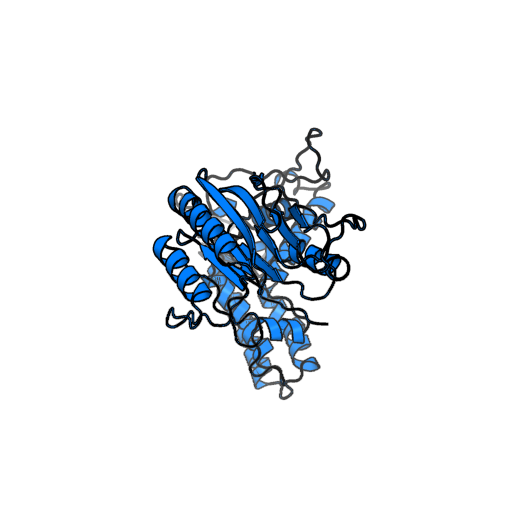0 83.56 354 VAL A O 1
ATOM 2818 N N . GLY A 1 355 ? -2.046 9.905 26.638 1.00 79.12 355 GLY A N 1
ATOM 2819 C CA . GLY A 1 355 ? -2.666 9.380 27.848 1.00 79.12 355 GLY A CA 1
ATOM 2820 C C . GLY A 1 355 ? -4.179 9.406 27.886 1.00 79.12 355 GLY A C 1
ATOM 2821 O O . GLY A 1 355 ? -4.812 10.085 27.089 1.00 79.12 355 GLY A O 1
ATOM 2822 N N . ASP A 1 356 ? -4.739 8.695 28.863 1.00 78.25 356 ASP A N 1
ATOM 2823 C CA . ASP A 1 356 ? -6.144 8.820 29.270 1.00 78.25 356 ASP A CA 1
ATOM 2824 C C . ASP A 1 356 ? -6.197 9.854 30.403 1.00 78.25 356 ASP A C 1
ATOM 2826 O O . ASP A 1 356 ? -5.667 9.622 31.500 1.00 78.25 356 ASP A O 1
ATOM 2830 N N . PHE A 1 357 ? -6.772 11.023 30.109 1.00 80.38 357 PHE A N 1
ATOM 2831 C CA . PHE A 1 357 ? -6.812 12.156 31.037 1.00 80.38 357 PHE A CA 1
ATOM 2832 C C . PHE A 1 357 ? -8.094 12.186 31.890 1.00 80.38 357 PHE A C 1
ATOM 2834 O O . PHE A 1 357 ? -8.145 12.901 32.893 1.00 80.38 357 PHE A O 1
ATOM 2841 N N . ASN A 1 358 ? -9.116 11.396 31.532 1.00 79.81 358 ASN A N 1
ATOM 2842 C CA . ASN A 1 358 ? -10.431 11.376 32.188 1.00 79.81 358 ASN A CA 1
ATOM 2843 C C . ASN A 1 358 ? -11.041 12.782 32.409 1.00 79.81 358 ASN A C 1
ATOM 2845 O O . ASN A 1 358 ? -11.539 13.082 33.494 1.00 79.81 358 ASN A O 1
ATOM 2849 N N . LEU A 1 359 ? -11.009 13.638 31.379 1.00 83.12 359 LEU A N 1
ATOM 2850 C CA . LEU A 1 359 ? -11.630 14.973 31.363 1.00 83.12 359 LEU A CA 1
ATOM 2851 C C . LEU A 1 359 ? -12.780 15.028 30.330 1.00 83.12 359 LEU A C 1
ATOM 2853 O O . LEU A 1 359 ? -12.604 15.580 29.245 1.00 83.12 359 LEU A O 1
ATOM 2857 N N . PRO A 1 360 ? -13.944 14.408 30.615 1.00 82.69 360 PRO A N 1
ATOM 2858 C CA . PRO A 1 360 ? -15.032 14.255 29.639 1.00 82.69 360 PRO A CA 1
ATOM 2859 C C . PRO A 1 360 ? -15.746 15.559 29.275 1.00 82.69 360 PRO A C 1
ATOM 2861 O O . PRO A 1 360 ? -16.397 15.618 28.239 1.00 82.69 360 PRO A O 1
ATOM 2864 N N . ASP A 1 361 ? -15.645 16.588 30.116 1.00 84.38 361 ASP A N 1
ATOM 2865 C CA . ASP A 1 361 ? -16.322 17.875 29.941 1.00 84.38 361 ASP A CA 1
ATOM 2866 C C . ASP A 1 361 ? -15.551 18.860 29.045 1.00 84.38 361 ASP A C 1
ATOM 2868 O O . ASP A 1 361 ? -15.993 19.991 28.847 1.00 84.38 361 ASP A O 1
ATOM 2872 N N . VAL A 1 362 ? -14.400 18.451 28.500 1.00 84.25 362 VAL A N 1
ATOM 2873 C CA . VAL A 1 362 ? -13.618 19.269 27.567 1.00 84.25 362 VAL A CA 1
ATOM 2874 C C . VAL A 1 362 ? -14.208 19.185 26.160 1.00 84.25 362 VAL A C 1
ATOM 2876 O O . VAL A 1 362 ? -14.235 18.126 25.528 1.00 84.25 362 VAL A O 1
ATOM 2879 N N . CYS A 1 363 ? -14.605 20.333 25.617 1.00 82.31 363 CYS A N 1
ATOM 2880 C CA . CYS A 1 363 ? -15.006 20.481 24.230 1.00 82.31 363 CYS A CA 1
ATOM 2881 C C . CYS A 1 363 ? -13.833 20.955 23.362 1.00 82.31 363 CYS A C 1
ATOM 2883 O O . CYS A 1 363 ? -13.598 22.150 23.204 1.00 82.31 363 CYS A O 1
ATOM 2885 N N . TRP A 1 364 ? -13.147 20.018 22.707 1.00 81.62 364 TRP A N 1
ATOM 2886 C CA . TRP A 1 364 ? -11.999 20.305 21.831 1.00 81.62 364 TRP A CA 1
ATOM 2887 C C . TRP A 1 364 ? -12.331 21.138 20.583 1.00 81.62 364 TRP A C 1
ATOM 2889 O O . TRP A 1 364 ? -11.452 21.782 20.023 1.00 81.62 364 TRP A O 1
ATOM 2899 N N . LYS A 1 365 ? -13.595 21.151 20.136 1.00 76.62 365 LYS A N 1
ATOM 2900 C CA . LYS A 1 365 ? -14.026 21.928 18.958 1.00 76.62 365 LYS A CA 1
ATOM 2901 C C . LYS A 1 365 ? -14.067 23.432 19.231 1.00 76.62 365 LYS A C 1
ATOM 2903 O O . LYS A 1 365 ? -13.747 24.222 18.350 1.00 76.62 365 LYS A O 1
ATOM 2908 N N . TYR A 1 366 ? -14.524 23.803 20.423 1.00 80.06 366 TYR A N 1
ATOM 2909 C CA . TYR A 1 366 ? -14.661 25.197 20.848 1.00 80.06 366 TYR A CA 1
ATOM 2910 C C . TYR A 1 366 ? -13.595 25.601 21.862 1.00 80.06 366 TYR A C 1
ATOM 2912 O O . TYR A 1 366 ? -13.539 26.764 22.241 1.00 80.06 366 TYR A O 1
ATOM 2920 N N . ASN A 1 367 ? -12.758 24.644 22.264 1.00 80.12 367 ASN A N 1
ATOM 2921 C CA . ASN A 1 367 ? -11.711 24.802 23.254 1.00 80.12 367 ASN A CA 1
ATOM 2922 C C . ASN A 1 367 ? -12.247 25.345 24.592 1.00 80.12 367 ASN A C 1
ATOM 2924 O O . ASN A 1 367 ? -11.757 26.326 25.139 1.00 80.12 367 ASN A O 1
ATOM 2928 N N . THR A 1 368 ? -13.317 24.725 25.094 1.00 85.19 368 THR A N 1
ATOM 2929 C CA . THR A 1 368 ? -13.996 25.116 26.339 1.00 85.19 368 THR A CA 1
ATOM 2930 C C . THR A 1 368 ? -14.152 23.928 27.279 1.00 85.19 368 THR A C 1
ATOM 2932 O O . THR A 1 368 ? -14.152 22.778 26.842 1.00 85.19 368 THR A O 1
ATOM 2935 N N . ALA A 1 369 ? -14.302 24.190 28.577 1.00 88.38 369 ALA A N 1
ATOM 2936 C CA . ALA A 1 369 ? -14.620 23.162 29.562 1.00 88.38 369 ALA A CA 1
ATOM 2937 C C . ALA A 1 369 ? -15.504 23.713 30.687 1.00 88.38 369 ALA A C 1
ATOM 2939 O O . ALA A 1 369 ? -15.419 24.896 31.030 1.00 88.38 369 ALA A O 1
ATOM 2940 N N . GLU A 1 370 ? -16.345 22.857 31.267 1.00 86.81 370 GLU A N 1
ATOM 2941 C CA . GLU A 1 370 ? -17.292 23.245 32.320 1.00 86.81 370 GLU A CA 1
ATOM 2942 C C . GLU A 1 370 ? -16.616 23.303 33.696 1.00 86.81 370 GLU A C 1
ATOM 2944 O O . GLU A 1 370 ? -16.799 24.248 34.472 1.00 86.81 370 GLU A O 1
ATOM 2949 N N . ARG A 1 371 ? -15.800 22.294 34.016 1.00 87.12 371 ARG A N 1
ATOM 2950 C CA . ARG A 1 371 ? -15.173 22.148 35.331 1.00 87.12 371 ARG A CA 1
ATOM 2951 C C . ARG A 1 371 ? -13.913 22.999 35.435 1.00 87.12 371 ARG A C 1
ATOM 2953 O O . ARG A 1 371 ? -13.176 23.203 34.473 1.00 87.12 371 ARG A O 1
ATOM 2960 N N . LYS A 1 372 ? -13.624 23.481 36.649 1.00 86.25 372 LYS A N 1
ATOM 2961 C CA . LYS A 1 372 ? -12.406 24.255 36.955 1.00 86.25 372 LYS A CA 1
ATOM 2962 C C . LYS A 1 372 ? -11.131 23.480 36.590 1.00 86.25 372 LYS A C 1
ATOM 2964 O O . LYS A 1 372 ? -10.271 24.036 35.919 1.00 86.25 372 LYS A O 1
ATOM 2969 N N . GLN A 1 373 ? -11.045 22.203 36.967 1.00 85.06 373 GLN A N 1
ATOM 2970 C CA . GLN A 1 373 ? -9.902 21.336 36.643 1.00 85.06 373 GLN A CA 1
ATOM 2971 C C . GLN A 1 373 ? -9.659 21.217 35.131 1.00 85.06 373 GLN A C 1
ATOM 2973 O O . GLN A 1 373 ? -8.528 21.339 34.669 1.00 85.06 373 GLN A O 1
ATOM 2978 N N . SER A 1 374 ? -10.727 21.026 34.359 1.00 87.56 374 SER A N 1
ATOM 2979 C CA . SER A 1 374 ? -10.674 20.889 32.904 1.00 87.56 374 SER A CA 1
ATOM 2980 C C . SER A 1 374 ? -10.287 22.201 32.215 1.00 87.56 374 SER A C 1
ATOM 2982 O O . SER A 1 374 ? -9.512 22.185 31.264 1.00 87.56 374 SER A O 1
ATOM 2984 N N . ARG A 1 375 ? -10.743 23.352 32.735 1.00 87.44 375 ARG A N 1
ATOM 2985 C CA . ARG A 1 375 ? -10.297 24.681 32.273 1.00 87.44 375 ARG A CA 1
ATOM 2986 C C . ARG A 1 375 ? -8.815 24.919 32.542 1.00 87.44 375 ARG A C 1
ATOM 2988 O O . ARG A 1 375 ? -8.096 25.301 31.630 1.00 87.44 375 ARG A O 1
ATOM 2995 N N . ARG A 1 376 ? -8.341 24.599 33.750 1.00 86.31 376 ARG A N 1
ATOM 2996 C CA . ARG A 1 376 ? -6.911 24.659 34.097 1.00 86.31 376 ARG A CA 1
ATOM 2997 C C . ARG A 1 376 ? -6.054 23.783 33.183 1.00 86.31 376 ARG A C 1
ATOM 2999 O O . ARG A 1 376 ? -4.954 24.176 32.806 1.00 86.31 376 ARG A O 1
ATOM 3006 N N . PHE A 1 377 ? -6.561 22.610 32.805 1.00 86.88 377 PHE A N 1
ATOM 3007 C CA . PHE A 1 377 ? -5.889 21.744 31.840 1.00 86.88 377 PHE A CA 1
ATOM 3008 C C . PHE A 1 377 ? -5.787 22.387 30.451 1.00 86.88 377 PHE A C 1
ATOM 3010 O O . PHE A 1 377 ? -4.713 22.351 29.857 1.00 86.88 377 PHE A O 1
ATOM 3017 N N . LEU A 1 378 ? -6.871 22.989 29.949 1.00 86.12 378 LEU A N 1
ATOM 3018 C CA . LEU A 1 378 ? -6.866 23.699 28.665 1.00 86.12 378 LEU A CA 1
ATOM 3019 C C . LEU A 1 378 ? -5.893 24.882 28.666 1.00 86.12 378 LEU A C 1
ATOM 3021 O O . LEU A 1 378 ? -5.078 24.982 27.755 1.00 86.12 378 LEU A O 1
ATOM 3025 N N . GLU A 1 379 ? -5.905 25.697 29.724 1.00 84.81 379 GLU A N 1
ATOM 3026 C CA . GLU A 1 379 ? -4.937 26.787 29.913 1.00 84.81 379 GLU A CA 1
ATOM 3027 C C . GLU A 1 379 ? -3.500 26.251 29.852 1.00 84.81 379 GLU A C 1
ATOM 3029 O O . GLU A 1 379 ? -2.673 26.765 29.110 1.00 84.81 379 GLU A O 1
ATOM 3034 N N . CYS A 1 380 ? -3.211 25.139 30.538 1.00 84.06 380 CYS A N 1
ATOM 3035 C CA . CYS A 1 380 ? -1.895 24.506 30.476 1.00 84.06 380 CYS A CA 1
ATOM 3036 C C . CYS A 1 380 ? -1.528 24.023 29.061 1.00 84.06 380 CYS A C 1
ATOM 3038 O O . CYS A 1 380 ? -0.375 24.151 28.652 1.00 84.06 380 CYS A O 1
ATOM 3040 N N . VAL A 1 381 ? -2.470 23.453 28.308 1.00 84.50 381 VAL A N 1
ATOM 3041 C CA . VAL A 1 381 ? -2.246 23.014 26.920 1.00 84.50 381 VAL A CA 1
ATOM 3042 C C . VAL A 1 381 ? -1.911 24.212 26.026 1.00 84.50 381 VAL A C 1
ATOM 3044 O O . VAL A 1 381 ? -0.948 24.143 25.258 1.00 84.50 381 VAL A O 1
ATOM 3047 N N . GLU A 1 382 ? -2.650 25.311 26.167 1.00 83.62 382 GLU A N 1
ATOM 3048 C CA . GLU A 1 382 ? -2.450 26.552 25.412 1.00 83.62 382 GLU A CA 1
ATOM 3049 C C . GLU A 1 382 ? -1.132 27.248 25.762 1.00 83.62 382 GLU A C 1
ATOM 3051 O O . GLU A 1 382 ? -0.332 27.514 24.863 1.00 83.62 382 GLU A O 1
ATOM 3056 N N . ASP A 1 383 ? -0.860 27.456 27.053 1.00 84.00 383 ASP A N 1
ATOM 3057 C CA . ASP A 1 383 ? 0.357 28.105 27.564 1.00 84.00 383 ASP A CA 1
ATOM 3058 C C . ASP A 1 383 ? 1.636 27.390 27.096 1.00 84.00 383 ASP A C 1
ATOM 3060 O O . ASP A 1 383 ? 2.710 27.986 26.992 1.00 84.00 383 ASP A O 1
ATOM 3064 N N . ASN A 1 384 ? 1.520 26.092 26.804 1.00 81.12 384 ASN A N 1
ATOM 3065 C CA . ASN A 1 384 ? 2.617 25.231 26.376 1.00 81.12 384 ASN A CA 1
ATOM 3066 C C . ASN A 1 384 ? 2.603 24.898 24.880 1.00 81.12 384 ASN A C 1
ATOM 3068 O O . ASN A 1 384 ? 3.383 24.042 24.449 1.00 81.12 384 ASN A O 1
ATOM 3072 N N . PHE A 1 385 ? 1.748 25.563 24.096 1.00 81.69 385 PHE A N 1
ATOM 3073 C CA . PHE A 1 385 ? 1.615 25.385 22.646 1.00 81.69 385 PHE A CA 1
ATOM 3074 C C . PHE A 1 385 ? 1.431 23.915 22.237 1.00 81.69 385 PHE A C 1
ATOM 3076 O O . PHE A 1 385 ? 1.971 23.444 21.230 1.00 81.69 385 PHE A O 1
ATOM 3083 N N . LEU A 1 386 ? 0.688 23.159 23.046 1.00 81.88 386 LEU A N 1
ATOM 3084 C CA . LEU A 1 386 ? 0.429 21.749 22.805 1.00 81.88 386 LEU A CA 1
ATOM 3085 C C . LEU A 1 386 ? -0.732 21.590 21.824 1.00 81.88 386 LEU A C 1
ATOM 3087 O O . LEU A 1 386 ? -1.845 22.050 22.050 1.00 81.88 386 LEU A O 1
ATOM 3091 N N . THR A 1 387 ? -0.478 20.881 20.732 1.00 82.94 387 THR A N 1
ATOM 3092 C CA . THR A 1 387 ? -1.475 20.552 19.715 1.00 82.94 387 THR A CA 1
ATOM 3093 C C . THR A 1 387 ? -2.005 19.144 19.949 1.00 82.94 387 THR A C 1
ATOM 3095 O O . THR A 1 387 ? -1.238 18.180 19.917 1.00 82.94 387 THR A O 1
ATOM 3098 N N . GLN A 1 388 ? -3.314 19.027 20.163 1.00 83.00 388 GLN A N 1
ATOM 3099 C CA . GLN A 1 388 ? -4.027 17.755 20.267 1.00 83.00 388 GLN A CA 1
ATOM 3100 C C . GLN A 1 388 ? -4.273 17.162 18.872 1.00 83.00 388 GLN A C 1
ATOM 3102 O O . GLN A 1 388 ? -4.895 17.798 18.025 1.00 83.00 388 GLN A O 1
ATOM 3107 N N . LEU A 1 389 ? -3.809 15.935 18.632 1.00 77.12 389 LEU A N 1
ATOM 3108 C CA . LEU A 1 389 ? -3.866 15.289 17.311 1.00 77.12 389 LEU A CA 1
ATOM 3109 C C . LEU A 1 389 ? -5.007 14.269 17.152 1.00 77.12 389 LEU A C 1
ATOM 3111 O O . LEU A 1 389 ? -5.226 13.758 16.053 1.00 77.12 389 LEU A O 1
ATOM 3115 N N . VAL A 1 390 ? -5.735 13.951 18.226 1.00 73.44 390 VAL A N 1
ATOM 3116 C CA . VAL A 1 390 ? -6.828 12.963 18.201 1.00 73.44 390 VAL A CA 1
ATOM 3117 C C . VAL A 1 390 ? -8.136 13.625 17.794 1.00 73.44 390 VAL A C 1
ATOM 3119 O O . VAL A 1 390 ? -8.560 14.594 18.418 1.00 73.44 390 VAL A O 1
ATOM 3122 N N . SER A 1 391 ? -8.791 13.075 16.770 1.00 64.50 391 SER A N 1
ATOM 3123 C CA . SER A 1 391 ? -10.077 13.574 16.258 1.00 64.50 391 SER A CA 1
ATOM 3124 C C . SER A 1 391 ? -11.239 12.583 16.401 1.00 64.50 391 SER A C 1
ATOM 3126 O O . SER A 1 391 ? -12.391 12.976 16.230 1.00 64.50 391 SER A O 1
ATOM 3128 N N . GLU A 1 392 ? -10.968 11.319 16.743 1.00 66.12 392 GLU A N 1
ATOM 3129 C CA . GLU A 1 392 ? -11.984 10.272 16.907 1.00 66.12 392 GLU A CA 1
ATOM 3130 C C . GLU A 1 392 ? -12.406 10.131 18.372 1.00 66.12 392 GLU A C 1
ATOM 3132 O O . GLU A 1 392 ? -11.555 10.036 19.251 1.00 66.12 392 GLU A O 1
ATOM 3137 N N . LEU A 1 393 ? -13.716 10.089 18.639 1.00 60.12 393 LEU A N 1
ATOM 3138 C CA . LEU A 1 393 ? -14.265 9.922 19.991 1.00 60.12 393 LEU A CA 1
ATOM 3139 C C . LEU A 1 393 ? -13.795 8.594 20.592 1.00 60.12 393 LEU A C 1
ATOM 3141 O O . LEU A 1 393 ? -14.016 7.537 20.001 1.00 60.12 393 LEU A O 1
ATOM 3145 N N . THR A 1 394 ? -13.185 8.640 21.776 1.00 58.22 394 THR A N 1
ATOM 3146 C CA . THR A 1 394 ? -12.517 7.462 22.339 1.00 58.22 394 THR A CA 1
ATOM 3147 C C . THR A 1 394 ? -13.380 6.716 23.358 1.00 58.22 394 THR A C 1
ATOM 3149 O O . THR A 1 394 ? -13.239 5.500 23.483 1.00 58.22 394 THR A O 1
ATOM 3152 N N . ARG A 1 395 ? -14.329 7.387 24.042 1.00 59.31 395 ARG A N 1
ATOM 3153 C CA . ARG A 1 395 ? -15.242 6.769 25.031 1.00 59.31 395 ARG A CA 1
ATOM 3154 C C . ARG A 1 395 ? -16.595 7.474 25.133 1.00 59.31 395 ARG A C 1
ATOM 3156 O O . ARG A 1 395 ? -16.629 8.653 25.450 1.00 59.31 395 ARG A O 1
ATOM 3163 N N . GLU A 1 396 ? -17.697 6.743 24.929 1.00 58.72 396 GLU A N 1
ATOM 3164 C CA . GLU A 1 396 ? -19.083 7.190 25.218 1.00 58.72 396 GLU A CA 1
ATOM 3165 C C . GLU A 1 396 ? -19.443 8.597 24.694 1.00 58.72 396 GLU A C 1
ATOM 3167 O O . GLU A 1 396 ? -20.231 9.323 25.290 1.00 58.72 396 GLU A O 1
ATOM 3172 N N . GLY A 1 397 ? -18.866 8.999 23.558 1.00 60.12 397 GLY A N 1
ATOM 3173 C CA . GLY A 1 397 ? -19.106 10.319 22.970 1.00 60.12 397 GLY A CA 1
ATOM 3174 C C . GLY A 1 397 ? -18.131 11.425 23.400 1.00 60.12 397 GLY A C 1
ATOM 3175 O O . GLY A 1 397 ? -18.260 12.545 22.914 1.00 60.12 397 GLY A O 1
ATOM 3176 N N . ALA A 1 398 ? -17.138 11.123 24.242 1.00 59.94 398 ALA A N 1
ATOM 3177 C CA . ALA A 1 398 ? -16.094 12.039 24.695 1.00 59.94 398 ALA A CA 1
ATOM 3178 C C . ALA A 1 398 ? -14.686 11.624 24.218 1.00 59.94 398 ALA A C 1
ATOM 3180 O O . ALA A 1 398 ? -14.373 10.444 24.023 1.00 59.94 398 ALA A O 1
ATOM 3181 N N . LEU A 1 399 ? -13.822 12.625 24.044 1.00 68.38 399 LEU A N 1
ATOM 3182 C CA . LEU A 1 399 ? -12.389 12.473 23.776 1.00 68.38 399 LEU A CA 1
ATOM 3183 C C . LEU A 1 399 ? -11.644 12.424 25.112 1.00 68.38 399 LEU A C 1
ATOM 3185 O O . LEU A 1 399 ? -11.389 13.467 25.711 1.00 68.38 399 LEU A O 1
ATOM 3189 N N . LEU A 1 400 ? -11.329 11.219 25.590 1.00 70.75 400 LEU A N 1
ATOM 3190 C CA . LEU A 1 400 ? -10.628 11.020 26.867 1.00 70.75 400 LEU A CA 1
ATOM 3191 C C . LEU A 1 400 ? -9.175 10.599 26.692 1.00 70.75 400 LEU A C 1
ATOM 3193 O O . LEU A 1 400 ? -8.331 10.934 27.528 1.00 70.75 400 LEU A O 1
ATOM 3197 N N . ASP A 1 401 ? -8.894 9.877 25.612 1.00 75.19 401 ASP A N 1
ATOM 3198 C CA . ASP A 1 401 ? -7.548 9.477 25.255 1.00 75.19 401 ASP A CA 1
ATOM 3199 C C . ASP A 1 401 ? -6.975 10.517 24.288 1.00 75.19 401 ASP A C 1
ATOM 3201 O O . ASP A 1 401 ? -7.525 10.781 23.217 1.00 75.19 401 ASP A O 1
ATOM 3205 N N . LEU A 1 402 ? -5.902 11.172 24.719 1.00 80.31 402 LEU A N 1
ATOM 3206 C CA . LEU A 1 402 ? -5.356 12.359 24.080 1.00 80.31 402 LEU A CA 1
ATOM 3207 C C . LEU A 1 402 ? -3.905 12.125 23.647 1.00 80.31 402 LEU A C 1
ATOM 3209 O O . LEU A 1 402 ? -3.177 11.328 24.246 1.00 80.31 402 LEU A O 1
ATOM 3213 N N . LEU A 1 403 ? -3.495 12.842 22.602 1.00 82.81 403 LEU A N 1
ATOM 3214 C CA . LEU A 1 403 ? -2.156 12.830 22.028 1.00 82.81 403 LEU A CA 1
ATOM 3215 C C . LEU A 1 403 ? -1.740 14.269 21.727 1.00 82.81 403 LEU A C 1
ATOM 3217 O O . LEU A 1 403 ? -2.176 14.855 20.735 1.00 82.81 403 LEU A O 1
ATOM 3221 N N . PHE A 1 404 ? -0.840 14.794 22.547 1.00 82.69 404 PHE A N 1
ATOM 3222 C CA . PHE A 1 404 ? -0.306 16.140 22.410 1.00 82.69 404 PHE A CA 1
ATOM 3223 C C . PHE A 1 404 ? 1.092 16.141 21.809 1.00 82.69 404 PHE A C 1
ATOM 3225 O O . PHE A 1 404 ? 1.940 15.316 22.163 1.00 82.69 404 PHE A O 1
ATOM 3232 N N . VAL A 1 405 ? 1.350 17.132 20.958 1.00 83.19 405 VAL A N 1
ATOM 3233 C CA . VAL A 1 405 ? 2.686 17.470 20.458 1.00 83.19 405 VAL A CA 1
ATOM 3234 C C . VAL A 1 405 ? 2.945 18.964 20.599 1.00 83.19 405 VAL A C 1
ATOM 3236 O O . VAL A 1 405 ? 2.034 19.757 20.410 1.00 83.19 405 VAL A O 1
ATOM 3239 N N . ASN A 1 406 ? 4.180 19.370 20.886 1.00 82.56 406 ASN A N 1
ATOM 3240 C CA . ASN A 1 406 ? 4.558 20.795 20.921 1.00 82.56 406 ASN A CA 1
ATOM 3241 C C . ASN A 1 406 ? 5.253 21.283 19.635 1.00 82.56 406 ASN A C 1
ATOM 3243 O O . ASN A 1 406 ? 5.640 22.444 19.532 1.00 82.56 406 ASN A O 1
ATOM 3247 N N . ARG A 1 407 ? 5.485 20.390 18.665 1.00 78.06 407 ARG A N 1
ATOM 3248 C CA . ARG A 1 407 ? 6.040 20.733 17.350 1.00 78.06 407 ARG A CA 1
ATOM 3249 C C . ARG A 1 407 ? 5.303 19.970 16.262 1.00 78.06 407 ARG A C 1
ATOM 3251 O O . ARG A 1 407 ? 5.101 18.758 16.362 1.00 78.06 407 ARG A O 1
ATOM 3258 N N . GLU A 1 408 ? 4.952 20.676 15.197 1.00 69.44 408 GLU A N 1
ATOM 3259 C CA . GLU A 1 408 ? 4.300 20.074 14.041 1.00 69.44 408 GLU A CA 1
ATOM 3260 C C . GLU A 1 408 ? 5.211 19.053 13.340 1.00 69.44 408 GLU A C 1
ATOM 3262 O O . GLU A 1 408 ? 6.432 19.205 13.257 1.00 69.44 408 GLU A O 1
ATOM 3267 N N . GLY A 1 409 ? 4.608 17.980 12.827 1.00 63.56 409 GLY A N 1
ATOM 3268 C CA . GLY A 1 409 ? 5.310 16.950 12.058 1.00 63.56 409 GLY A CA 1
ATOM 3269 C C . GLY A 1 409 ? 6.142 15.956 12.878 1.00 63.56 409 GLY A C 1
ATOM 3270 O O . GLY A 1 409 ? 6.800 15.103 12.269 1.00 63.56 409 GLY A O 1
ATOM 3271 N N . LEU A 1 410 ? 6.111 16.023 14.220 1.00 66.12 410 LEU A N 1
ATOM 3272 C CA . LEU A 1 410 ? 6.709 15.003 15.098 1.00 66.12 410 LEU A CA 1
ATOM 3273 C C . LEU A 1 410 ? 6.033 13.635 14.940 1.00 66.12 410 LEU A C 1
ATOM 3275 O O . LEU A 1 410 ? 6.708 12.608 14.956 1.00 66.12 410 LEU A O 1
ATOM 3279 N N . VAL A 1 411 ? 4.716 13.634 14.736 1.00 64.44 411 VAL A N 1
ATOM 3280 C CA . VAL A 1 411 ? 3.898 12.435 14.526 1.00 64.44 411 VAL A CA 1
ATOM 3281 C C . VAL A 1 411 ? 3.304 12.491 13.120 1.00 64.44 411 VAL A C 1
ATOM 3283 O O . VAL A 1 411 ? 2.842 13.543 12.684 1.00 64.44 411 VAL A O 1
ATOM 3286 N N . GLY A 1 412 ? 3.409 11.384 12.382 1.00 58.38 412 GLY A N 1
ATOM 3287 C CA . GLY A 1 412 ? 3.033 11.294 10.969 1.00 58.38 412 GLY A CA 1
ATOM 3288 C C . GLY A 1 412 ? 1.622 10.753 10.756 1.00 58.38 412 GLY A C 1
ATOM 3289 O O . GLY A 1 412 ? 0.825 11.410 10.102 1.00 58.38 412 GLY A O 1
ATOM 3290 N N . ASP A 1 413 ? 1.331 9.582 11.329 1.00 60.09 413 ASP A N 1
ATOM 3291 C CA . ASP A 1 413 ? -0.011 8.988 11.373 1.00 60.09 413 ASP A CA 1
ATOM 3292 C C . ASP A 1 413 ? -0.278 8.481 12.800 1.00 60.09 413 ASP A C 1
ATOM 3294 O O . ASP A 1 413 ? 0.628 7.950 13.457 1.00 60.09 413 ASP A O 1
ATOM 3298 N N . VAL A 1 414 ? -1.524 8.629 13.252 1.00 57.16 414 VAL A N 1
ATOM 3299 C CA . VAL A 1 414 ? -2.034 8.145 14.542 1.00 57.16 414 VAL A CA 1
ATOM 3300 C C . VAL A 1 414 ? -3.116 7.117 14.229 1.00 57.16 414 VAL A C 1
ATOM 3302 O O . VAL A 1 414 ? -4.181 7.488 13.743 1.00 57.16 414 VAL A O 1
ATOM 3305 N N . ASP A 1 415 ? -2.828 5.834 14.452 1.00 52.41 415 ASP A N 1
ATOM 3306 C CA . ASP A 1 415 ? -3.738 4.731 14.119 1.00 52.41 415 ASP A CA 1
ATOM 3307 C C . ASP A 1 415 ? -4.205 4.010 15.397 1.00 52.41 415 ASP A C 1
ATOM 3309 O O . ASP A 1 415 ? -3.383 3.562 16.199 1.00 52.41 415 ASP A O 1
ATOM 3313 N N . GLY A 1 416 ? -5.524 3.809 15.518 1.00 49.03 416 GLY A N 1
ATOM 3314 C CA . GLY A 1 416 ? -6.152 2.878 16.459 1.00 49.03 416 GLY A CA 1
ATOM 3315 C C . GLY A 1 416 ? -6.605 3.491 17.785 1.00 49.03 416 GLY A C 1
ATOM 3316 O O . GLY A 1 416 ? -5.794 3.740 18.662 1.00 49.03 416 GLY A O 1
ATOM 3317 N N . TRP A 1 417 ? -7.922 3.607 17.972 1.00 49.88 417 TRP A N 1
ATOM 3318 C CA . TRP A 1 417 ? -8.562 3.811 19.277 1.00 49.88 417 TRP A CA 1
ATOM 3319 C C . TRP A 1 417 ? -9.543 2.663 19.507 1.00 49.88 417 TRP A C 1
ATOM 3321 O O . TRP A 1 417 ? -10.736 2.764 19.237 1.00 49.88 417 TRP A O 1
ATOM 3331 N N . ARG A 1 418 ? -9.030 1.500 19.922 1.00 37.16 418 ARG A N 1
ATOM 3332 C CA . ARG A 1 418 ? -9.886 0.365 20.293 1.00 37.16 418 ARG A CA 1
ATOM 3333 C C . ARG A 1 418 ? -10.048 0.319 21.799 1.00 37.16 418 ARG A C 1
ATOM 3335 O O . ARG A 1 418 ? -9.178 -0.192 22.495 1.00 37.16 418 ARG A O 1
ATOM 3342 N N . VAL A 1 419 ? -11.209 0.747 22.280 1.00 29.98 419 VAL A N 1
ATOM 3343 C CA . VAL A 1 419 ? -11.710 0.263 23.565 1.00 29.98 419 VAL A CA 1
ATOM 3344 C C . VAL A 1 419 ? -12.344 -1.098 23.303 1.00 29.98 419 VAL A C 1
ATOM 3346 O O . VAL A 1 419 ? -13.448 -1.203 22.775 1.00 29.98 419 VAL A O 1
ATOM 3349 N N . SER A 1 420 ? -11.602 -2.161 23.594 1.00 24.23 420 SER A N 1
ATOM 3350 C CA . SER A 1 420 ? -12.139 -3.521 23.578 1.00 24.23 420 SER A CA 1
ATOM 3351 C C . SER A 1 420 ? -12.795 -3.787 24.931 1.00 24.23 420 SER A C 1
ATOM 3353 O O . SER A 1 420 ? -12.125 -4.211 25.873 1.00 24.23 420 SER A O 1
ATOM 3355 N N . TRP A 1 421 ? -14.094 -3.494 25.023 1.00 24.66 421 TRP A N 1
ATOM 3356 C CA . TRP A 1 421 ? -14.953 -4.041 26.070 1.00 24.66 421 TRP A CA 1
ATOM 3357 C C . TRP A 1 421 ? -15.232 -5.509 25.736 1.00 24.66 421 TRP A C 1
ATOM 3359 O O . TRP A 1 421 ? -15.625 -5.813 24.607 1.00 24.66 421 TRP A O 1
ATOM 3369 N N . ALA A 1 422 ? -14.963 -6.398 26.690 1.00 23.08 422 ALA A N 1
ATOM 3370 C CA . ALA A 1 422 ? -15.607 -7.704 26.745 1.00 23.08 422 ALA A CA 1
ATOM 3371 C C . ALA A 1 422 ? -16.910 -7.550 27.530 1.00 23.08 422 ALA A C 1
ATOM 3373 O O . ALA A 1 422 ? -16.867 -6.817 28.549 1.00 23.08 422 ALA A O 1
#

Organism: Grus japonensis (NCBI:txid30415)

Radius of gyration: 27.03 Å; chains: 1; bounding box: 57×51×88 Å

pLDDT: mean 74.29, std 16.16, range [23.08, 97.25]